Protein 4EH1 (pdb70)

Radius of gyration: 24.45 Å; Cα contacts (8 Å, |Δi|>4): 1110; chains: 2; bounding box: 84×57×43 Å

Foldseek 3Di:
DFAFKWAFQDWADFFDFKIKTKIFGPVFFFADADFLFWWKKWWDAFPVGDDIDIDTFGFQAAGDGGITMTMAGQAQVPHPCGDGPRVCCVPPRDHGRMTTMGHIDDDFHDDDDPFQEEEEEEQSQCRSVNRVLNVCLVVLPPRYEYEYEYADPRRRGCPPVVVVSCVVNVYYYAYEHAHDDDPRHHYHQDQPPPDDDPLPTYQYEYEEAPVSVVVVVVNSVVNPHDPVRYTYDHDYD/DLQKWFFQDWADFFDFKIKTKIFGDDPHWADADFQFWWKKWWDAFPPHPDIDIAIFGFQAARDTGITMGMAGFPQPPHPDTDGVSCCCVPPRDHGRIITMGHIDDDFHDDCPLWAEEEEEEQSQCRSVNHVLNHCLVVLDPRYEYEYEYQDPRRPGCPPVVVVSCVVSVHYYAYEHAHDDDPSHHYRQDADDPDDDPQPTYAYEYTYQPVSVVVVVVNSCVVPHPPVRYTYDYSPND

Secondary structure (DSSP, 8-state):
---EEEEEEEEEE-SSSEEEEEEEESS-S------TT-EEEEEE--SS-SS-EEEEEEB-S---SS-EEEEEE-TTTTSSS--HHHHHHHHH--TT-EEEEEEEE-S------SS-EEEEEEGGGHHHHHHHHHHHHHTT--SEEEEEEESSGGG-TTHHHHHHHHHHHT-EEEEEESS---TT-EESS---TTS---TTT-EEEEEE-HHHHHHHHHHHHHHT--GGGEEEEE---/-TTEEEEEEEEE-SSSEEEEEEEESSS-------TT-EEEEEE--SS-SS-EEEEEEB-S---SS-EEEEEE-TTTTSSS--HHHHHHHHH--TT-EEEEEEEE-S------SS-EEEEEEGGGHHHHHHHHHHHHHHT-SSEEEEEEESSGGG-TTHHHHHHHHHHHT-EEEEEESSS-BTTEEESS---SSS---TTT-EEEEES-HHHHHHHHHHHHHHT--GGGEEEE-SS--

Organism: Vibrio cholerae serotype O1 (strain ATCC 39315 / El Tor Inaba N16961) (NCBI:txid243277)

Solvent-accessible surface area: 21749 Å² total; per-residue (Å²): 216,48,29,68,41,2,41,2,115,41,4,44,17,23,3,6,56,6,5,0,2,9,3,38,11,60,114,39,45,77,9,112,107,11,76,10,0,26,60,0,8,2,16,11,59,12,126,57,80,110,162,128,46,91,85,125,32,9,0,0,68,8,28,82,24,157,50,5,18,2,4,0,75,39,72,26,78,85,60,139,123,58,22,105,2,9,34,49,4,14,55,27,5,20,45,25,42,61,5,74,6,42,55,24,46,18,146,13,64,12,57,84,94,160,78,51,1,0,0,0,0,13,30,21,0,0,2,0,0,0,0,0,0,23,16,0,12,125,103,121,27,90,46,2,21,3,3,0,15,9,41,9,35,54,32,22,3,4,23,60,46,4,42,87,16,23,88,125,49,67,14,127,62,44,7,5,12,127,80,55,78,43,146,138,26,77,108,23,98,2,109,1,86,118,42,176,24,35,31,134,94,0,2,0,1,0,0,0,41,90,49,28,3,83,73,0,31,132,35,0,88,95,64,45,4,77,166,71,29,22,36,131,27,63,64,26,126,73,46,88,19,2,36,2,108,46,4,38,16,23,4,22,62,7,6,0,1,7,2,31,37,60,79,78,19,65,17,95,119,20,99,8,0,26,70,0,7,1,18,11,74,5,117,80,37,122,153,154,36,69,87,105,35,8,0,0,66,6,26,54,42,157,44,1,20,2,5,1,62,47,97,22,54,92,55,141,125,69,18,85,2,9,34,51,4,10,34,24,5,18,40,26,42,66,8,61,9,75,58,23,47,21,132,9,66,13,58,81,95,134,123,38,2,0,0,1,0,11,27,28,1,0,3,0,0,0,0,0,0,19,15,0,12,130,111,116,27,92,42,6,25,3,2,0,12,10,49,13,35,53,28,21,3,4,24,60,46,4,43,108,19,15,83,133,38,55,11,133,58,46,8,1,12,121,80,64,84,41,125,142,28,80,107,22,96,5,105,7,95,174,50,172,15,24,49,128,49,0,6,1,1,1,0,10,71,45,53,25,5,108,102,1,34,151,42,2,90,83,96,56,3,83,156,78,47,19,37,126,20,58,95,28,113,155

CATH classification: 2.40.30.10 (+1 more: 3.40.50.80)

InterPro domains:
  IPR000971 Globin [PF00042] (27-127)
  IPR000971 Globin [PS01033] (1-138)
  IPR001433 Oxidoreductase FAD/NAD(P)-binding [PF00175] (270-368)
  IPR001709 Flavoprotein pyridine nucleotide cytochrome reductase [PR00371] (185-195)
  IPR001709 Flavoprotein pyridine nucleotide cytochrome reductase [PR00371] (206-213)
  IPR001709 Flavoprotein pyridine nucleotide cytochrome reductase [PR00371] (269-288)
  IPR001709 Flavoprotein pyridine nucleotide cytochrome reductase [PR00371] (354-362)
  IPR008333 Flavoprotein pyridine nucleotide cytochrome reductase-like, FAD-binding domain [PF00970] (158-261)
  IPR009050 Globin-like superfamily [SSF46458] (1-142)
  IPR012292 Globin/Protoglobin [G3DSA:1.10.490.10] (1-144)
  IPR017927 FAD-binding domain, ferredoxin reductase-type [PS51384] (152-262)
  IPR017938 Riboflavin synthase-like beta-barrel [SSF63380] (151-261)
  IPR023950 Flavohemoprotein [MF_01252] (1-392)
  IPR039261 Ferredoxin-NADP reductase (FNR), nucleotide-binding domain [G3DSA:3.40.50.80] (262-394)
  IPR039261 Ferredoxin-NADP reductase (FNR), nucleotide-binding domain [SSF52343] (250-384)

B-factor: mean 42.23, std 18.65, range [15.86, 126.27]

Sequence (474 aa):
RDGRTFVVREKQQVESAYVTSFVLVPADGGAVLDYQPGQYIGIEVTPEGSDYREIIRQYSLSHASNGREYRISVKRREGVGSDNPGLVSHYLHNNVKVGDSVKLYAPAGDFFYVERERPVVLISAGVGATTPMQAILHTLAKQNKSGVTYLYACNSAKEHTFAQETTAQLIAQQGWMQQVWYRDESADDVLQGEMQLAELILPIEDGDFYLCGPIGFMQYVVKQLLALGVDKARIHYEVFGPDGRTFVVVREKQQVESAYVTSFVLVPADGGAVLDYQPGQYIGIEVTPEGSDYREIRQYSLSHASNGREYRISVKREGVGSDNPGLVSHHYLHNNVKVGDSVKLYAPAGDDFFYVERERPVVLISAGVGATTPMQAILHTLAKQNKSGVTYLYACNSAKEHTFAQETAQLIAQQGWMQQVWYRDESADDVLQGEMQLAELILPIEDGDFYLLCGPIGFMMQQYYVVVVKKQQLLLLAALLGGVVDDKARIHYEVFGPH

Structure (mmCIF, N/CA/C/O backbone):
data_4EH1
#
_entry.id   4EH1
#
_cell.length_a   93.329
_cell.length_b   93.329
_cell.length_c   112.594
_cell.angle_alpha   90.00
_cell.angle_beta   90.00
_cell.angle_gamma   120.00
#
_symmetry.space_group_name_H-M   'P 31 2 1'
#
loop_
_entity.id
_entity.type
_entity.pdbx_description
1 polymer Flavohemoprotein
2 non-polymer 'FLAVIN-ADENINE DINUCLEOTIDE'
3 non-polymer 'CHLORIDE ION'
4 non-polymer 'SULFATE ION'
5 non-polymer GLYCEROL
6 water water
#
loop_
_atom_site.group_PDB
_atom_site.id
_atom_site.type_symbol
_atom_site.label_atom_id
_atom_site.label_alt_id
_atom_site.label_comp_id
_atom_site.label_asym_id
_atom_site.label_entity_id
_atom_site.label_seq_id
_atom_site.pdbx_PDB_ins_code
_atom_site.Cartn_x
_atom_site.Cartn_y
_atom_site.Cartn_z
_atom_site.occupancy
_atom_site.B_iso_or_equiv
_atom_site.auth_seq_id
_atom_site.auth_comp_id
_atom_site.auth_asym_id
_atom_site.auth_atom_id
_atom_site.pdbx_PDB_model_num
ATOM 1 N N . ARG A 1 1 ? 31.268 -5.343 29.298 1.00 57.75 2 ARG A N 1
ATOM 2 C CA . ARG A 1 1 ? 31.130 -4.501 30.492 1.00 70.31 2 ARG A CA 1
ATOM 3 C C . ARG A 1 1 ? 30.825 -3.033 30.179 1.00 71.86 2 ARG A C 1
ATOM 4 O O . ARG A 1 1 ? 31.191 -2.548 29.109 1.00 74.78 2 ARG A O 1
ATOM 12 N N . ASP A 1 2 ? 30.113 -2.361 31.095 1.00 76.64 3 ASP A N 1
ATOM 13 C CA . ASP A 1 2 ? 30.206 -0.901 31.291 1.00 75.21 3 ASP A CA 1
ATOM 14 C C . ASP A 1 2 ? 30.590 -0.548 32.740 1.00 81.56 3 ASP A C 1
ATOM 15 O O . ASP A 1 2 ? 30.263 -1.290 33.683 1.00 91.85 3 ASP A O 1
ATOM 20 N N . GLY A 1 3 ? 31.271 0.590 32.907 1.00 78.22 4 GLY A N 1
ATOM 21 C CA . GLY A 1 3 ? 31.682 1.111 34.206 1.00 69.79 4 GLY A CA 1
ATOM 22 C C . GLY A 1 3 ? 30.561 1.483 35.170 1.00 65.38 4 GLY A C 1
ATOM 23 O O . GLY A 1 3 ? 30.264 0.664 36.051 1.00 66.76 4 GLY A O 1
ATOM 24 N N . ARG A 1 4 ? 29.948 2.676 35.013 1.00 49.91 5 ARG A N 1
ATOM 25 C CA . ARG A 1 4 ? 28.958 3.198 35.990 1.00 45.41 5 ARG A CA 1
ATOM 26 C C . ARG A 1 4 ? 28.031 4.317 35.469 1.00 39.78 5 ARG A C 1
ATOM 27 O O . ARG A 1 4 ? 28.437 5.160 34.696 1.00 38.11 5 ARG A O 1
ATOM 35 N N . THR A 1 5 ? 26.780 4.330 35.907 1.00 43.85 6 THR A N 1
ATOM 36 C CA . THR A 1 5 ? 25.808 5.285 35.384 1.00 46.28 6 THR A CA 1
ATOM 37 C C . THR A 1 5 ? 25.891 6.660 36.061 1.00 45.00 6 THR A C 1
ATOM 38 O O . THR A 1 5 ? 25.842 6.750 37.265 1.00 39.24 6 THR A O 1
ATOM 42 N N . PHE A 1 6 ? 26.036 7.721 35.278 1.00 36.37 7 PHE A N 1
ATOM 43 C CA . PHE A 1 6 ? 26.035 9.069 35.830 1.00 41.62 7 PHE A CA 1
ATOM 44 C C . PHE A 1 6 ? 24.896 9.849 35.235 1.00 38.84 7 PHE A C 1
ATOM 45 O O . PHE A 1 6 ? 24.362 9.477 34.198 1.00 37.53 7 PHE A O 1
ATOM 53 N N . VAL A 1 7 ? 24.555 10.956 35.875 1.00 36.73 8 VAL A N 1
ATOM 54 C CA . VAL A 1 7 ? 23.492 11.832 35.416 1.00 34.11 8 VAL A CA 1
ATOM 55 C C . VAL A 1 7 ? 24.065 13.232 35.190 1.00 32.64 8 VAL A C 1
ATOM 56 O O . VAL A 1 7 ? 24.862 13.731 35.990 1.00 34.65 8 VAL A O 1
ATOM 60 N N . VAL A 1 8 ? 23.679 13.844 34.075 1.00 38.41 9 VAL A N 1
ATOM 61 C CA . VAL A 1 8 ? 24.061 15.207 33.769 1.00 30.20 9 VAL A CA 1
ATOM 62 C C . VAL A 1 8 ? 23.301 16.132 34.728 1.00 31.07 9 VAL A C 1
ATOM 63 O O . VAL A 1 8 ? 22.066 16.215 34.676 1.00 31.71 9 VAL A O 1
ATOM 67 N N . ARG A 1 9 ? 24.032 16.812 35.606 1.00 31.39 10 ARG A N 1
ATOM 68 C CA . ARG A 1 9 ? 23.426 17.829 36.481 1.00 34.35 10 ARG A CA 1
ATOM 69 C C . ARG A 1 9 ? 23.407 19.210 35.803 1.00 35.46 10 ARG A C 1
ATOM 70 O O . ARG A 1 9 ? 22.515 20.026 36.043 1.00 32.06 10 ARG A O 1
ATOM 78 N N . GLU A 1 10 ? 24.397 19.454 34.943 1.00 36.79 11 GLU A N 1
ATOM 79 C CA . GLU A 1 10 ? 24.601 20.774 34.338 1.00 38.62 11 GLU A CA 1
ATOM 80 C C . GLU A 1 10 ? 25.198 20.607 32.965 1.00 34.74 11 GLU A C 1
ATOM 81 O O . GLU A 1 10 ? 26.048 19.734 32.778 1.00 29.62 11 GLU A O 1
ATOM 87 N N . LYS A 1 11 ? 24.794 21.485 32.046 1.00 26.62 12 LYS A N 1
ATOM 88 C CA . LYS A 1 11 ? 25.268 21.515 30.669 1.00 28.66 12 LYS A CA 1
ATOM 89 C C . LYS A 1 11 ? 25.527 22.978 30.292 1.00 27.59 12 LYS A C 1
ATOM 90 O O . LYS A 1 11 ? 24.614 23.707 29.955 1.00 35.28 12 LYS A O 1
ATOM 96 N N A GLN A 1 12 ? 26.788 23.378 30.316 0.47 27.47 13 GLN A N 1
ATOM 97 N N B GLN A 1 12 ? 26.775 23.409 30.412 0.53 27.59 13 GLN A N 1
ATOM 98 C CA A GLN A 1 12 ? 27.140 24.784 30.214 0.47 29.94 13 GLN A CA 1
ATOM 99 C CA B GLN A 1 12 ? 27.118 24.805 30.193 0.53 29.97 13 GLN A CA 1
ATOM 100 C C A GLN A 1 12 ? 27.999 25.073 28.978 0.47 29.74 13 GLN A C 1
ATOM 101 C C B GLN A 1 12 ? 27.904 24.977 28.899 0.53 29.51 13 GLN A C 1
ATOM 102 O O A GLN A 1 12 ? 29.048 24.462 28.793 0.47 23.93 13 GLN A O 1
ATOM 103 O O B GLN A 1 12 ? 28.812 24.203 28.604 0.53 29.56 13 GLN A O 1
ATOM 114 N N . VAL A 1 13 ? 27.546 26.005 28.141 1.00 23.72 14 VAL A N 1
ATOM 115 C CA . VAL A 1 13 ? 28.288 26.351 26.946 1.00 25.47 14 VAL A CA 1
ATOM 116 C C . VAL A 1 13 ? 29.551 27.064 27.348 1.00 27.24 14 VAL A C 1
ATOM 117 O O . VAL A 1 13 ? 29.505 28.068 28.024 1.00 27.33 14 VAL A O 1
ATOM 121 N N . GLU A 1 14 ? 30.691 26.534 26.935 1.00 24.42 15 GLU A N 1
ATOM 122 C CA . GLU A 1 14 ? 31.952 27.187 27.232 1.00 25.42 15 GLU A CA 1
ATOM 123 C C . GLU A 1 14 ? 32.426 28.094 26.097 1.00 30.60 15 GLU A C 1
ATOM 124 O O . GLU A 1 14 ? 33.054 29.097 26.354 1.00 37.01 15 GLU A O 1
ATOM 130 N N . SER A 1 15 ? 32.172 27.711 24.850 1.00 26.74 16 SER A N 1
ATOM 131 C CA . SER A 1 15 ? 32.582 28.528 23.695 1.00 28.75 16 SER A CA 1
ATOM 132 C C . SER A 1 15 ? 31.804 27.995 22.517 1.00 26.05 16 SER A C 1
ATOM 133 O O . SER A 1 15 ? 30.957 27.132 22.724 1.00 25.08 16 SER A O 1
ATOM 136 N N . ALA A 1 16 ? 32.036 28.528 21.315 1.00 25.98 17 ALA A N 1
ATOM 137 C CA . ALA A 1 16 ? 31.247 28.142 20.131 1.00 25.05 17 ALA A CA 1
ATOM 138 C C . ALA A 1 16 ? 31.103 26.624 19.967 1.00 23.51 17 ALA A C 1
ATOM 139 O O . ALA A 1 16 ? 30.051 26.133 19.645 1.00 24.32 17 ALA A O 1
ATOM 141 N N . TYR A 1 17 ? 32.154 25.864 20.196 1.00 24.23 18 TYR A N 1
ATOM 142 C CA . TYR A 1 17 ? 32.041 24.433 19.920 1.00 27.29 18 TYR A CA 1
ATOM 143 C C . TYR A 1 17 ? 32.229 23.539 21.163 1.00 31.20 18 TYR A C 1
ATOM 144 O O . TYR A 1 17 ? 32.120 22.311 21.085 1.00 29.70 18 TYR A O 1
ATOM 153 N N . VAL A 1 18 ? 32.499 24.159 22.302 1.00 27.01 19 VAL A N 1
ATOM 154 C CA . VAL A 1 18 ? 32.775 23.398 23.506 1.00 23.24 19 VAL A CA 1
ATOM 155 C C . VAL A 1 18 ? 31.661 23.611 24.543 1.00 22.15 19 VAL A C 1
ATOM 156 O O . VAL A 1 18 ? 31.282 24.752 24.888 1.00 24.75 19 VAL A O 1
ATOM 160 N N . THR A 1 19 ? 31.154 22.497 25.027 1.00 23.23 20 THR A N 1
ATOM 161 C CA . THR A 1 19 ? 30.117 22.481 26.043 1.00 25.12 20 THR A CA 1
ATOM 162 C C . THR A 1 19 ? 30.552 21.595 27.216 1.00 27.42 20 THR A C 1
ATOM 163 O O . THR A 1 19 ? 31.075 20.496 27.004 1.00 22.64 20 THR A O 1
ATOM 167 N N . SER A 1 20 ? 30.383 22.088 28.448 1.00 22.27 21 SER A N 1
ATOM 168 C CA . SER A 1 20 ? 30.748 21.307 29.633 1.00 21.89 21 SER A CA 1
ATOM 169 C C . SER A 1 20 ? 29.556 20.475 30.140 1.00 28.33 21 SER A C 1
ATOM 170 O O . SER A 1 20 ? 28.404 20.877 29.992 1.00 31.90 21 SER A O 1
ATOM 173 N N . PHE A 1 21 ? 29.853 19.347 30.775 1.00 25.05 22 PHE A N 1
ATOM 174 C CA . PHE A 1 21 ? 28.838 18.532 31.436 1.00 26.39 22 PHE A CA 1
ATOM 175 C C . PHE A 1 21 ? 29.297 18.250 32.858 1.00 26.24 22 PHE A C 1
ATOM 176 O O . PHE A 1 21 ? 30.382 17.722 33.067 1.00 27.89 22 PHE A O 1
ATOM 184 N N . VAL A 1 22 ? 28.456 18.569 33.823 1.00 27.97 23 VAL A N 1
ATOM 185 C CA . VAL A 1 22 ? 28.714 18.195 35.193 1.00 24.34 23 VAL A CA 1
ATOM 186 C C . VAL A 1 22 ? 27.930 16.929 35.492 1.00 26.73 23 VAL A C 1
ATOM 187 O O . VAL A 1 22 ? 26.711 16.898 35.376 1.00 28.43 23 VAL A O 1
ATOM 191 N N . LEU A 1 23 ? 28.640 15.883 35.894 1.00 26.96 24 LEU A N 1
ATOM 192 C CA . LEU A 1 23 ? 28.049 14.575 36.028 1.00 28.49 24 LEU A CA 1
ATOM 193 C C . LEU A 1 23 ? 28.092 14.070 37.470 1.00 31.90 24 LEU A C 1
ATOM 194 O O . LEU A 1 23 ? 29.120 14.146 38.138 1.00 29.08 24 LEU A O 1
ATOM 199 N N . VAL A 1 24 ? 26.981 13.518 37.928 1.00 30.78 25 VAL A N 1
ATOM 200 C CA . VAL A 1 24 ? 26.925 12.926 39.257 1.00 34.85 25 VAL A CA 1
ATOM 201 C C . VAL A 1 24 ? 26.476 11.461 39.173 1.00 37.27 25 VAL A C 1
ATOM 202 O O . VAL A 1 24 ? 25.676 11.093 38.313 1.00 34.76 25 VAL A O 1
ATOM 206 N N . PRO A 1 25 ? 26.989 10.617 40.071 1.00 36.85 26 PRO A N 1
ATOM 207 C CA . PRO A 1 25 ? 26.644 9.198 39.945 1.00 38.09 26 PRO A CA 1
ATOM 208 C C . PRO A 1 25 ? 25.159 9.010 40.165 1.00 43.46 26 PRO A C 1
ATOM 209 O O . PRO A 1 25 ? 24.622 9.666 41.041 1.00 45.50 26 PRO A O 1
ATOM 213 N N . ALA A 1 26 ? 24.497 8.173 39.376 1.00 41.22 27 ALA A N 1
ATOM 214 C CA . ALA A 1 26 ? 23.100 7.864 39.660 1.00 46.81 27 ALA A CA 1
ATOM 215 C C . ALA A 1 26 ? 22.940 7.166 41.025 1.00 56.31 27 ALA A C 1
ATOM 216 O O . ALA A 1 26 ? 21.853 7.165 41.590 1.00 54.91 27 ALA A O 1
ATOM 218 N N . ASP A 1 27 ? 24.023 6.583 41.545 1.00 62.75 28 ASP A N 1
ATOM 219 C CA . ASP A 1 27 ? 24.014 5.961 42.875 1.00 72.12 28 ASP A CA 1
ATOM 220 C C . ASP A 1 27 ? 23.800 6.984 43.984 1.00 75.30 28 ASP A C 1
ATOM 221 O O . ASP A 1 27 ? 22.964 6.797 44.867 1.00 80.67 28 ASP A O 1
ATOM 226 N N . GLY A 1 28 ? 24.559 8.075 43.919 1.00 68.47 29 GLY A N 1
ATOM 227 C CA . GLY A 1 28 ? 24.786 8.920 45.072 1.00 66.81 29 GLY A CA 1
ATOM 228 C C . GLY A 1 28 ? 26.168 8.539 45.562 1.00 67.01 29 GLY A C 1
ATOM 229 O O . GLY A 1 28 ? 26.812 7.665 44.981 1.00 70.05 29 GLY A O 1
ATOM 230 N N . GLY A 1 29 ? 26.648 9.198 46.605 1.00 68.33 30 GLY A N 1
ATOM 231 C CA . GLY A 1 29 ? 27.914 8.814 47.209 1.00 68.86 30 GLY A CA 1
ATOM 232 C C . GLY A 1 29 ? 29.140 9.270 46.427 1.00 60.47 30 GLY A C 1
ATOM 233 O O . GLY A 1 29 ? 29.025 9.915 45.398 1.00 53.70 30 GLY A O 1
ATOM 234 N N . ALA A 1 30 ? 30.319 8.922 46.931 1.00 57.73 31 ALA A N 1
ATOM 235 C CA . ALA A 1 30 ? 31.562 9.431 46.391 1.00 54.87 31 ALA A CA 1
ATOM 236 C C . ALA A 1 30 ? 31.836 8.931 44.975 1.00 51.96 31 ALA A C 1
ATOM 237 O O . ALA A 1 30 ? 31.330 7.882 44.535 1.00 43.43 31 ALA A O 1
ATOM 239 N N . VAL A 1 31 ? 32.617 9.724 44.251 1.00 49.80 32 VAL A N 1
ATOM 240 C CA . VAL A 1 31 ? 33.158 9.288 42.986 1.00 39.87 32 VAL A CA 1
ATOM 241 C C . VAL A 1 31 ? 34.637 9.165 43.214 1.00 42.13 32 VAL A C 1
ATOM 242 O O . VAL A 1 31 ? 35.159 9.742 44.167 1.00 45.73 32 VAL A O 1
ATOM 246 N N . LEU A 1 32 ? 35.320 8.410 42.367 1.00 36.14 33 LEU A N 1
ATOM 247 C CA . LEU A 1 32 ? 36.745 8.192 42.566 1.00 39.99 33 LEU A CA 1
ATOM 248 C C . LEU A 1 32 ? 37.565 9.498 42.474 1.00 40.22 33 LEU A C 1
ATOM 249 O O . LEU A 1 32 ? 37.277 10.380 41.651 1.00 37.94 33 LEU A O 1
ATOM 254 N N . ASP A 1 33 ? 38.574 9.610 43.335 1.00 38.86 34 ASP A N 1
ATOM 255 C CA . ASP A 1 33 ? 39.558 10.693 43.287 1.00 42.23 34 ASP A CA 1
ATOM 256 C C . ASP A 1 33 ? 40.354 10.613 41.964 1.00 36.34 34 ASP A C 1
ATOM 257 O O . ASP A 1 33 ? 40.357 9.587 41.287 1.00 35.04 34 ASP A O 1
ATOM 262 N N . TYR A 1 34 ? 41.017 11.692 41.585 1.00 30.76 35 TYR A N 1
ATOM 263 C CA . TYR A 1 34 ? 41.911 11.641 40.444 1.00 31.27 35 TYR A CA 1
ATOM 264 C C . TYR A 1 34 ? 42.952 12.740 40.553 1.00 35.81 35 TYR A C 1
ATOM 265 O O . TYR A 1 34 ? 42.828 13.643 41.387 1.00 35.40 35 TYR A O 1
ATOM 274 N N . GLN A 1 35 ? 43.957 12.668 39.685 1.00 30.55 36 GLN A N 1
ATOM 275 C CA . GLN A 1 35 ? 44.952 13.719 39.544 1.00 37.70 36 GLN A CA 1
ATOM 276 C C . GLN A 1 35 ? 44.570 14.677 38.379 1.00 27.06 36 GLN A C 1
ATOM 277 O O . GLN A 1 35 ? 44.126 14.220 37.315 1.00 29.50 36 GLN A O 1
ATOM 283 N N . PRO A 1 36 ? 44.720 16.005 38.588 1.00 27.91 37 PRO A N 1
ATOM 284 C CA . PRO A 1 36 ? 44.307 16.981 37.563 1.00 25.12 37 PRO A CA 1
ATOM 285 C C . PRO A 1 36 ? 45.158 16.754 36.320 1.00 26.82 37 PRO A C 1
ATOM 286 O O . PRO A 1 36 ? 46.400 16.738 36.411 1.00 27.59 37 PRO A O 1
ATOM 290 N N . GLY A 1 37 ? 44.493 16.511 35.193 1.00 22.99 38 GLY A N 1
ATOM 291 C CA . GLY A 1 37 ? 45.166 16.097 33.977 1.00 27.17 38 GLY A CA 1
ATOM 292 C C . GLY A 1 37 ? 44.613 14.781 33.473 1.00 24.56 38 GLY A C 1
ATOM 293 O O . GLY A 1 37 ? 44.669 14.493 32.277 1.00 25.84 38 GLY A O 1
ATOM 294 N N . GLN A 1 38 ? 44.053 13.973 34.377 1.00 27.19 39 GLN A N 1
ATOM 295 C CA . GLN A 1 38 ? 43.521 12.658 33.985 1.00 24.03 39 GLN A CA 1
ATOM 296 C C . GLN A 1 38 ? 42.164 12.772 33.307 1.00 31.66 39 GLN A C 1
ATOM 297 O O . GLN A 1 38 ? 41.540 13.849 33.324 1.00 30.17 39 GLN A O 1
ATOM 303 N N . TYR A 1 39 ? 41.719 11.677 32.693 1.00 24.89 40 TYR A N 1
ATOM 304 C CA . TYR A 1 39 ? 40.454 11.687 31.926 1.00 24.68 40 TYR A CA 1
ATOM 305 C C . TYR A 1 39 ? 39.562 10.532 32.352 1.00 28.18 40 TYR A C 1
ATOM 306 O O . TYR A 1 39 ? 40.046 9.528 32.880 1.00 27.35 40 TYR A O 1
ATOM 315 N N . ILE A 1 40 ? 38.265 10.679 32.116 1.00 29.45 41 ILE A N 1
ATOM 316 C CA . ILE A 1 40 ? 37.354 9.568 32.279 1.00 30.27 41 ILE A CA 1
ATOM 317 C C . ILE A 1 40 ? 36.946 9.100 30.895 1.00 31.40 41 ILE A C 1
ATOM 318 O O . ILE A 1 40 ? 37.380 9.657 29.874 1.00 27.59 41 ILE A O 1
ATOM 323 N N . GLY A 1 41 ? 36.122 8.064 30.872 1.00 29.12 42 GLY A N 1
ATOM 324 C CA . GLY A 1 41 ? 35.569 7.540 29.643 1.00 23.22 42 GLY A CA 1
ATOM 325 C C . GLY A 1 41 ? 34.067 7.755 29.601 1.00 29.72 42 GLY A C 1
ATOM 326 O O . GLY A 1 41 ? 33.372 7.581 30.612 1.00 27.76 42 GLY A O 1
ATOM 327 N N . ILE A 1 42 ? 33.554 8.146 28.444 1.00 30.76 43 ILE A N 1
ATOM 328 C CA . ILE A 1 42 ? 32.116 8.257 28.266 1.00 32.73 43 ILE A CA 1
ATOM 329 C C . ILE A 1 42 ? 31.665 7.243 27.213 1.00 38.79 43 ILE A C 1
ATOM 330 O O . ILE A 1 42 ? 32.298 7.105 26.169 1.00 32.64 43 ILE A O 1
ATOM 335 N N . GLU A 1 43 ? 30.563 6.547 27.477 1.00 29.58 44 GLU A N 1
ATOM 336 C CA . GLU A 1 43 ? 30.042 5.581 26.526 1.00 31.58 44 GLU A CA 1
ATOM 337 C C . GLU A 1 43 ? 28.574 5.827 26.237 1.00 35.49 44 GLU A C 1
ATOM 338 O O . GLU A 1 43 ? 27.753 5.960 27.148 1.00 36.41 44 GLU A O 1
ATOM 344 N N . VAL A 1 44 ? 28.245 5.887 24.955 1.00 35.66 45 VAL A N 1
ATOM 345 C CA . VAL A 1 44 ? 26.867 6.113 24.553 1.00 39.23 45 VAL A CA 1
ATOM 346 C C . VAL A 1 44 ? 26.550 5.266 23.357 1.00 41.71 45 VAL A C 1
ATOM 347 O O . VAL A 1 44 ? 27.428 4.600 22.808 1.00 40.44 45 VAL A O 1
ATOM 351 N N . THR A 1 45 ? 25.285 5.316 22.957 1.00 45.81 46 THR A N 1
ATOM 352 C CA . THR A 1 45 ? 24.781 4.623 21.787 1.00 49.25 46 THR A CA 1
ATOM 353 C C . THR A 1 45 ? 24.084 5.668 20.942 1.00 57.92 46 THR A C 1
ATOM 354 O O . THR A 1 45 ? 22.968 6.089 21.252 1.00 61.40 46 THR A O 1
ATOM 358 N N . PRO A 1 46 ? 24.758 6.123 19.888 1.00 56.91 47 PRO A N 1
ATOM 359 C CA . PRO A 1 46 ? 24.221 7.213 19.063 1.00 61.45 47 PRO A CA 1
ATOM 360 C C . PRO A 1 46 ? 22.932 6.844 18.322 1.00 65.70 47 PRO A C 1
ATOM 361 O O . PRO A 1 46 ? 22.616 5.654 18.197 1.00 65.20 47 PRO A O 1
ATOM 365 N N . GLU A 1 47 ? 22.195 7.864 17.873 1.00 67.98 48 GLU A N 1
ATOM 366 C CA . GLU A 1 47 ? 20.913 7.692 17.181 1.00 79.60 48 GLU A CA 1
ATOM 367 C C . GLU A 1 47 ? 20.928 6.628 16.064 1.00 82.90 48 GLU A C 1
ATOM 368 O O . GLU A 1 47 ? 19.901 6.001 15.781 1.00 85.71 48 GLU A O 1
ATOM 374 N N . GLY A 1 48 ? 22.089 6.436 15.439 0.89 86.25 49 GLY A N 1
ATOM 375 C CA . GLY A 1 48 ? 22.347 5.254 14.622 0.89 95.62 49 GLY A CA 1
ATOM 376 C C . GLY A 1 48 ? 22.651 4.111 15.581 0.89 98.56 49 GLY A C 1
ATOM 377 O O . GLY A 1 48 ? 23.813 3.815 15.895 0.89 91.48 49 GLY A O 1
ATOM 378 N N . SER A 1 49 ? 21.583 3.461 16.036 1.00 105.91 50 SER A N 1
ATOM 379 C CA . SER A 1 49 ? 21.583 2.785 17.334 1.00 103.96 50 SER A CA 1
ATOM 380 C C . SER A 1 49 ? 22.135 1.366 17.404 1.00 101.09 50 SER A C 1
ATOM 381 O O . SER A 1 49 ? 21.768 0.616 18.308 1.00 104.59 50 SER A O 1
ATOM 384 N N . ASP A 1 50 ? 23.019 0.981 16.491 1.00 97.72 51 ASP A N 1
ATOM 385 C CA . ASP A 1 50 ? 23.533 -0.388 16.557 1.00 97.56 51 ASP A CA 1
ATOM 386 C C . ASP A 1 50 ? 24.487 -0.591 17.738 1.00 84.51 51 ASP A C 1
ATOM 387 O O . ASP A 1 50 ? 24.205 -1.382 18.643 1.00 83.71 51 ASP A O 1
ATOM 392 N N . TYR A 1 51 ? 25.598 0.140 17.738 1.00 70.88 52 TYR A N 1
ATOM 393 C CA . TYR A 1 51 ? 26.696 -0.169 18.642 1.00 63.51 52 TYR A CA 1
ATOM 394 C C . TYR A 1 51 ? 27.028 0.983 19.576 1.00 59.04 52 TYR A C 1
ATOM 395 O O . TYR A 1 51 ? 26.824 2.147 19.233 1.00 53.44 52 TYR A O 1
ATOM 404 N N . ARG A 1 52 ? 27.526 0.642 20.762 1.00 47.95 53 ARG A N 1
ATOM 405 C CA . ARG A 1 52 ? 28.027 1.629 21.700 1.00 50.44 53 ARG A CA 1
ATOM 406 C C . ARG A 1 52 ? 29.385 2.179 21.240 1.00 48.40 53 ARG A C 1
ATOM 407 O O . ARG A 1 52 ? 30.147 1.514 20.529 1.00 46.88 53 ARG A O 1
ATOM 415 N N . GLU A 1 53 ? 29.675 3.397 21.658 1.00 37.71 54 GLU A N 1
ATOM 416 C CA . GLU A 1 53 ? 30.936 4.037 21.349 1.00 34.84 54 GLU A CA 1
ATOM 417 C C . GLU A 1 53 ? 31.508 4.615 22.644 1.00 36.90 54 GLU A C 1
ATOM 418 O O . GLU A 1 53 ? 30.781 5.183 23.460 1.00 39.20 54 GLU A O 1
ATOM 424 N N A ILE A 1 54 ? 32.812 4.459 22.826 0.39 32.25 55 ILE A N 1
ATOM 425 N N B ILE A 1 54 ? 32.816 4.477 22.811 0.61 31.96 55 ILE A N 1
ATOM 426 C CA A ILE A 1 54 ? 33.480 4.987 23.999 0.39 29.88 55 ILE A CA 1
ATOM 427 C CA B ILE A 1 54 ? 33.506 4.944 23.998 0.61 30.27 55 ILE A CA 1
ATOM 428 C C A ILE A 1 54 ? 34.574 5.969 23.597 0.39 28.63 55 ILE A C 1
ATOM 429 C C B ILE A 1 54 ? 34.597 5.946 23.618 0.61 26.18 55 ILE A C 1
ATOM 430 O O A ILE A 1 54 ? 35.315 5.748 22.634 0.39 29.54 55 ILE A O 1
ATOM 431 O O B ILE A 1 54 ? 35.369 5.706 22.682 0.61 26.67 55 ILE A O 1
ATOM 440 N N . ARG A 1 55 ? 34.642 7.062 24.343 1.00 24.69 56 ARG A N 1
ATOM 441 C CA . ARG A 1 55 ? 35.622 8.119 24.148 1.00 28.25 56 ARG A CA 1
ATOM 442 C C . ARG A 1 55 ? 36.183 8.609 25.486 1.00 33.36 56 ARG A C 1
ATOM 443 O O . ARG A 1 55 ? 35.461 8.694 26.506 1.00 26.43 56 ARG A O 1
ATOM 451 N N . GLN A 1 56 ? 37.461 8.971 25.459 1.00 23.60 57 GLN A N 1
ATOM 452 C CA . GLN A 1 56 ? 38.106 9.646 26.576 1.00 21.21 57 GLN A CA 1
ATOM 453 C C . GLN A 1 56 ? 37.701 11.109 26.632 1.00 26.80 57 GLN A C 1
ATOM 454 O O . GLN A 1 56 ? 37.709 11.801 25.595 1.00 25.58 57 GLN A O 1
ATOM 460 N N . TYR A 1 57 ? 37.324 11.587 27.825 1.00 24.63 58 TYR A N 1
ATOM 461 C CA . TYR A 1 57 ? 37.172 13.037 28.045 1.00 22.68 58 TYR A CA 1
ATOM 462 C C . TYR A 1 57 ? 37.863 13.459 29.345 1.00 27.64 58 TYR A C 1
ATOM 463 O O . TYR A 1 57 ? 37.710 12.799 30.376 1.00 24.34 58 TYR A O 1
ATOM 472 N N . SER A 1 58 ? 38.616 14.550 29.267 1.00 23.76 59 SER A N 1
ATOM 473 C CA . SER A 1 58 ? 39.432 15.019 30.360 1.00 22.40 59 SER A CA 1
ATOM 474 C C . SER A 1 58 ? 38.568 15.657 31.423 1.00 25.01 59 SER A C 1
ATOM 475 O O . SER A 1 58 ? 37.623 16.368 31.114 1.00 25.13 59 SER A O 1
ATOM 478 N N . LEU A 1 59 ? 38.894 15.421 32.692 1.00 21.75 60 LEU A N 1
ATOM 479 C CA . LEU A 1 59 ? 38.246 16.177 33.762 1.00 20.46 60 LEU A CA 1
ATOM 480 C C . LEU A 1 59 ? 38.690 17.660 33.667 1.00 26.26 60 LEU A C 1
ATOM 481 O O . LEU A 1 59 ? 39.860 17.939 33.449 1.00 23.16 60 LEU A O 1
ATOM 486 N N . SER A 1 60 ? 37.757 18.606 33.775 1.00 20.88 61 SER A N 1
ATOM 487 C CA . SER A 1 60 ? 38.122 20.024 33.626 1.00 25.91 61 SER A CA 1
ATOM 488 C C . SER A 1 60 ? 37.858 20.853 34.875 1.00 31.81 61 SER A C 1
ATOM 489 O O . SER A 1 60 ? 37.812 22.097 34.802 1.00 29.45 61 SER A O 1
ATOM 492 N N . HIS A 1 61 ? 37.631 20.166 35.995 1.00 28.00 62 HIS A N 1
ATOM 493 C CA . HIS A 1 61 ? 37.636 20.824 37.301 1.00 31.60 62 HIS A CA 1
ATOM 494 C C . HIS A 1 61 ? 38.511 20.026 38.286 1.00 28.75 62 HIS A C 1
ATOM 495 O O . HIS A 1 61 ? 38.916 18.910 37.975 1.00 28.53 62 HIS A O 1
ATOM 502 N N . ALA A 1 62 ? 38.806 20.610 39.447 1.00 25.94 63 ALA A N 1
ATOM 503 C CA . ALA A 1 62 ? 39.512 19.930 40.543 1.00 31.30 63 ALA A CA 1
ATOM 504 C C . ALA A 1 62 ? 38.704 18.753 41.135 1.00 35.59 63 ALA A C 1
ATOM 505 O O . ALA A 1 62 ? 37.478 18.780 41.169 1.00 35.64 63 ALA A O 1
ATOM 507 N N . SER A 1 63 ? 39.395 17.730 41.617 1.00 32.60 64 SER A N 1
ATOM 508 C CA . SER A 1 63 ? 38.725 16.595 42.249 1.00 33.94 64 SER A CA 1
ATOM 509 C C . SER A 1 63 ? 38.086 17.017 43.591 1.00 40.22 64 SER A C 1
ATOM 510 O O . SER A 1 63 ? 38.689 17.752 44.376 1.00 34.25 64 SER A O 1
ATOM 513 N N . ASN A 1 64 ? 36.852 16.599 43.837 1.00 38.41 65 ASN A N 1
ATOM 514 C CA . ASN A 1 64 ? 36.193 16.940 45.104 1.00 40.62 65 ASN A CA 1
ATOM 515 C C . ASN A 1 64 ? 35.350 15.803 45.671 1.00 39.67 65 ASN A C 1
ATOM 516 O O . ASN A 1 64 ? 34.601 15.997 46.609 1.00 41.10 65 ASN A O 1
ATOM 521 N N . GLY A 1 65 ? 35.431 14.636 45.046 1.00 41.32 66 GLY A N 1
ATOM 522 C CA . GLY A 1 65 ? 34.760 13.458 45.564 1.00 43.33 66 GLY A CA 1
ATOM 523 C C . GLY A 1 65 ? 33.261 13.385 45.349 1.00 43.07 66 GLY A C 1
ATOM 524 O O . GLY A 1 65 ? 32.629 12.450 45.820 1.00 41.29 66 GLY A O 1
ATOM 525 N N . ARG A 1 66 ? 32.682 14.334 44.620 1.00 41.16 67 ARG A N 1
ATOM 526 C CA . ARG A 1 66 ? 31.224 14.388 44.529 1.00 41.01 67 ARG A CA 1
ATOM 527 C C . ARG A 1 66 ? 30.724 14.393 43.104 1.00 36.78 67 ARG A C 1
ATOM 528 O O . ARG A 1 66 ? 29.750 13.728 42.769 1.00 38.25 67 ARG A O 1
ATOM 536 N N . GLU A 1 67 ? 31.381 15.153 42.251 1.00 33.66 68 GLU A N 1
ATOM 537 C CA . GLU A 1 67 ? 30.940 15.214 40.863 1.00 35.34 68 GLU A CA 1
ATOM 538 C C . GLU A 1 67 ? 32.097 15.440 39.912 1.00 31.79 68 GLU A C 1
ATOM 539 O O . GLU A 1 67 ? 33.174 15.867 40.320 1.00 32.67 68 GLU A O 1
ATOM 545 N N . TYR A 1 68 ? 31.863 15.142 38.637 1.00 27.07 69 TYR A N 1
ATOM 546 C CA . TYR A 1 68 ? 32.865 15.342 37.613 1.00 29.25 69 TYR A CA 1
ATOM 547 C C . TYR A 1 68 ? 32.391 16.409 36.625 1.00 30.01 69 TYR A C 1
ATOM 548 O O . TYR A 1 68 ? 31.209 16.489 36.298 1.00 33.86 69 TYR A O 1
ATOM 557 N N . ARG A 1 69 ? 33.307 17.233 36.147 1.00 27.75 70 ARG A N 1
ATOM 558 C CA . ARG A 1 69 ? 33.014 18.050 34.978 1.00 24.68 70 ARG A CA 1
ATOM 559 C C . ARG A 1 69 ? 33.940 17.648 33.809 1.00 28.28 70 ARG A C 1
ATOM 560 O O . ARG A 1 69 ? 35.168 17.513 33.972 1.00 26.40 70 ARG A O 1
ATOM 568 N N . ILE A 1 70 ? 33.337 17.442 32.644 1.00 20.63 71 ILE A N 1
ATOM 569 C CA . ILE A 1 70 ? 34.109 17.290 31.409 1.00 24.29 71 ILE A CA 1
ATOM 570 C C . ILE A 1 70 ? 33.669 18.364 30.420 1.00 24.96 71 ILE A C 1
ATOM 571 O O . ILE A 1 70 ? 32.586 18.942 30.560 1.00 24.95 71 ILE A O 1
ATOM 576 N N . SER A 1 71 ? 34.497 18.612 29.412 1.00 25.06 72 SER A N 1
ATOM 577 C CA . SER A 1 71 ? 34.236 19.676 28.442 1.00 23.00 72 SER A CA 1
ATOM 578 C C . SER A 1 71 ? 34.544 19.152 27.047 1.00 32.47 72 SER A C 1
ATOM 579 O O . SER A 1 71 ? 35.690 18.778 26.734 1.00 22.02 72 SER A O 1
ATOM 582 N N . VAL A 1 72 ? 33.514 19.180 26.210 1.00 28.79 73 VAL A N 1
ATOM 583 C CA . VAL A 1 72 ? 33.459 18.377 25.017 1.00 26.45 73 VAL A CA 1
ATOM 584 C C . VAL A 1 72 ? 33.354 19.247 23.758 1.00 26.58 73 VAL A C 1
ATOM 585 O O . VAL A 1 72 ? 32.427 20.043 23.599 1.00 19.57 73 VAL A O 1
ATOM 589 N N . LYS A 1 73 ? 34.329 19.106 22.875 1.00 25.26 74 LYS A N 1
ATOM 590 C CA . LYS A 1 73 ? 34.289 19.846 21.627 1.00 24.02 74 LYS A CA 1
ATOM 591 C C . LYS A 1 73 ? 33.486 19.095 20.551 1.00 25.84 74 LYS A C 1
ATOM 592 O O . LYS A 1 73 ? 33.772 17.943 20.259 1.00 27.80 74 LYS A O 1
ATOM 598 N N A ARG A 1 74 ? 32.474 19.756 20.011 0.60 26.13 75 ARG A N 1
ATOM 599 N N B ARG A 1 74 ? 32.392 19.638 20.051 0.40 27.43 75 ARG A N 1
ATOM 600 C CA A ARG A 1 74 ? 31.750 19.307 18.821 0.60 33.63 75 ARG A CA 1
ATOM 601 C CA B ARG A 1 74 ? 31.773 19.282 18.772 0.40 33.13 75 ARG A CA 1
ATOM 602 C C A ARG A 1 74 ? 32.785 19.097 17.704 0.60 35.51 75 ARG A C 1
ATOM 603 C C B ARG A 1 74 ? 32.761 19.088 17.635 0.40 35.13 75 ARG A C 1
ATOM 604 O O A ARG A 1 74 ? 33.287 20.070 17.147 0.60 35.67 75 ARG A O 1
ATOM 605 O O B ARG A 1 74 ? 33.379 20.028 17.230 0.40 36.00 75 ARG A O 1
ATOM 620 N N . GLU A 1 75 ? 33.146 17.852 17.399 1.00 33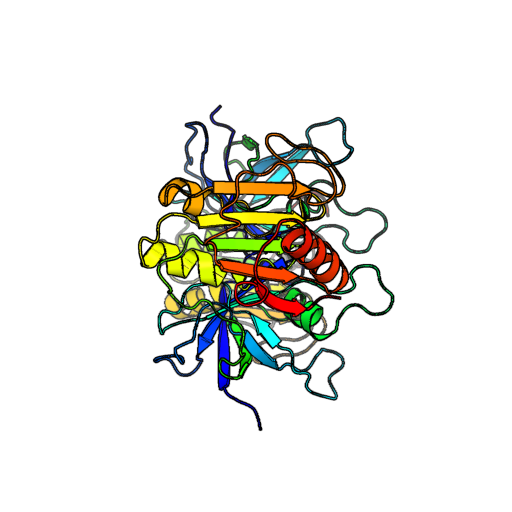.30 76 GLU A N 1
ATOM 621 C CA . GLU A 1 75 ? 34.211 17.639 16.405 1.00 36.49 76 GLU A CA 1
ATOM 622 C C . GLU A 1 75 ? 33.693 17.542 14.972 1.00 34.32 76 GLU A C 1
ATOM 623 O O . GLU A 1 75 ? 32.575 17.107 14.733 1.00 35.21 76 GLU A O 1
ATOM 629 N N . GLY A 1 76 ? 34.496 18.006 14.025 1.00 39.43 77 GLY A N 1
ATOM 630 C CA . GLY A 1 76 ? 34.184 17.846 12.611 1.00 35.04 77 GLY A CA 1
ATOM 631 C C . GLY A 1 76 ? 32.963 18.625 12.164 1.00 37.44 77 GLY A C 1
ATOM 632 O O . GLY A 1 76 ? 32.223 18.182 11.287 1.00 37.39 77 GLY A O 1
ATOM 633 N N . VAL A 1 77 ? 32.739 19.792 12.756 1.00 39.09 78 VAL A N 1
ATOM 634 C CA . VAL A 1 77 ? 31.625 20.621 12.309 1.00 38.35 78 VAL A CA 1
ATOM 635 C C . VAL A 1 77 ? 31.886 21.085 10.873 1.00 41.65 78 VAL A C 1
ATOM 636 O O . VAL A 1 77 ? 32.965 21.545 10.557 1.00 46.61 78 VAL A O 1
ATOM 640 N N . GLY A 1 78 ? 30.904 20.921 10.001 1.00 41.64 79 GLY A N 1
ATOM 641 C CA . GLY A 1 78 ? 31.028 21.382 8.633 1.00 47.29 79 GLY A CA 1
ATOM 642 C C . GLY A 1 78 ? 31.614 20.313 7.734 1.00 48.17 79 GLY A C 1
ATOM 643 O O . GLY A 1 78 ? 31.705 20.499 6.513 1.00 47.39 79 GLY A O 1
ATOM 644 N N . SER A 1 79 ? 31.994 19.187 8.332 1.00 44.17 80 SER A N 1
ATOM 645 C CA . SER A 1 79 ? 32.606 18.098 7.576 1.00 42.97 80 SER A CA 1
ATOM 646 C C . SER A 1 79 ? 31.579 17.073 7.110 1.00 43.82 80 SER A C 1
ATOM 647 O O . SER A 1 79 ? 30.422 17.115 7.515 1.00 46.16 80 SER A O 1
ATOM 650 N N . ASP A 1 80 ? 32.019 16.160 6.249 1.00 43.95 81 ASP A N 1
ATOM 651 C CA . ASP A 1 80 ? 31.238 14.991 5.874 1.00 47.28 81 ASP A CA 1
ATOM 652 C C . ASP A 1 80 ? 31.048 14.022 7.048 1.00 41.77 81 ASP A C 1
ATOM 653 O O . ASP A 1 80 ? 30.142 13.216 7.037 1.00 39.24 81 ASP A O 1
ATOM 658 N N . ASN A 1 81 ? 31.927 14.067 8.038 1.00 36.28 82 ASN A N 1
ATOM 659 C CA . ASN A 1 81 ? 31.816 13.106 9.136 1.00 38.14 82 ASN A CA 1
ATOM 660 C C . ASN A 1 81 ? 31.836 13.784 10.496 1.00 37.32 82 ASN A C 1
ATOM 661 O O . ASN A 1 81 ? 32.846 13.753 11.204 1.00 41.27 82 ASN A O 1
ATOM 666 N N . PRO A 1 82 ? 30.720 14.432 10.864 1.00 36.04 83 PRO A N 1
ATOM 667 C CA . PRO A 1 82 ? 30.707 15.071 12.189 1.00 28.97 83 PRO A CA 1
ATOM 668 C C . PRO A 1 82 ? 30.916 14.003 13.259 1.00 32.22 83 PRO A C 1
ATOM 669 O O . PRO A 1 82 ? 30.380 12.907 13.112 1.00 38.07 83 PRO A O 1
ATOM 673 N N . GLY A 1 83 ? 31.706 14.299 14.291 1.00 29.46 84 GLY A N 1
ATOM 674 C CA . GLY A 1 83 ? 32.145 13.263 15.219 1.00 25.06 84 GLY A CA 1
ATOM 675 C C . GLY A 1 83 ? 30.942 12.729 15.962 1.00 24.99 84 GLY A C 1
ATOM 676 O O . GLY A 1 83 ? 30.131 13.507 16.496 1.00 29.72 84 GLY A O 1
ATOM 677 N N . LEU A 1 84 ? 30.831 11.414 15.988 1.00 27.20 85 LEU A N 1
ATOM 678 C CA . LEU A 1 84 ? 29.642 10.717 16.469 1.00 32.68 85 LEU A CA 1
ATOM 679 C C . LEU A 1 84 ? 29.307 10.981 17.931 1.00 32.44 85 LEU A C 1
ATOM 680 O O . LEU A 1 84 ? 28.194 11.388 18.240 1.00 31.06 85 LEU A O 1
ATOM 685 N N . VAL A 1 85 ? 30.267 10.739 18.818 1.00 30.59 86 VAL A N 1
ATOM 686 C CA . VAL A 1 85 ? 30.015 10.863 20.246 1.00 29.14 86 VAL A CA 1
ATOM 687 C C . VAL A 1 85 ? 29.886 12.313 20.657 1.00 27.44 86 VAL A C 1
ATOM 688 O O . VAL A 1 85 ? 28.978 12.659 21.452 1.00 25.39 86 VAL A O 1
ATOM 692 N N . SER A 1 86 ? 30.771 13.164 20.121 1.00 25.28 87 SER A N 1
ATOM 693 C CA . SER A 1 86 ? 30.729 14.587 20.502 1.00 25.45 87 SER A CA 1
ATOM 694 C C . SER A 1 86 ? 29.391 15.218 20.085 1.00 29.63 87 SER A C 1
ATOM 695 O O . SER A 1 86 ? 28.800 15.986 20.844 1.00 30.29 87 SER A O 1
ATOM 698 N N . HIS A 1 87 ? 28.880 14.846 18.912 1.00 25.33 88 HIS A N 1
ATOM 699 C CA . HIS A 1 87 ? 27.623 15.440 18.465 1.00 27.80 88 HIS A CA 1
ATOM 700 C C . HIS A 1 87 ? 26.479 14.846 19.261 1.00 30.57 88 HIS A C 1
ATOM 701 O O . HIS A 1 87 ? 25.502 15.514 19.548 1.00 31.95 88 HIS A O 1
ATOM 708 N N . TYR A 1 88 ? 26.616 13.584 19.628 1.00 28.67 89 TYR A N 1
ATOM 709 C CA . TYR A 1 88 ? 25.557 12.953 20.369 1.00 31.78 89 TYR A CA 1
ATOM 710 C C . TYR A 1 88 ? 25.348 13.625 21.724 1.00 29.27 89 TYR A C 1
ATOM 711 O O . TYR A 1 88 ? 24.225 13.878 22.112 1.00 31.55 89 TYR A O 1
ATOM 720 N N . LEU A 1 89 ? 26.450 13.879 22.418 1.00 30.55 90 LEU A N 1
ATOM 721 C CA . LEU A 1 89 ? 26.466 14.553 23.706 1.00 27.53 90 LEU A CA 1
ATOM 722 C C . LEU A 1 89 ? 25.880 15.959 23.624 1.00 33.01 90 LEU A C 1
ATOM 723 O O . LEU A 1 89 ? 24.973 16.288 24.402 1.00 25.33 90 LEU A O 1
ATOM 728 N N . HIS A 1 90 ? 26.428 16.776 22.711 1.00 27.58 91 HIS A N 1
ATOM 729 C CA . HIS A 1 90 ? 25.920 18.121 22.448 1.00 31.58 91 HIS A CA 1
ATOM 730 C C . HIS A 1 90 ? 24.418 18.114 22.096 1.00 30.02 91 HIS A C 1
ATOM 731 O O . HIS A 1 90 ? 23.636 18.835 22.698 1.00 29.00 91 HIS A O 1
ATOM 738 N N . ASN A 1 91 ? 24.009 17.271 21.157 1.00 26.18 92 ASN A N 1
ATOM 739 C CA . ASN A 1 91 ? 22.644 17.354 20.637 1.00 29.04 92 ASN A CA 1
ATOM 740 C C . ASN A 1 91 ? 21.581 16.580 21.387 1.00 34.78 92 ASN A C 1
ATOM 741 O O . ASN A 1 91 ? 20.430 16.966 21.357 1.00 38.20 92 ASN A O 1
ATOM 746 N N . ASN A 1 92 ? 21.948 15.479 22.032 1.00 32.00 93 ASN A N 1
ATOM 747 C CA . ASN A 1 92 ? 20.943 14.546 22.527 1.00 28.97 93 ASN A CA 1
ATOM 748 C C . ASN A 1 92 ? 20.964 14.361 24.029 1.00 28.31 93 ASN A C 1
ATOM 749 O O . ASN A 1 92 ? 19.961 14.004 24.617 1.00 34.93 93 ASN A O 1
ATOM 754 N N . VAL A 1 93 ? 22.119 14.541 24.651 1.00 30.05 94 VAL A N 1
ATOM 755 C CA . VAL A 1 93 ? 22.212 14.257 26.067 1.00 32.19 94 VAL A CA 1
ATOM 756 C C . VAL A 1 93 ? 21.887 15.509 26.899 1.00 31.77 94 VAL A C 1
ATOM 757 O O . VAL A 1 93 ? 22.735 16.381 27.065 1.00 25.79 94 VAL A O 1
ATOM 761 N N . LYS A 1 94 ? 20.664 15.573 27.423 1.00 30.99 95 LYS A N 1
ATOM 762 C CA . LYS A 1 94 ? 20.196 16.735 28.184 1.00 29.70 95 LYS A CA 1
ATOM 763 C C . LYS A 1 94 ? 20.498 16.661 29.678 1.00 31.28 95 LYS A C 1
ATOM 764 O O . LYS A 1 94 ? 20.801 15.586 30.210 1.00 33.24 95 LYS A O 1
ATOM 770 N N . VAL A 1 95 ? 20.397 17.814 30.353 1.00 28.72 96 VAL A N 1
ATOM 771 C CA . VAL A 1 95 ? 20.317 17.835 31.805 1.00 28.14 96 VAL A CA 1
ATOM 772 C C . VAL A 1 95 ? 19.222 16.878 32.272 1.00 27.81 96 VAL A C 1
ATOM 773 O O . VAL A 1 95 ? 18.077 16.957 31.811 1.00 26.99 96 VAL A O 1
ATOM 777 N N . GLY A 1 96 ? 19.586 15.964 33.167 1.00 29.63 97 GLY A N 1
ATOM 778 C CA . GLY A 1 96 ? 18.649 14.955 33.655 1.00 28.04 97 GLY A CA 1
ATOM 779 C C . GLY A 1 96 ? 18.849 13.650 32.907 1.00 34.97 97 GLY A C 1
ATOM 780 O O . GLY A 1 96 ? 18.419 12.611 33.369 1.00 32.47 97 GLY A O 1
ATOM 781 N N . ASP A 1 97 ? 19.502 13.683 31.744 1.00 33.83 98 ASP A N 1
ATOM 782 C CA . ASP A 1 97 ? 19.701 12.436 31.001 1.00 36.60 98 ASP A CA 1
ATOM 783 C C . ASP A 1 97 ? 20.879 11.721 31.608 1.00 36.75 98 ASP A C 1
ATOM 784 O O . ASP A 1 97 ? 21.635 12.315 32.371 1.00 41.28 98 ASP A O 1
ATOM 789 N N . SER A 1 98 ? 21.048 10.449 31.286 1.00 37.93 99 SER A N 1
ATOM 790 C CA . SER A 1 98 ? 22.168 9.694 31.847 1.00 43.75 99 SER A CA 1
ATOM 791 C C . SER A 1 98 ? 23.136 9.104 30.809 1.00 46.11 99 SER A C 1
ATOM 792 O O . SER A 1 98 ? 22.788 8.929 29.634 1.00 45.35 99 SER A O 1
ATOM 795 N N . VAL A 1 99 ? 24.362 8.830 31.252 1.00 41.98 100 VAL A N 1
ATOM 796 C CA . VAL A 1 99 ? 25.385 8.249 30.397 1.00 38.32 100 VAL A CA 1
ATOM 797 C C . VAL A 1 99 ? 26.147 7.239 31.196 1.00 33.27 100 VAL A C 1
ATOM 798 O O . VAL A 1 99 ? 26.014 7.193 32.393 1.00 36.46 100 VAL A O 1
ATOM 802 N N . LYS A 1 100 ? 26.956 6.426 30.527 1.00 33.42 101 LYS A N 1
ATOM 803 C CA . LYS A 1 100 ? 27.779 5.460 31.225 1.00 36.29 101 LYS A CA 1
ATOM 804 C C . LYS A 1 100 ? 29.198 5.989 31.244 1.00 37.99 101 LYS A C 1
ATOM 805 O O . LYS A 1 100 ? 29.722 6.430 30.211 1.00 33.95 101 LYS A O 1
ATOM 811 N N . LEU A 1 101 ? 29.817 5.931 32.414 1.00 29.12 102 LEU A N 1
ATOM 812 C CA . LEU A 1 101 ? 31.080 6.605 32.661 1.00 38.54 102 LEU A CA 1
ATOM 813 C C . LEU A 1 101 ? 32.135 5.670 33.257 1.00 39.59 102 LEU A C 1
ATOM 814 O O . LEU A 1 101 ? 31.860 4.949 34.213 1.00 42.11 102 LEU A O 1
ATOM 819 N N . TYR A 1 102 ? 33.354 5.747 32.727 1.00 34.22 103 TYR A N 1
ATOM 820 C CA . TYR A 1 102 ? 34.445 4.899 33.178 1.00 36.46 103 TYR A CA 1
ATOM 821 C C . TYR A 1 102 ? 35.381 5.734 33.999 1.00 36.02 103 TYR A C 1
ATOM 822 O O . TYR A 1 102 ? 35.510 6.914 33.759 1.00 36.73 103 TYR A O 1
ATOM 831 N N . ALA A 1 103 ? 36.042 5.080 34.942 1.00 34.74 104 ALA A N 1
ATOM 832 C CA . ALA A 1 103 ? 36.788 5.700 36.028 1.00 33.71 104 ALA A CA 1
ATOM 833 C C . ALA A 1 103 ? 38.007 6.432 35.531 1.00 33.98 104 ALA A C 1
ATOM 834 O O . ALA A 1 103 ? 38.535 6.104 34.487 1.00 35.52 104 ALA A O 1
ATOM 836 N N . PRO A 1 104 ? 38.499 7.401 36.306 1.00 37.66 105 PRO A N 1
ATOM 837 C CA . PRO A 1 104 ? 39.652 8.191 35.865 1.00 34.49 105 PRO A CA 1
ATOM 838 C C . PRO A 1 104 ? 40.917 7.380 35.594 1.00 37.66 105 PRO A C 1
ATOM 839 O O . PRO A 1 104 ? 41.214 6.438 36.312 1.00 36.14 105 PRO A O 1
ATOM 843 N N . ALA A 1 105 ? 41.663 7.782 34.566 1.00 44.31 106 ALA A N 1
ATOM 844 C CA . ALA A 1 105 ? 42.908 7.121 34.166 1.00 39.84 106 ALA A CA 1
ATOM 845 C C . ALA A 1 105 ? 43.815 8.137 33.466 1.00 34.77 106 ALA A C 1
ATOM 846 O O . ALA A 1 105 ? 43.428 9.293 33.256 1.00 29.84 106 ALA A O 1
ATOM 848 N N . GLY A 1 106 ? 45.016 7.707 33.103 1.00 30.42 107 GLY A N 1
ATOM 849 C CA . GLY A 1 106 ? 45.908 8.538 32.318 1.00 35.50 107 GLY A CA 1
ATOM 850 C C . GLY A 1 106 ? 47.189 8.859 33.059 1.00 38.41 107 GLY A C 1
ATOM 851 O O . GLY A 1 106 ? 47.193 9.005 34.273 1.00 33.28 107 GLY A O 1
ATOM 852 N N . ASP A 1 107 ? 48.268 8.992 32.299 1.00 43.39 108 ASP A N 1
ATOM 853 C CA . ASP A 1 107 ? 49.600 9.179 32.841 1.00 45.35 108 ASP A CA 1
ATOM 854 C C . ASP A 1 107 ? 50.000 10.628 32.811 1.00 39.72 108 ASP A C 1
ATOM 855 O O . ASP A 1 107 ? 51.087 10.979 33.233 1.00 37.37 108 ASP A O 1
ATOM 860 N N . PHE A 1 108 ? 49.126 11.475 32.282 1.00 36.22 109 PHE A N 1
ATOM 861 C CA . PHE A 1 108 ? 49.424 12.890 32.249 1.00 32.37 109 PHE A CA 1
ATOM 862 C C . PHE A 1 108 ? 48.680 13.594 33.384 1.00 31.98 109 PHE A C 1
ATOM 863 O O . PHE A 1 108 ? 47.450 13.602 33.424 1.00 32.60 109 PHE A O 1
ATOM 871 N N . PHE A 1 109 ? 49.432 14.162 34.319 1.00 30.40 110 PHE A N 1
ATOM 872 C CA . PHE A 1 109 ? 48.828 14.922 35.417 1.00 32.41 110 PHE A CA 1
ATOM 873 C C . PHE A 1 109 ? 49.837 15.755 36.163 1.00 29.76 110 PHE A C 1
ATOM 874 O O . PHE A 1 109 ? 51.024 15.479 36.153 1.00 30.00 110 PHE A O 1
ATOM 882 N N . TYR A 1 110 ? 49.342 16.792 36.816 1.00 27.64 111 TYR A N 1
ATOM 883 C CA . TYR A 1 110 ? 50.217 17.689 37.517 1.00 24.79 111 TYR A CA 1
ATOM 884 C C . TYR A 1 110 ? 50.824 16.992 38.746 1.00 29.92 111 TYR A C 1
ATOM 885 O O . TYR A 1 110 ? 50.126 16.333 39.521 1.00 31.84 111 TYR A O 1
ATOM 894 N N . VAL A 1 111 ? 52.124 17.158 38.935 1.00 28.61 112 VAL A N 1
ATOM 895 C CA . VAL A 1 111 ? 52.761 16.663 40.161 1.00 29.27 112 VAL A CA 1
ATOM 896 C C . VAL A 1 111 ? 53.484 17.834 40.822 1.00 34.03 112 VAL A C 1
ATOM 897 O O . VAL A 1 111 ? 54.255 18.547 40.162 1.00 34.48 112 VAL A O 1
ATOM 901 N N . GLU A 1 112 ? 53.191 18.067 42.099 1.00 34.06 113 GLU A N 1
ATOM 902 C CA . GLU A 1 112 ? 53.798 19.184 42.829 1.00 30.72 113 GLU A CA 1
ATOM 903 C C . GLU A 1 112 ? 55.293 18.950 43.016 1.00 31.20 113 GLU A C 1
ATOM 904 O O . GLU A 1 112 ? 55.727 17.977 43.648 1.00 35.36 113 GLU A O 1
ATOM 910 N N . ARG A 1 113 ? 56.088 19.852 42.462 1.00 33.68 114 ARG A N 1
ATOM 911 C CA . ARG A 1 113 ? 57.533 19.726 42.604 1.00 39.65 114 ARG A CA 1
ATOM 912 C C . ARG A 1 113 ? 58.173 21.028 43.076 1.00 39.25 114 ARG A C 1
ATOM 913 O O . ARG A 1 113 ? 59.406 21.173 43.037 1.00 33.74 114 ARG A O 1
ATOM 921 N N . GLU A 1 114 ? 57.335 21.969 43.517 1.00 30.18 115 GLU A N 1
ATOM 922 C CA . GLU A 1 114 ? 57.811 23.257 44.019 1.00 30.70 115 GLU A CA 1
ATOM 923 C C . GLU A 1 114 ? 58.624 23.985 42.976 1.00 33.25 115 GLU A C 1
ATOM 924 O O . GLU A 1 114 ? 59.607 24.634 43.294 1.00 36.33 115 GLU A O 1
ATOM 930 N N . ARG A 1 115 ? 58.223 23.839 41.722 1.00 33.91 116 ARG A N 1
ATOM 931 C CA . ARG A 1 115 ? 58.830 24.597 40.636 1.00 35.53 116 ARG A CA 1
ATOM 932 C C . ARG A 1 115 ? 57.795 25.576 40.126 1.00 32.56 116 ARG A C 1
ATOM 933 O O . ARG A 1 115 ? 56.608 25.372 40.318 1.00 31.99 116 ARG A O 1
ATOM 941 N N . PRO A 1 116 ? 58.246 26.637 39.459 1.00 27.45 117 PRO A N 1
ATOM 942 C CA . PRO A 1 116 ? 57.292 27.467 38.721 1.00 29.86 117 PRO A CA 1
ATOM 943 C C . PRO A 1 116 ? 56.634 26.609 37.638 1.00 32.96 117 PRO A C 1
ATOM 944 O O . PRO A 1 116 ? 57.229 25.651 37.138 1.00 31.84 117 PRO A O 1
ATOM 948 N N . VAL A 1 117 ? 55.404 26.956 37.293 1.00 29.09 118 VAL A N 1
ATOM 949 C CA . VAL A 1 117 ? 54.590 26.096 36.452 1.00 28.31 118 VAL A CA 1
ATOM 950 C C . VAL A 1 117 ? 54.110 26.844 35.213 1.00 32.10 118 VAL A C 1
ATOM 951 O O . VAL A 1 117 ? 53.515 27.930 35.334 1.00 28.59 118 VAL A O 1
ATOM 955 N N . VAL A 1 118 ? 54.380 26.276 34.029 1.00 26.98 119 VAL A N 1
ATOM 956 C CA . VAL A 1 118 ? 53.825 26.835 32.795 1.00 24.66 119 VAL A CA 1
ATOM 957 C C . VAL A 1 118 ? 52.790 25.883 32.174 1.00 26.61 119 VAL A C 1
ATOM 958 O O . VAL A 1 118 ? 53.068 24.705 31.939 1.00 26.99 119 VAL A O 1
ATOM 962 N N . LEU A 1 119 ? 51.581 26.385 31.953 1.00 22.91 120 LEU A N 1
ATOM 963 C CA . LEU A 1 119 ? 50.542 25.592 31.300 1.00 23.29 120 LEU A CA 1
ATOM 964 C C . LEU A 1 119 ? 50.358 26.171 29.890 1.00 31.61 120 LEU A C 1
ATOM 965 O O . LEU A 1 119 ? 50.155 27.377 29.729 1.00 23.95 120 LEU A O 1
ATOM 970 N N . ILE A 1 120 ? 50.412 25.298 28.889 1.00 26.55 121 ILE A N 1
ATOM 971 C CA . ILE A 1 120 ? 50.325 25.686 27.494 1.00 28.47 121 ILE A CA 1
ATOM 972 C C . ILE A 1 120 ? 49.344 24.775 26.787 1.00 26.04 121 ILE A C 1
ATOM 973 O O . ILE A 1 120 ? 49.494 23.552 26.787 1.00 26.17 121 ILE A O 1
ATOM 978 N N . SER A 1 121 ? 48.349 25.368 26.156 1.00 20.44 122 SER A N 1
ATOM 979 C CA . SER A 1 121 ? 47.395 24.566 25.405 1.00 23.71 122 SER A CA 1
ATOM 980 C C . SER A 1 121 ? 46.754 25.358 24.280 1.00 26.37 122 SER A C 1
ATOM 981 O O . SER A 1 121 ? 46.862 26.588 24.244 1.00 28.27 122 SER A O 1
ATOM 984 N N . ALA A 1 122 ? 46.062 24.629 23.399 1.00 20.91 123 ALA A N 1
ATOM 985 C CA . ALA A 1 122 ? 45.327 25.190 22.273 1.00 23.04 123 ALA A CA 1
ATOM 986 C C . ALA A 1 122 ? 43.979 24.520 22.110 1.00 28.02 123 ALA A C 1
ATOM 987 O O . ALA A 1 122 ? 43.860 23.295 22.220 1.00 30.02 123 ALA A O 1
ATOM 989 N N . GLY A 1 123 ? 42.972 25.316 21.799 1.00 27.74 124 GLY A N 1
ATOM 990 C CA . GLY A 1 123 ? 41.662 24.761 21.528 1.00 32.94 124 GLY A CA 1
ATOM 991 C C . GLY A 1 123 ? 41.155 23.990 22.740 1.00 28.98 124 GLY A C 1
ATOM 992 O O . GLY A 1 123 ? 41.116 24.513 23.844 1.00 27.42 124 GLY A O 1
ATOM 993 N N . VAL A 1 124 ? 40.798 22.736 22.525 1.00 32.66 125 VAL A N 1
ATOM 994 C CA . VAL A 1 124 ? 40.149 21.950 23.557 1.00 38.56 125 VAL A CA 1
ATOM 995 C C . VAL A 1 124 ? 41.199 21.315 24.484 1.00 32.09 125 VAL A C 1
ATOM 996 O O . VAL A 1 124 ? 40.868 20.739 25.534 1.00 31.86 125 VAL A O 1
ATOM 1000 N N . GLY A 1 125 ? 42.463 21.476 24.099 1.00 31.88 126 GLY A N 1
ATOM 1001 C CA . GLY A 1 125 ? 43.595 21.157 24.950 1.00 29.68 126 GLY A CA 1
ATOM 1002 C C . GLY A 1 125 ? 43.501 21.856 26.308 1.00 27.91 126 GLY A C 1
ATOM 1003 O O . GLY A 1 125 ? 44.117 21.432 27.295 1.00 29.10 126 GLY A O 1
ATOM 1004 N N . ALA A 1 126 ? 42.726 22.928 26.358 1.00 22.23 127 ALA A N 1
ATOM 1005 C CA . ALA A 1 126 ? 42.537 23.671 27.596 1.00 26.99 127 ALA A CA 1
ATOM 1006 C C . ALA A 1 126 ? 41.808 22.867 28.700 1.00 25.93 127 ALA A C 1
ATOM 1007 O O . ALA A 1 126 ? 41.938 23.189 29.857 1.00 23.65 127 ALA A O 1
ATOM 1009 N N A THR A 1 127 ? 41.053 21.837 28.325 0.60 22.65 128 THR A N 1
ATOM 1010 N N B THR A 1 127 ? 41.075 21.821 28.318 0.40 22.65 128 THR A N 1
ATOM 1011 C CA A THR A 1 127 ? 40.224 21.110 29.290 0.60 20.67 128 THR A CA 1
ATOM 1012 C CA B THR A 1 127 ? 40.230 21.099 29.276 0.40 21.48 128 THR A CA 1
ATOM 1013 C C A THR A 1 127 ? 41.032 20.541 30.489 0.60 27.58 128 THR A C 1
ATOM 1014 C C B THR A 1 127 ? 40.988 20.485 30.480 0.40 25.63 128 THR A C 1
ATOM 1015 O O A THR A 1 127 ? 40.751 20.891 31.639 0.60 28.79 128 THR A O 1
ATOM 1016 O O B THR A 1 127 ? 40.630 20.752 31.628 0.40 28.92 128 THR A O 1
ATOM 1023 N N . PRO A 1 128 ? 42.055 19.701 30.237 1.00 24.48 129 PRO A N 1
ATOM 1024 C CA . PRO A 1 128 ? 42.796 19.236 31.426 1.00 23.68 129 PRO A CA 1
ATOM 1025 C C . PRO A 1 128 ? 43.546 20.359 32.152 1.00 28.22 129 PRO A C 1
ATOM 1026 O O . PRO A 1 128 ? 43.713 20.270 33.373 1.00 27.76 129 PRO A O 1
ATOM 1030 N N . MET A 1 129 ? 43.968 21.394 31.417 1.00 23.49 130 MET A N 1
ATOM 1031 C CA . MET A 1 129 ? 44.643 22.515 32.011 1.00 27.30 130 MET A CA 1
ATOM 1032 C C . MET A 1 129 ? 43.724 23.223 32.972 1.00 32.27 130 MET A C 1
ATOM 1033 O O . MET A 1 129 ? 44.187 23.777 33.964 1.00 28.50 130 MET A O 1
ATOM 1038 N N . GLN A 1 130 ? 42.428 23.203 32.685 1.00 29.35 131 GLN A N 1
ATOM 1039 C CA . GLN A 1 130 ? 41.460 23.781 33.607 1.00 32.17 131 GLN A CA 1
ATOM 1040 C C . GLN A 1 130 ? 41.376 23.044 34.969 1.00 22.22 131 GLN A C 1
ATOM 1041 O O . GLN A 1 130 ? 41.207 23.682 36.016 1.00 22.45 131 GLN A O 1
ATOM 1047 N N . ALA A 1 131 ? 41.467 21.714 34.946 1.00 22.41 132 ALA A N 1
ATOM 1048 C CA . ALA A 1 131 ? 41.493 20.924 36.181 1.00 26.07 132 ALA A CA 1
ATOM 1049 C C . ALA A 1 131 ? 42.726 21.318 36.963 1.00 26.78 132 ALA A C 1
ATOM 1050 O O . ALA A 1 131 ? 42.675 21.474 38.169 1.00 28.39 132 ALA A O 1
ATOM 1052 N N . ILE A 1 132 ? 43.834 21.515 36.258 1.00 30.19 133 ILE A N 1
ATOM 1053 C CA . ILE A 1 132 ? 45.084 21.874 36.910 1.00 24.24 133 ILE A CA 1
ATOM 1054 C C . ILE A 1 132 ? 45.017 23.279 37.516 1.00 31.62 133 ILE A C 1
ATOM 1055 O O . ILE A 1 132 ? 45.361 23.451 38.678 1.00 28.26 133 ILE A O 1
ATOM 1060 N N . LEU A 1 133 ? 44.553 24.268 36.747 1.00 28.93 134 LEU A N 1
ATOM 1061 C CA . LEU A 1 133 ? 44.329 25.587 37.315 1.00 26.62 134 LEU A CA 1
ATOM 1062 C C . LEU A 1 133 ? 43.504 25.543 38.588 1.00 26.41 134 LEU A C 1
ATOM 1063 O O . LEU A 1 133 ? 43.865 26.162 39.580 1.00 26.86 134 LEU A O 1
ATOM 1068 N N . HIS A 1 134 ? 42.365 24.863 38.545 1.00 25.44 135 HIS A N 1
ATOM 1069 C CA . HIS A 1 134 ? 41.512 24.831 39.731 1.00 27.71 135 HIS A CA 1
ATOM 1070 C C . HIS A 1 134 ? 42.190 24.187 40.939 1.00 31.20 135 HIS A C 1
ATOM 1071 O O . HIS A 1 134 ? 42.012 24.650 42.082 1.00 29.92 135 HIS A O 1
ATOM 1078 N N . THR A 1 135 ? 42.982 23.144 40.686 1.00 29.47 136 THR A N 1
ATOM 1079 C CA . THR A 1 135 ? 43.712 22.450 41.762 1.00 23.50 136 THR A CA 1
ATOM 1080 C C . THR A 1 135 ? 44.777 23.367 42.364 1.00 28.69 136 THR A C 1
ATOM 1081 O O . THR A 1 135 ? 44.920 23.441 43.575 1.00 26.72 136 THR A O 1
ATOM 1085 N N . LEU A 1 136 ? 45.516 24.071 41.508 1.00 33.35 137 LEU A N 1
ATOM 1086 C CA . LEU A 1 136 ? 46.576 24.953 41.982 1.00 31.30 137 LEU A CA 1
ATOM 1087 C C . LEU A 1 136 ? 45.985 26.140 42.725 1.00 28.70 137 LEU A C 1
ATOM 1088 O O . LEU A 1 136 ? 46.617 26.663 43.619 1.00 27.99 137 LEU A O 1
ATOM 1093 N N . ALA A 1 137 ? 44.773 26.562 42.348 1.00 27.16 138 ALA A N 1
ATOM 1094 C CA . ALA A 1 137 ? 44.109 27.671 43.040 1.00 29.22 138 ALA A CA 1
ATOM 1095 C C . ALA A 1 137 ? 43.784 27.251 44.474 1.00 33.98 138 ALA A C 1
ATOM 1096 O O . ALA A 1 137 ? 44.100 27.953 45.441 1.00 36.85 138 ALA A O 1
ATOM 1098 N N . LYS A 1 138 ? 43.159 26.088 44.578 1.00 28.49 139 LYS A N 1
ATOM 1099 C CA . LYS A 1 138 ? 42.832 25.456 45.840 1.00 32.37 139 LYS A CA 1
ATOM 1100 C C . LYS A 1 138 ? 44.063 25.343 46.756 1.00 33.54 139 LYS A C 1
ATOM 1101 O O . LYS A 1 138 ? 43.970 25.566 47.959 1.00 33.61 139 LYS A O 1
ATOM 1107 N N . GLN A 1 139 ? 45.213 25.021 46.169 1.00 34.79 140 GLN A N 1
ATOM 1108 C CA . GLN A 1 139 ? 46.458 24.823 46.908 1.00 34.75 140 GLN A CA 1
ATOM 1109 C C . GLN A 1 139 ? 47.277 26.088 47.086 1.00 31.47 140 GLN A C 1
ATOM 1110 O O . GLN A 1 139 ? 48.397 26.040 47.599 1.00 32.32 140 GLN A O 1
ATOM 1116 N N . ASN A 1 140 ? 46.719 27.214 46.668 1.00 26.17 141 ASN A N 1
ATOM 1117 C CA . ASN A 1 140 ? 47.425 28.492 46.755 1.00 34.78 141 ASN A CA 1
ATOM 1118 C C . ASN A 1 140 ? 48.809 28.516 46.148 1.00 30.45 141 ASN A C 1
ATOM 1119 O O . ASN A 1 140 ? 49.721 29.133 46.686 1.00 30.93 141 ASN A O 1
ATOM 1124 N N . LYS A 1 141 ? 48.962 27.843 45.015 1.00 30.48 142 LYS A N 1
ATOM 1125 C CA . LYS A 1 141 ? 50.247 27.747 44.367 1.00 32.25 142 LYS A CA 1
ATOM 1126 C C . LYS A 1 141 ? 50.598 29.107 43.796 1.00 35.25 142 LYS A C 1
ATOM 1127 O O . LYS A 1 141 ? 49.758 29.772 43.210 1.00 32.57 142 LYS A O 1
ATOM 1133 N N . SER A 1 142 ? 51.832 29.542 43.970 1.00 30.60 143 SER A N 1
ATOM 1134 C CA . SER A 1 142 ? 52.252 30.763 43.306 1.00 29.10 143 SER A CA 1
ATOM 1135 C C . SER A 1 142 ? 53.182 30.430 42.104 1.00 31.78 143 SER A C 1
ATOM 1136 O O . SER A 1 142 ? 53.627 29.291 41.939 1.00 33.27 143 SER A O 1
ATOM 1139 N N . GLY A 1 143 ? 53.455 31.410 41.256 1.00 32.39 144 GLY A N 1
ATOM 1140 C CA . GLY A 1 143 ? 54.333 31.204 40.111 1.00 32.67 144 GLY A CA 1
ATOM 1141 C C . GLY A 1 143 ? 53.711 30.369 38.988 1.00 30.90 144 GLY A C 1
ATOM 1142 O O . GLY A 1 143 ? 54.335 29.440 38.465 1.00 34.07 144 GLY A O 1
ATOM 1143 N N . VAL A 1 144 ? 52.481 30.698 38.621 1.00 22.67 145 VAL A N 1
ATOM 1144 C CA . VAL A 1 144 ? 51.793 29.997 37.530 1.00 24.41 145 VAL A CA 1
ATOM 1145 C C . VAL A 1 144 ? 51.608 30.909 36.296 1.00 29.26 145 VAL A C 1
ATOM 1146 O O . VAL A 1 144 ? 51.151 32.048 36.421 1.00 29.84 145 VAL A O 1
ATOM 1150 N N . THR A 1 145 ? 52.003 30.403 35.126 1.00 28.51 146 THR A N 1
ATOM 1151 C CA . THR A 1 145 ? 51.777 31.078 33.850 1.00 28.46 146 THR A CA 1
ATOM 1152 C C . THR A 1 145 ? 50.866 30.220 32.947 1.00 28.27 146 THR A C 1
ATOM 1153 O O . THR A 1 145 ? 51.105 29.025 32.730 1.00 30.81 146 THR A O 1
ATOM 1157 N N . TYR A 1 146 ? 49.819 30.829 32.419 1.00 23.74 147 TYR A N 1
ATOM 1158 C CA . TYR A 1 146 ? 48.900 30.126 31.549 1.00 19.99 147 TYR A CA 1
ATOM 1159 C C . TYR A 1 146 ? 49.000 30.676 30.110 1.00 20.65 147 TYR A C 1
ATOM 1160 O O . TYR A 1 146 ? 48.754 31.859 29.864 1.00 21.68 147 TYR A O 1
ATOM 1169 N N . LEU A 1 147 ? 49.373 29.830 29.162 1.00 21.85 148 LEU A N 1
ATOM 1170 C CA . LEU A 1 147 ? 49.509 30.274 27.767 1.00 21.54 148 LEU A CA 1
ATOM 1171 C C . LEU A 1 147 ? 48.499 29.504 26.922 1.00 27.31 148 LEU A C 1
ATOM 1172 O O . LEU A 1 147 ? 48.486 28.268 26.936 1.00 26.03 148 LEU A O 1
ATOM 1177 N N . TYR A 1 148 ? 47.654 30.236 26.198 1.00 21.77 149 TYR A N 1
ATOM 1178 C CA . TYR A 1 148 ? 46.509 29.644 25.508 1.00 23.61 149 TYR A CA 1
ATOM 1179 C C . TYR A 1 148 ? 46.380 30.180 24.066 1.00 23.96 149 TYR A C 1
ATOM 1180 O O . TYR A 1 148 ? 46.493 31.395 23.828 1.00 23.38 149 TYR A O 1
ATOM 1189 N N . ALA A 1 149 ? 46.161 29.273 23.116 1.00 22.21 150 ALA A N 1
ATOM 1190 C CA . ALA A 1 149 ? 45.925 29.654 21.720 1.00 23.62 150 ALA A CA 1
ATOM 1191 C C . ALA A 1 149 ? 44.577 29.115 21.248 1.00 23.71 150 ALA A C 1
ATOM 1192 O O . ALA A 1 149 ? 44.253 27.955 21.451 1.00 25.24 150 ALA A O 1
ATOM 1194 N N . CYS A 1 150 ? 43.773 29.962 20.629 1.00 20.56 151 CYS A N 1
ATOM 1195 C CA . CYS A 1 150 ? 42.574 29.464 20.017 1.00 18.60 151 CYS A CA 1
ATOM 1196 C C . CYS A 1 150 ? 42.372 30.268 18.740 1.00 22.83 151 CYS A C 1
ATOM 1197 O O . CYS A 1 150 ? 43.186 31.125 18.412 1.00 27.18 151 CYS A O 1
ATOM 1200 N N . ASN A 1 151 ? 41.314 29.973 17.992 1.00 26.70 152 ASN A N 1
ATOM 1201 C CA . ASN A 1 151 ? 41.170 30.603 16.695 1.00 29.23 152 ASN A CA 1
ATOM 1202 C C . ASN A 1 151 ? 40.661 32.044 16.774 1.00 30.71 152 ASN A C 1
ATOM 1203 O O . ASN A 1 151 ? 41.013 32.870 15.939 1.00 33.78 152 ASN A O 1
ATOM 1208 N N . SER A 1 152 ? 39.802 32.320 17.756 1.00 23.21 153 SER A N 1
ATOM 1209 C CA . SER A 1 152 ? 39.116 33.602 17.859 1.00 21.08 153 SER A CA 1
ATOM 1210 C C . SER A 1 152 ? 38.391 33.752 19.195 1.00 29.93 153 SER A C 1
ATOM 1211 O O . SER A 1 152 ? 38.322 32.799 19.994 1.00 29.24 153 SER A O 1
ATOM 1214 N N . ALA A 1 153 ? 37.809 34.934 19.397 1.00 23.60 154 ALA A N 1
ATOM 1215 C CA . ALA A 1 153 ? 37.081 35.231 20.618 1.00 27.71 154 ALA A CA 1
ATOM 1216 C C . ALA A 1 153 ? 35.978 34.205 20.842 1.00 22.62 154 ALA A C 1
ATOM 1217 O O . ALA A 1 153 ? 35.821 33.694 21.954 1.00 21.82 154 ALA A O 1
ATOM 1219 N N . LYS A 1 154 ? 35.222 33.881 19.797 1.00 24.27 155 LYS A N 1
ATOM 1220 C CA . LYS A 1 154 ? 34.128 32.920 20.000 1.00 29.57 155 LYS A CA 1
ATOM 1221 C C . LYS A 1 154 ? 34.592 31.505 20.359 1.00 21.45 155 LYS A C 1
ATOM 1222 O O . LYS A 1 154 ? 33.817 30.699 20.868 1.00 21.62 155 LYS A O 1
ATOM 1228 N N . GLU A 1 155 ? 35.846 31.188 20.089 1.00 23.39 156 GLU A N 1
ATOM 1229 C CA . GLU A 1 155 ? 36.324 29.858 20.453 1.00 29.13 156 GLU A CA 1
ATOM 1230 C C . GLU A 1 155 ? 37.195 29.908 21.727 1.00 26.49 156 GLU A C 1
ATOM 1231 O O . GLU A 1 155 ? 37.935 28.978 22.024 1.00 28.55 156 GLU A O 1
ATOM 1237 N N . HIS A 1 156 ? 37.134 31.008 22.460 1.00 23.07 157 HIS A N 1
ATOM 1238 C CA . HIS A 1 156 ? 38.052 31.190 23.575 1.00 20.94 157 HIS A CA 1
ATOM 1239 C C . HIS A 1 156 ? 37.499 30.450 24.820 1.00 28.77 157 HIS A C 1
ATOM 1240 O O . HIS A 1 156 ? 36.835 31.046 25.666 1.00 27.39 157 HIS A O 1
ATOM 1247 N N . THR A 1 157 ? 37.781 29.158 24.924 1.00 21.85 158 THR A N 1
ATOM 1248 C CA . THR A 1 157 ? 37.189 28.319 25.958 1.00 19.43 158 THR A CA 1
ATOM 1249 C C . THR A 1 157 ? 37.583 28.708 27.383 1.00 22.79 158 THR A C 1
ATOM 1250 O O . THR A 1 157 ? 38.750 28.928 27.654 1.00 21.78 158 THR A O 1
ATOM 1254 N N . PHE A 1 158 ? 36.604 28.789 28.286 1.00 21.77 159 PHE A N 1
ATOM 1255 C CA . PHE A 1 158 ? 36.830 29.158 29.679 1.00 21.98 159 PHE A CA 1
ATOM 1256 C C . PHE A 1 158 ? 37.305 30.586 29.876 1.00 26.29 159 PHE A C 1
ATOM 1257 O O . PHE A 1 158 ? 37.931 30.864 30.906 1.00 29.44 159 PHE A O 1
ATOM 1265 N N . ALA A 1 159 ? 37.035 31.483 28.917 1.00 22.49 160 ALA A N 1
ATOM 1266 C CA . ALA A 1 159 ? 37.635 32.821 28.970 1.00 25.55 160 ALA A CA 1
ATOM 1267 C C . ALA A 1 159 ? 37.388 33.458 30.348 1.00 27.75 160 ALA A C 1
ATOM 1268 O O . ALA A 1 159 ? 38.315 33.916 31.006 1.00 22.81 160 ALA A O 1
ATOM 1270 N N . GLN A 1 160 ? 36.133 33.453 30.779 1.00 24.41 161 GLN A N 1
ATOM 1271 C CA . GLN A 1 160 ? 35.742 34.152 32.002 1.00 27.95 161 GLN A CA 1
ATOM 1272 C C . GLN A 1 160 ? 36.246 33.444 33.264 1.00 29.15 161 GLN A C 1
ATOM 1273 O O . GLN A 1 160 ? 36.760 34.068 34.183 1.00 25.69 161 GLN A O 1
ATOM 1279 N N . GLU A 1 161 ? 36.110 32.130 33.281 1.00 26.27 162 GLU A N 1
ATOM 1280 C CA . GLU A 1 161 ? 36.450 31.369 34.455 1.00 26.25 162 GLU A CA 1
ATOM 1281 C C . GLU A 1 161 ? 37.952 31.475 34.701 1.00 23.60 162 GLU A C 1
ATOM 1282 O O . GLU A 1 161 ? 38.384 31.662 35.829 1.00 25.47 162 GLU A O 1
ATOM 1288 N N A THR A 1 162 ? 38.732 31.398 33.632 0.83 24.11 163 THR A N 1
ATOM 1289 N N B THR A 1 162 ? 38.754 31.384 33.641 0.17 23.91 163 THR A N 1
ATOM 1290 C CA A THR A 1 162 ? 40.176 31.496 33.738 0.83 23.59 163 THR A CA 1
ATOM 1291 C CA B THR A 1 162 ? 40.201 31.518 33.806 0.17 24.02 163 THR A CA 1
ATOM 1292 C C A THR A 1 162 ? 40.612 32.901 34.176 0.83 25.95 163 THR A C 1
ATOM 1293 C C B THR A 1 162 ? 40.609 32.920 34.220 0.17 25.76 163 THR A C 1
ATOM 1294 O O A THR A 1 162 ? 41.492 33.043 35.018 0.83 27.38 163 THR A O 1
ATOM 1295 O O B THR A 1 162 ? 41.496 33.083 35.057 0.17 26.77 163 THR A O 1
ATOM 1302 N N . ALA A 1 163 ? 39.979 33.927 33.621 1.00 24.08 164 ALA A N 1
ATOM 1303 C CA . ALA A 1 163 ? 40.305 35.306 33.960 1.00 29.18 164 ALA A CA 1
ATOM 1304 C C . ALA A 1 163 ? 40.102 35.502 35.458 1.00 28.36 164 ALA A C 1
ATOM 1305 O O . ALA A 1 163 ? 40.926 36.114 36.130 1.00 27.74 164 ALA A O 1
ATOM 1307 N N . GLN A 1 164 ? 39.008 34.958 35.976 1.00 30.38 165 GLN A N 1
ATOM 1308 C CA . GLN A 1 164 ? 38.717 35.105 37.396 1.00 29.53 165 GLN A CA 1
ATOM 1309 C C . GLN A 1 164 ? 39.781 34.440 38.259 1.00 24.76 165 GLN A C 1
ATOM 1310 O O . GLN A 1 164 ? 40.262 35.056 39.205 1.00 27.49 165 GLN A O 1
ATOM 1316 N N . LEU A 1 165 ? 40.152 33.203 37.923 1.00 22.29 166 LEU A N 1
ATOM 1317 C CA . LEU A 1 165 ? 41.187 32.487 38.673 1.00 27.87 166 LEU A CA 1
ATOM 1318 C C . LEU A 1 165 ? 42.446 33.281 38.679 1.00 27.12 166 LEU A C 1
ATOM 1319 O O . LEU A 1 165 ? 43.045 33.505 39.719 1.00 29.48 166 LEU A O 1
ATOM 1324 N N . ILE A 1 166 ? 42.841 33.719 37.494 1.00 26.08 167 ILE A N 1
ATOM 1325 C CA . ILE A 1 166 ? 44.059 34.491 37.365 1.00 28.02 167 ILE A CA 1
ATOM 1326 C C . ILE A 1 166 ? 44.003 35.741 38.195 1.00 30.15 167 ILE A C 1
ATOM 1327 O O . ILE A 1 166 ? 44.948 36.041 38.909 1.00 30.79 167 ILE A O 1
ATOM 1332 N N . ALA A 1 167 ? 42.879 36.453 38.121 1.00 27.41 168 ALA A N 1
ATOM 1333 C CA . ALA A 1 167 ? 42.693 37.666 38.891 1.00 32.15 168 ALA A CA 1
ATOM 1334 C C . ALA A 1 167 ? 42.659 37.375 40.383 1.00 32.71 168 ALA A C 1
ATOM 1335 O O . ALA A 1 167 ? 42.981 38.236 41.168 1.00 31.59 168 ALA A O 1
ATOM 1337 N N . GLN A 1 168 ? 42.268 36.167 40.766 1.00 35.31 169 GLN A N 1
ATOM 1338 C CA . GLN A 1 168 ? 42.204 35.806 42.176 1.00 34.59 169 GLN A CA 1
ATOM 1339 C C . GLN A 1 168 ? 43.530 35.333 42.744 1.00 35.77 169 GLN A C 1
ATOM 1340 O O . GLN A 1 168 ? 43.817 35.628 43.900 1.00 36.08 169 GLN A O 1
ATOM 1346 N N . GLN A 1 169 ? 44.331 34.632 41.933 1.00 29.47 170 GLN A N 1
ATOM 1347 C CA . GLN A 1 169 ? 45.558 33.955 42.407 1.00 29.88 170 GLN A CA 1
ATOM 1348 C C . GLN A 1 169 ? 46.856 34.729 42.168 1.00 31.93 170 GLN A C 1
ATOM 1349 O O . GLN A 1 169 ? 47.927 34.259 42.552 1.00 30.71 170 GLN A O 1
ATOM 1355 N N . GLY A 1 170 ? 46.783 35.875 41.490 1.00 35.95 171 GLY A N 1
ATOM 1356 C CA . GLY A 1 170 ? 47.990 36.604 41.129 1.00 34.54 171 GLY A CA 1
ATOM 1357 C C . GLY A 1 170 ? 48.900 35.881 40.130 1.00 33.60 171 GLY A C 1
ATOM 1358 O O . GLY A 1 170 ? 50.127 35.950 40.210 1.00 38.56 171 GLY A O 1
ATOM 1359 N N . TRP A 1 171 ? 48.286 35.201 39.177 1.00 27.64 172 TRP A N 1
ATOM 1360 C CA . TRP A 1 171 ? 49.011 34.478 38.138 1.00 26.94 172 TRP A CA 1
ATOM 1361 C C . TRP A 1 171 ? 49.148 35.284 36.843 1.00 34.52 172 TRP A C 1
ATOM 1362 O O . TRP A 1 171 ? 48.686 36.424 36.775 1.00 27.40 172 TRP A O 1
ATOM 1373 N N . MET A 1 172 ? 49.797 34.693 35.832 1.00 24.16 173 MET A N 1
ATOM 1374 C CA . MET A 1 172 ? 50.027 35.397 34.582 1.00 32.83 173 MET A CA 1
ATOM 1375 C C . MET A 1 172 ? 49.370 34.613 33.459 1.00 30.31 173 MET A C 1
ATOM 1376 O O . MET A 1 172 ? 49.355 33.381 33.476 1.00 23.60 173 MET A O 1
ATOM 1381 N N . GLN A 1 173 ? 48.807 35.320 32.489 1.00 27.89 174 GLN A N 1
ATOM 1382 C CA . GLN A 1 173 ? 48.323 34.640 31.304 1.00 30.77 174 GLN A CA 1
ATOM 1383 C C . GLN A 1 173 ? 48.599 35.455 30.039 1.00 30.33 174 GLN A C 1
ATOM 1384 O O . GLN A 1 173 ? 48.674 36.697 30.080 1.00 26.59 174 GLN A O 1
ATOM 1390 N N . GLN A 1 174 ? 48.802 34.741 28.937 1.00 23.25 175 GLN A N 1
ATOM 1391 C CA . GLN A 1 174 ? 48.832 35.359 27.611 1.00 27.36 175 GLN A CA 1
ATOM 1392 C C . GLN A 1 174 ? 47.945 34.510 26.704 1.00 29.19 175 GLN A C 1
ATOM 1393 O O . GLN A 1 174 ? 48.052 33.283 26.699 1.00 26.22 175 GLN A O 1
ATOM 1399 N N . VAL A 1 175 ? 47.075 35.173 25.950 1.00 22.71 176 VAL A N 1
ATOM 1400 C CA . VAL A 1 175 ? 46.238 34.500 24.977 1.00 21.36 176 VAL A CA 1
ATOM 1401 C C . VAL A 1 175 ? 46.578 34.894 23.506 1.00 28.19 176 VAL A C 1
ATOM 1402 O O . VAL A 1 175 ? 46.892 36.039 23.234 1.00 26.19 176 VAL A O 1
ATOM 1406 N N . TRP A 1 176 ? 46.543 33.926 22.584 1.00 21.77 177 TRP A N 1
ATOM 1407 C CA . TRP A 1 176 ? 46.720 34.173 21.147 1.00 22.45 177 TRP A CA 1
ATOM 1408 C C . TRP A 1 176 ? 45.435 33.779 20.376 1.00 28.81 177 TRP A C 1
ATOM 1409 O O . TRP A 1 176 ? 44.832 32.725 20.649 1.00 26.28 177 TRP A O 1
ATOM 1420 N N . TYR A 1 177 ? 45.012 34.620 19.428 1.00 26.04 178 TYR A N 1
ATOM 1421 C CA . TYR A 1 177 ? 43.891 34.288 18.543 1.00 24.54 178 TYR A CA 1
ATOM 1422 C C . TYR A 1 177 ? 44.511 34.129 17.174 1.00 32.43 178 TYR A C 1
ATOM 1423 O O . TYR A 1 177 ? 45.213 35.032 16.681 1.00 27.52 178 TYR A O 1
ATOM 1432 N N . ARG A 1 178 ? 44.291 32.974 16.564 1.00 29.69 179 ARG A N 1
ATOM 1433 C CA . ARG A 1 178 ? 44.881 32.712 15.249 1.00 31.23 179 ARG A CA 1
ATOM 1434 C C . ARG A 1 178 ? 44.287 33.612 14.163 1.00 34.70 179 ARG A C 1
ATOM 1435 O O . ARG A 1 178 ? 44.992 34.034 13.261 1.00 31.06 179 ARG A O 1
ATOM 1443 N N . ASP A 1 179 ? 42.997 33.914 14.255 1.00 30.97 180 ASP A N 1
ATOM 1444 C CA . ASP A 1 179 ? 42.309 34.523 13.109 1.00 35.09 180 ASP A CA 1
ATOM 1445 C C . ASP A 1 179 ? 41.839 35.967 13.268 1.00 37.91 180 ASP A C 1
ATOM 1446 O O . ASP A 1 179 ? 41.247 36.512 12.355 1.00 35.92 180 ASP A O 1
ATOM 1451 N N . GLU A 1 180 ? 42.051 36.583 14.420 1.00 35.56 181 GLU A N 1
ATOM 1452 C CA . GLU A 1 180 ? 41.639 37.978 14.562 1.00 39.87 181 GLU A CA 1
ATOM 1453 C C . GLU A 1 180 ? 42.440 38.626 15.692 1.00 41.93 181 GLU A C 1
ATOM 1454 O O . GLU A 1 180 ? 43.160 37.951 16.424 1.00 32.33 181 GLU A O 1
ATOM 1460 N N . SER A 1 181 ? 42.344 39.939 15.807 1.00 42.34 182 SER A N 1
ATOM 1461 C CA . SER A 1 181 ? 43.001 40.644 16.893 1.00 46.51 182 SER A CA 1
ATOM 1462 C C . SER A 1 181 ? 41.949 40.963 17.933 1.00 44.51 182 SER A C 1
ATOM 1463 O O . SER A 1 181 ? 40.764 40.939 17.639 1.00 41.56 182 SER A O 1
ATOM 1466 N N . ALA A 1 182 ? 42.394 41.277 19.145 1.00 46.42 183 ALA A N 1
ATOM 1467 C CA . ALA A 1 182 ? 41.507 41.744 20.190 1.00 46.27 183 ALA A CA 1
ATOM 1468 C C . ALA A 1 182 ? 42.335 42.422 21.267 1.00 49.25 183 ALA A C 1
ATOM 1469 O O . ALA A 1 182 ? 43.547 42.204 21.362 1.00 42.29 183 ALA A O 1
ATOM 1471 N N . ASP A 1 183 ? 41.669 43.226 22.085 1.00 57.76 184 ASP A N 1
ATOM 1472 C CA . ASP A 1 183 ? 42.321 43.935 23.161 1.00 58.63 184 ASP A CA 1
ATOM 1473 C C . ASP A 1 183 ? 43.016 42.931 24.073 1.00 57.87 184 ASP A C 1
ATOM 1474 O O . ASP A 1 183 ? 42.405 41.948 24.528 1.00 60.84 184 ASP A O 1
ATOM 1479 N N . ASP A 1 184 ? 44.309 43.159 24.294 1.00 54.22 185 ASP A N 1
ATOM 1480 C CA . ASP A 1 184 ? 45.127 42.301 25.149 1.00 54.99 185 ASP A CA 1
ATOM 1481 C C . ASP A 1 184 ? 45.184 40.826 24.721 1.00 46.06 185 ASP A C 1
ATOM 1482 O O . ASP A 1 184 ? 45.222 39.935 25.562 1.00 48.48 185 ASP A O 1
ATOM 1487 N N . VAL A 1 185 ? 45.159 40.561 23.421 1.00 39.00 186 VAL A N 1
ATOM 1488 C CA . VAL A 1 185 ? 45.551 39.240 22.938 1.00 37.41 186 VAL A CA 1
ATOM 1489 C C . VAL A 1 185 ? 46.532 39.422 21.804 1.00 36.49 186 VAL A C 1
ATOM 1490 O O . VAL A 1 185 ? 46.546 40.454 21.130 1.00 39.24 186 VAL A O 1
ATOM 1494 N N . LEU A 1 186 ? 47.357 38.419 21.571 1.00 31.69 187 LEU A N 1
ATOM 1495 C CA . LEU A 1 186 ? 48.271 38.524 20.452 1.00 31.70 187 LEU A CA 1
ATOM 1496 C C . LEU A 1 186 ? 47.636 37.791 19.276 1.00 34.31 187 LEU A C 1
ATOM 1497 O O . LEU A 1 186 ? 47.020 36.745 19.443 1.00 33.95 187 LEU A O 1
ATOM 1502 N N . GLN A 1 187 ? 47.767 38.358 18.097 1.00 39.40 188 GLN A N 1
ATOM 1503 C CA . GLN A 1 187 ? 47.225 37.743 16.899 1.00 41.50 188 GLN A CA 1
ATOM 1504 C C . GLN A 1 187 ? 48.267 36.834 16.261 1.00 39.81 188 GLN A C 1
ATOM 1505 O O . GLN A 1 187 ? 49.388 37.249 15.992 1.00 49.19 188 GLN A O 1
ATOM 1511 N N . GLY A 1 188 ? 47.908 35.598 15.993 1.00 41.67 189 GLY A N 1
ATOM 1512 C CA . GLY A 1 188 ? 48.826 34.730 15.284 1.00 38.49 189 GLY A CA 1
ATOM 1513 C C . GLY A 1 188 ? 49.177 33.459 16.022 1.00 35.20 189 GLY A C 1
ATOM 1514 O O . GLY A 1 188 ? 48.460 33.044 16.930 1.00 35.82 189 GLY A O 1
ATOM 1515 N N . GLU A 1 189 ? 50.278 32.833 15.628 1.00 34.58 190 GLU A N 1
ATOM 1516 C CA . GLU A 1 189 ? 50.732 31.637 16.319 1.00 38.66 190 GLU A CA 1
ATOM 1517 C C . GLU A 1 189 ? 51.441 32.011 17.620 1.00 35.01 190 GLU A C 1
ATOM 1518 O O . GLU A 1 189 ? 52.019 33.104 17.771 1.00 31.91 190 GLU A O 1
ATOM 1524 N N . MET A 1 190 ? 51.382 31.081 18.557 1.00 38.94 191 MET A N 1
ATOM 1525 C CA . MET A 1 190 ? 52.008 31.241 19.846 1.00 35.24 191 MET A CA 1
ATOM 1526 C C . MET A 1 190 ? 53.524 31.249 19.649 1.00 39.49 191 MET A C 1
ATOM 1527 O O . MET A 1 190 ? 54.108 30.255 19.277 1.00 44.75 191 MET A O 1
ATOM 1532 N N . GLN A 1 191 ? 54.166 32.371 19.892 1.00 43.13 192 GLN A N 1
ATOM 1533 C CA . GLN A 1 191 ? 55.615 32.409 19.789 1.00 42.40 192 GLN A CA 1
ATOM 1534 C C . GLN A 1 191 ? 56.223 32.708 21.144 1.00 40.32 192 GLN A C 1
ATOM 1535 O O . GLN A 1 191 ? 55.859 33.697 21.782 1.00 40.86 192 GLN A O 1
ATOM 1541 N N . LEU A 1 192 ? 57.145 31.848 21.581 1.00 33.90 193 LEU A N 1
ATOM 1542 C CA . LEU A 1 192 ? 57.603 31.853 22.972 1.00 37.76 193 LEU A CA 1
ATOM 1543 C C . LEU A 1 192 ? 58.894 32.639 23.250 1.00 43.14 193 LEU A C 1
ATOM 1544 O O . LEU A 1 192 ? 59.214 32.910 24.405 1.00 44.14 193 LEU A O 1
ATOM 1549 N N . ALA A 1 193 ? 59.611 33.016 22.197 1.00 43.56 194 ALA A N 1
ATOM 1550 C CA . ALA A 1 193 ? 60.991 33.504 22.300 1.00 44.91 194 ALA A CA 1
ATOM 1551 C C . ALA A 1 193 ? 61.136 34.774 23.104 1.00 43.99 194 ALA A C 1
ATOM 1552 O O . ALA A 1 193 ? 62.198 35.052 23.644 1.00 47.62 194 ALA A O 1
ATOM 1554 N N . GLU A 1 194 ? 60.066 35.552 23.152 1.00 40.02 195 GLU A N 1
ATOM 1555 C CA . GLU A 1 194 ? 60.124 36.892 23.687 1.00 50.78 195 GLU A CA 1
ATOM 1556 C C . GLU A 1 194 ? 59.319 36.964 24.986 1.00 44.08 195 GLU A C 1
ATOM 1557 O O . GLU A 1 194 ? 59.115 38.040 25.552 1.00 43.37 195 GLU A O 1
ATOM 1563 N N . LEU A 1 195 ? 58.869 35.812 25.467 1.00 31.14 196 LEU A N 1
ATOM 1564 C CA . LEU A 1 195 ? 58.106 35.793 26.703 1.00 38.02 196 LEU A CA 1
ATOM 1565 C C . LEU A 1 195 ? 59.008 35.676 27.937 1.00 40.50 196 LEU A C 1
ATOM 1566 O O . LEU A 1 195 ? 60.047 35.026 27.883 1.00 38.06 196 LEU A O 1
ATOM 1571 N N . ILE A 1 196 ? 58.601 36.278 29.049 1.00 35.37 197 ILE A N 1
ATOM 1572 C CA . ILE A 1 196 ? 59.279 36.015 30.305 1.00 35.25 197 ILE A CA 1
ATOM 1573 C C . ILE A 1 196 ? 58.812 34.668 30.857 1.00 39.77 197 ILE A C 1
ATOM 1574 O O . ILE A 1 196 ? 57.654 34.530 31.238 1.00 47.59 197 ILE A O 1
ATOM 1579 N N . LEU A 1 197 ? 59.713 33.694 30.926 1.00 28.06 198 LEU A N 1
ATOM 1580 C CA . LEU A 1 197 ? 59.361 32.314 31.259 1.00 26.80 198 LEU A CA 1
ATOM 1581 C C . LEU A 1 197 ? 60.441 31.636 32.110 1.00 30.53 198 LEU A C 1
ATOM 1582 O O . LEU A 1 197 ? 61.635 31.893 31.938 1.00 29.88 198 LEU A O 1
ATOM 1587 N N . PRO A 1 198 ? 60.033 30.702 32.981 1.00 30.35 199 PRO A N 1
ATOM 1588 C CA . PRO A 1 198 ? 61.016 30.033 33.846 1.00 29.34 199 PRO A CA 1
ATOM 1589 C C . PRO A 1 198 ? 61.646 28.867 33.111 1.00 32.94 199 PRO A C 1
ATOM 1590 O O . PRO A 1 198 ? 61.423 27.707 33.445 1.00 28.66 199 PRO A O 1
ATOM 1594 N N . ILE A 1 199 ? 62.433 29.202 32.100 1.00 36.25 200 ILE A N 1
ATOM 1595 C CA . ILE A 1 199 ? 63.075 28.230 31.233 1.00 35.87 200 ILE A CA 1
ATOM 1596 C C . ILE A 1 199 ? 63.941 27.244 32.041 1.00 40.23 200 ILE A C 1
ATOM 1597 O O . ILE A 1 199 ? 63.873 26.028 31.847 1.00 35.88 200 ILE A O 1
ATOM 1602 N N . GLU A 1 200 ? 64.752 27.766 32.954 1.00 45.14 201 GLU A N 1
ATOM 1603 C CA . GLU A 1 200 ? 65.720 26.916 33.661 1.00 49.95 201 GLU A CA 1
ATOM 1604 C C . GLU A 1 200 ? 65.074 26.023 34.723 1.00 47.02 201 GLU A C 1
ATOM 1605 O O . GLU A 1 200 ? 65.466 24.878 34.887 1.00 45.06 201 GLU A O 1
ATOM 1611 N N . ASP A 1 201 ? 64.072 26.536 35.433 1.00 39.56 202 ASP A N 1
ATOM 1612 C CA . ASP A 1 201 ? 63.538 25.800 36.562 1.00 40.25 202 ASP A CA 1
ATOM 1613 C C . ASP A 1 201 ? 62.111 25.308 36.389 1.00 38.75 202 ASP A C 1
ATOM 1614 O O . ASP A 1 201 ? 61.668 24.450 37.138 1.00 42.74 202 ASP A O 1
ATOM 1619 N N . GLY A 1 202 ? 61.373 25.869 35.439 1.00 35.54 203 GLY A N 1
ATOM 1620 C CA . GLY A 1 202 ? 59.953 25.573 35.354 1.00 27.66 203 GLY A CA 1
ATOM 1621 C C . GLY A 1 202 ? 59.554 24.169 34.925 1.00 29.26 203 GLY A C 1
ATOM 1622 O O . GLY A 1 202 ? 60.301 23.476 34.235 1.00 29.19 203 GLY A O 1
ATOM 1623 N N . ASP A 1 203 ? 58.366 23.744 35.355 1.00 27.84 204 ASP A N 1
ATOM 1624 C CA . ASP A 1 203 ? 57.693 22.595 34.754 1.00 29.48 204 ASP A CA 1
ATOM 1625 C C . ASP A 1 203 ? 56.733 23.096 33.669 1.00 27.81 204 ASP A C 1
ATOM 1626 O O . ASP A 1 203 ? 55.880 23.940 33.940 1.00 27.70 204 ASP A O 1
ATOM 1631 N N . PHE A 1 204 ? 56.847 22.539 32.468 1.00 27.75 205 PHE A N 1
ATOM 1632 C CA . PHE A 1 204 ? 56.014 22.934 31.333 1.00 29.17 205 PHE A CA 1
ATOM 1633 C C . PHE A 1 204 ? 55.023 21.824 31.016 1.00 32.53 205 PHE A C 1
ATOM 1634 O O . PHE A 1 204 ? 55.421 20.723 30.637 1.00 29.82 205 PHE A O 1
ATOM 1642 N N . TYR A 1 205 ? 53.736 22.115 31.189 1.00 25.45 206 TYR A N 1
ATOM 1643 C CA . TYR A 1 205 ? 52.689 21.161 30.860 1.00 31.34 206 TYR A CA 1
ATOM 1644 C C . TYR A 1 205 ? 51.989 21.631 29.594 1.00 32.16 206 TYR A C 1
ATOM 1645 O O . TYR A 1 205 ? 51.594 22.800 29.493 1.00 29.34 206 TYR A O 1
ATOM 1654 N N . LEU A 1 206 ? 51.826 20.719 28.643 1.00 29.79 207 LEU A N 1
ATOM 1655 C CA . LEU A 1 206 ? 51.338 21.035 27.300 1.00 27.81 207 LEU A CA 1
ATOM 1656 C C . LEU A 1 206 ? 50.166 20.138 26.902 1.00 30.79 207 LEU A C 1
ATOM 1657 O O . LEU A 1 206 ? 50.232 18.923 27.078 1.00 34.28 207 LEU A O 1
ATOM 1662 N N . CYS A 1 207 ? 49.113 20.707 26.321 1.00 26.78 208 CYS A N 1
ATOM 1663 C CA . CYS A 1 207 ? 48.031 19.872 25.811 1.00 26.06 208 CYS A CA 1
ATOM 1664 C C . CYS A 1 207 ? 47.373 20.447 24.575 1.00 31.05 208 CYS A C 1
ATOM 1665 O O . CYS A 1 207 ? 46.983 21.619 24.559 1.00 29.33 208 CYS A O 1
ATOM 1668 N N . GLY A 1 208 ? 47.206 19.611 23.553 1.00 28.61 209 GLY A N 1
ATOM 1669 C CA . GLY A 1 208 ? 46.557 20.054 22.325 1.00 27.30 209 GLY A CA 1
ATOM 1670 C C . GLY A 1 208 ? 46.837 19.075 21.203 1.00 30.58 209 GLY A C 1
ATOM 1671 O O . GLY A 1 208 ? 47.413 18.012 21.441 1.00 29.02 209 GLY A O 1
ATOM 1672 N N . PRO A 1 209 ? 46.441 19.435 19.978 1.00 28.39 210 PRO A N 1
ATOM 1673 C CA . PRO A 1 209 ? 46.641 18.584 18.790 1.00 36.01 210 PRO A CA 1
ATOM 1674 C C . PRO A 1 209 ? 48.135 18.408 18.540 1.00 36.42 210 PRO A C 1
ATOM 1675 O O . PRO A 1 209 ? 48.924 19.270 18.955 1.00 28.15 210 PRO A O 1
ATOM 1679 N N . ILE A 1 210 ? 48.503 17.323 17.869 1.00 38.38 211 ILE A N 1
ATOM 1680 C CA . ILE A 1 210 ? 49.900 17.006 17.602 1.00 34.59 211 ILE A CA 1
ATOM 1681 C C . ILE A 1 210 ? 50.680 18.131 16.890 1.00 34.03 211 ILE A C 1
ATOM 1682 O O . ILE A 1 210 ? 51.829 18.412 17.245 1.00 33.74 211 ILE A O 1
ATOM 1687 N N . GLY A 1 211 ? 50.078 18.763 15.882 1.00 34.58 212 GLY A N 1
ATOM 1688 C CA . GLY A 1 211 ? 50.778 19.817 15.150 1.00 34.25 212 GLY A CA 1
ATOM 1689 C C . GLY A 1 211 ? 51.192 20.978 16.043 1.00 34.13 212 GLY A C 1
ATOM 1690 O O . GLY A 1 211 ? 52.343 21.411 16.047 1.00 34.09 212 GLY A O 1
ATOM 1691 N N . PHE A 1 212 ? 50.247 21.476 16.823 1.00 35.16 213 PHE A N 1
ATOM 1692 C CA . PHE A 1 212 ? 50.553 22.473 17.849 1.00 30.59 213 PHE A CA 1
ATOM 1693 C C . PHE A 1 212 ? 51.574 21.942 18.876 1.00 31.43 213 PHE A C 1
ATOM 1694 O O . PHE A 1 212 ? 52.526 22.644 19.277 1.00 31.35 213 PHE A O 1
ATOM 1702 N N . MET A 1 213 ? 51.393 20.708 19.320 1.00 29.62 214 MET A N 1
ATOM 1703 C CA . MET A 1 213 ? 52.338 20.158 20.299 1.00 27.35 214 MET A CA 1
ATOM 1704 C C . MET A 1 213 ? 53.789 20.170 19.742 1.00 31.68 214 MET A C 1
ATOM 1705 O O . MET A 1 213 ? 54.715 20.648 20.390 1.00 30.91 214 MET A O 1
ATOM 1710 N N . GLN A 1 214 ? 53.968 19.668 18.521 1.00 32.25 215 GLN A N 1
ATOM 1711 C CA . GLN A 1 214 ? 55.290 19.628 17.902 1.00 34.86 215 GLN A CA 1
ATOM 1712 C C . GLN A 1 214 ? 55.882 21.035 17.793 1.00 33.90 215 GLN A C 1
ATOM 1713 O O . GLN A 1 214 ? 57.040 21.276 18.136 1.00 34.22 215 GLN A O 1
ATOM 1719 N N . TYR A 1 215 ? 55.059 21.966 17.331 1.00 30.20 216 TYR A N 1
ATOM 1720 C CA . TYR A 1 215 ? 55.452 23.361 17.243 1.00 30.48 216 TYR A CA 1
ATOM 1721 C C . TYR A 1 215 ? 55.934 23.938 18.599 1.00 33.34 216 TYR A C 1
ATOM 1722 O O . TYR A 1 215 ? 56.988 24.584 18.678 1.00 28.14 216 TYR A O 1
ATOM 1731 N N . VAL A 1 216 ? 55.191 23.676 19.673 1.00 27.53 217 VAL A N 1
ATOM 1732 C CA . VAL A 1 216 ? 55.572 24.236 20.980 1.00 27.93 217 VAL A CA 1
ATOM 1733 C C . VAL A 1 216 ? 56.789 23.527 21.603 1.00 32.06 217 VAL A C 1
ATOM 1734 O O . VAL A 1 216 ? 57.712 24.175 22.120 1.00 31.39 217 VAL A O 1
ATOM 1738 N N . VAL A 1 217 ? 56.793 22.197 21.548 1.00 30.67 218 VAL A N 1
ATOM 1739 C CA . VAL A 1 217 ? 57.898 21.436 22.105 1.00 29.82 218 VAL A CA 1
ATOM 1740 C C . VAL A 1 217 ? 59.217 21.825 21.436 1.00 36.07 218 VAL A C 1
ATOM 1741 O O . VAL A 1 217 ? 60.199 22.015 22.128 1.00 40.31 218 VAL A O 1
ATOM 1745 N N . LYS A 1 218 ? 59.236 21.959 20.103 1.00 32.40 219 LYS A N 1
ATOM 1746 C CA . LYS A 1 218 ? 60.445 22.446 19.417 1.00 34.34 219 LYS A CA 1
ATOM 1747 C C . LYS A 1 218 ? 60.914 23.822 19.899 1.00 38.01 219 LYS A C 1
ATOM 1748 O O . LYS A 1 218 ? 62.104 24.040 20.118 1.00 39.37 219 LYS A O 1
ATOM 1754 N N . GLN A 1 219 ? 59.986 24.749 20.067 1.00 34.88 220 GLN A N 1
ATOM 1755 C CA . GLN A 1 219 ? 60.343 26.026 20.671 1.00 37.31 220 GLN A CA 1
ATOM 1756 C C . GLN A 1 219 ? 60.922 25.866 22.087 1.00 38.90 220 GLN A C 1
ATOM 1757 O O . GLN A 1 219 ? 61.934 26.502 22.434 1.00 36.64 220 GLN A O 1
ATOM 1763 N N . LEU A 1 220 ? 60.285 25.031 22.906 1.00 35.78 221 LEU A N 1
ATOM 1764 C CA . LEU A 1 220 ? 60.770 24.835 24.278 1.00 37.77 221 LEU A CA 1
ATOM 1765 C C . LEU A 1 220 ? 62.193 24.281 24.304 1.00 35.74 221 LEU A C 1
ATOM 1766 O O . LEU A 1 220 ? 63.050 24.782 25.027 1.00 35.39 221 LEU A O 1
ATOM 1771 N N . LEU A 1 221 ? 62.448 23.260 23.502 1.00 36.04 222 LEU A N 1
ATOM 1772 C CA . LEU A 1 221 ? 63.789 22.691 23.442 1.00 39.24 222 LEU A CA 1
ATOM 1773 C C . LEU A 1 221 ? 64.831 23.689 22.928 1.00 42.56 222 LEU A C 1
ATOM 1774 O O . LEU A 1 221 ? 65.925 23.785 23.477 1.00 46.03 222 LEU A O 1
ATOM 1779 N N . ALA A 1 222 ? 64.498 24.426 21.873 1.00 38.96 223 ALA A N 1
ATOM 1780 C CA . ALA A 1 222 ? 65.421 25.429 21.344 1.00 39.00 223 ALA A CA 1
ATOM 1781 C C . ALA A 1 222 ? 65.745 26.530 22.375 1.00 40.41 223 ALA A C 1
ATOM 1782 O O . ALA A 1 222 ? 66.817 27.143 22.308 1.00 38.32 223 ALA A O 1
ATOM 1784 N N . LEU A 1 223 ? 64.814 26.790 23.301 1.00 32.99 224 LEU A N 1
ATOM 1785 C CA . LEU A 1 223 ? 65.002 27.806 24.343 1.00 38.93 224 LEU A CA 1
ATOM 1786 C C . LEU A 1 223 ? 65.848 27.269 25.504 1.00 43.45 224 LEU A C 1
ATOM 1787 O O . LEU A 1 223 ? 66.390 28.036 26.308 1.00 40.62 224 LEU A O 1
ATOM 1792 N N . GLY A 1 224 ? 65.960 25.949 25.586 1.00 40.99 225 GLY A N 1
ATOM 1793 C CA . GLY A 1 224 ? 66.826 25.342 26.566 1.00 40.39 225 GLY A CA 1
ATOM 1794 C C . GLY A 1 224 ? 66.110 24.581 27.676 1.00 42.33 225 GLY A C 1
ATOM 1795 O O . GLY A 1 224 ? 66.745 24.183 28.646 1.00 42.20 225 GLY A O 1
ATOM 1796 N N . VAL A 1 225 ? 64.808 24.346 27.525 1.00 34.20 226 VAL A N 1
ATOM 1797 C CA . VAL A 1 225 ? 64.080 23.571 28.509 1.00 37.06 226 VAL A CA 1
ATOM 1798 C C . VAL A 1 225 ? 64.461 22.101 28.445 1.00 40.16 226 VAL A C 1
ATOM 1799 O O . VAL A 1 225 ? 64.408 21.491 27.382 1.00 37.21 226 VAL A O 1
ATOM 1803 N N . ASP A 1 226 ? 64.843 21.529 29.586 1.00 38.44 227 ASP A N 1
ATOM 1804 C CA . ASP A 1 226 ? 65.184 20.110 29.625 1.00 40.68 227 ASP A CA 1
ATOM 1805 C C . ASP A 1 226 ? 63.956 19.260 29.372 1.00 39.54 227 ASP A C 1
ATOM 1806 O O . ASP A 1 226 ? 62.863 19.567 29.841 1.00 35.38 227 ASP A O 1
ATOM 1811 N N . LYS A 1 227 ? 64.151 18.180 28.630 1.00 37.88 228 LYS A N 1
ATOM 1812 C CA . LYS A 1 227 ? 63.048 17.356 28.201 1.00 39.45 228 LYS A CA 1
ATOM 1813 C C . LYS A 1 227 ? 62.323 16.788 29.405 1.00 38.60 228 LYS A C 1
ATOM 1814 O O . LYS A 1 227 ? 61.112 16.595 29.354 1.00 34.00 228 LYS A O 1
ATOM 1820 N N . ALA A 1 228 ? 63.064 16.524 30.485 1.00 33.79 229 ALA A N 1
ATOM 1821 C CA . ALA A 1 228 ? 62.467 15.985 31.708 1.00 40.02 229 ALA A CA 1
ATOM 1822 C C . ALA A 1 228 ? 61.460 16.941 32.369 1.00 38.42 229 ALA A C 1
ATOM 1823 O O . ALA A 1 228 ? 60.715 16.526 33.245 1.00 41.26 229 ALA A O 1
ATOM 1825 N N . ARG A 1 229 ? 61.436 18.207 31.942 1.00 30.69 230 ARG A N 1
ATOM 1826 C CA . ARG A 1 229 ? 60.513 19.192 32.502 1.00 30.54 230 ARG A CA 1
ATOM 1827 C C . ARG A 1 229 ? 59.392 19.548 31.523 1.00 32.40 230 ARG A C 1
ATOM 1828 O O . ARG A 1 229 ? 58.657 20.523 31.715 1.00 26.44 230 ARG A O 1
ATOM 1836 N N . ILE A 1 230 ? 59.247 18.733 30.481 1.00 32.48 231 ILE A N 1
ATOM 1837 C CA . ILE A 1 230 ? 58.139 18.899 29.550 1.00 30.26 231 ILE A CA 1
ATOM 1838 C C . ILE A 1 230 ? 57.186 17.749 29.719 1.00 35.22 231 ILE A C 1
ATOM 1839 O O . ILE A 1 230 ? 57.555 16.585 29.552 1.00 35.03 231 ILE A O 1
ATOM 1844 N N . HIS A 1 231 ? 55.954 18.063 30.072 1.00 32.91 232 HIS A N 1
ATOM 1845 C CA . HIS A 1 231 ? 54.972 17.017 30.301 1.00 29.81 232 HIS A CA 1
ATOM 1846 C C . HIS A 1 231 ? 53.810 17.302 29.354 1.00 36.43 232 HIS A C 1
ATOM 1847 O O . HIS A 1 231 ? 53.410 18.457 29.182 1.00 34.06 232 HIS A O 1
ATOM 1854 N N . TYR A 1 232 ? 53.258 16.274 28.723 1.00 29.05 233 TYR A N 1
ATOM 1855 C CA . TYR A 1 232 ? 52.345 16.569 27.639 1.00 29.91 233 TYR A CA 1
ATOM 1856 C C . TYR A 1 232 ? 51.319 15.492 27.460 1.00 33.04 233 TYR A C 1
ATOM 1857 O O . TYR A 1 232 ? 51.533 14.346 27.842 1.00 34.43 233 TYR A O 1
ATOM 1866 N N . GLU A 1 233 ? 50.197 15.879 26.867 1.00 31.74 234 GLU A N 1
ATOM 1867 C CA . GLU A 1 233 ? 49.183 14.943 26.440 1.00 31.65 234 GLU A CA 1
ATOM 1868 C C . GLU A 1 233 ? 48.621 15.389 25.083 1.00 33.91 234 GLU A C 1
ATOM 1869 O O . GLU A 1 233 ? 48.259 16.546 24.906 1.00 32.01 234 GLU A O 1
ATOM 1875 N N . VAL A 1 234 ? 48.549 14.470 24.131 1.00 33.03 235 VAL A N 1
ATOM 1876 C CA . VAL A 1 234 ? 48.016 14.791 22.805 1.00 33.67 235 VAL A CA 1
ATOM 1877 C C . VAL A 1 234 ? 46.598 14.309 22.603 1.00 37.02 235 VAL A C 1
ATOM 1878 O O . VAL A 1 234 ? 46.275 13.146 22.877 1.00 39.75 235 VAL A O 1
ATOM 1882 N N . PHE A 1 235 ? 45.735 15.225 22.175 1.00 37.33 236 PHE A N 1
ATOM 1883 C CA . PHE A 1 235 ? 44.465 14.862 21.530 1.00 43.50 236 PHE A CA 1
ATOM 1884 C C . PHE A 1 235 ? 44.016 15.999 20.620 1.00 52.76 236 PHE A C 1
ATOM 1885 O O . PHE A 1 235 ? 44.259 17.167 20.925 1.00 54.32 236 PHE A O 1
ATOM 1893 N N . GLY A 1 236 ? 43.397 15.661 19.495 1.00 63.14 237 GLY A N 1
ATOM 1894 C CA . GLY A 1 236 ? 43.371 16.582 18.373 1.00 72.04 237 GLY A CA 1
ATOM 1895 C C . GLY A 1 236 ? 42.048 17.004 17.770 1.00 82.30 237 GLY A C 1
ATOM 1896 O O . GLY A 1 236 ? 41.192 17.550 18.464 1.00 87.30 237 GLY A O 1
ATOM 1897 N N . PRO A 1 237 ? 41.886 16.782 16.454 1.00 87.63 238 PRO A N 1
ATOM 1898 C CA . PRO A 1 237 ? 42.882 16.132 15.599 1.00 85.96 238 PRO A CA 1
ATOM 1899 C C . PRO A 1 237 ? 43.805 17.144 14.933 1.00 77.90 238 PRO A C 1
ATOM 1900 O O . PRO A 1 237 ? 44.910 16.754 14.556 1.00 73.88 238 PRO A O 1
ATOM 1904 N N . ASP B 1 2 ? 26.074 52.936 32.761 1.00 57.60 3 ASP B N 1
ATOM 1905 C CA . ASP B 1 2 ? 25.080 52.438 31.813 1.00 52.14 3 ASP B CA 1
ATOM 1906 C C . ASP B 1 2 ? 24.285 51.272 32.383 1.00 45.70 3 ASP B C 1
ATOM 1907 O O . ASP B 1 2 ? 24.720 50.110 32.304 1.00 47.18 3 ASP B O 1
ATOM 1912 N N . GLY B 1 3 ? 23.108 51.600 32.918 1.00 40.14 4 GLY B N 1
ATOM 1913 C CA . GLY B 1 3 ? 22.145 50.637 33.427 1.00 43.13 4 GLY B CA 1
ATOM 1914 C C . GLY B 1 3 ? 21.689 49.553 32.459 1.00 43.15 4 GLY B C 1
ATOM 1915 O O . GLY B 1 3 ? 21.054 48.586 32.852 1.00 45.41 4 GLY B O 1
ATOM 1916 N N . ARG B 1 4 ? 22.014 49.698 31.186 1.00 41.75 5 ARG B N 1
ATOM 1917 C CA . ARG B 1 4 ? 21.567 48.712 30.227 1.00 35.17 5 ARG B CA 1
ATOM 1918 C C . ARG B 1 4 ? 22.579 47.573 30.121 1.00 31.77 5 ARG B C 1
ATOM 1919 O O . ARG B 1 4 ? 22.255 46.517 29.588 1.00 30.31 5 ARG B O 1
ATOM 1927 N N . THR B 1 5 ? 23.802 47.780 30.607 1.00 25.55 6 THR B N 1
ATOM 1928 C CA . THR B 1 5 ? 24.853 46.792 30.362 1.00 29.18 6 THR B CA 1
ATOM 1929 C C . THR B 1 5 ? 24.698 45.608 31.316 1.00 29.67 6 THR B C 1
ATOM 1930 O O . THR B 1 5 ? 24.688 45.764 32.515 1.00 28.98 6 THR B O 1
ATOM 1934 N N . PHE B 1 6 ? 24.505 44.421 30.766 1.00 25.83 7 PHE B N 1
ATOM 1935 C CA . PHE B 1 6 ? 24.375 43.232 31.585 1.00 23.73 7 PHE B CA 1
ATOM 1936 C C . PHE B 1 6 ? 25.442 42.242 31.120 1.00 30.72 7 PHE B C 1
ATOM 1937 O O . PHE B 1 6 ? 25.795 42.219 29.934 1.00 28.77 7 PHE B O 1
ATOM 1945 N N A VAL B 1 7 ? 25.962 41.443 32.044 0.69 25.25 8 VAL B N 1
ATOM 1946 N N B VAL B 1 7 ? 25.968 41.441 32.043 0.31 25.80 8 VAL B N 1
ATOM 1947 C CA A VAL B 1 7 ? 26.928 40.427 31.665 0.69 24.96 8 VAL B CA 1
ATOM 1948 C CA B VAL B 1 7 ? 26.955 40.421 31.692 0.31 25.14 8 VAL B CA 1
ATOM 1949 C C A VAL B 1 7 ? 26.328 39.033 31.804 0.69 23.88 8 VAL B C 1
ATOM 1950 C C B VAL B 1 7 ? 26.347 39.026 31.819 0.31 23.37 8 VAL B C 1
ATOM 1951 O O A VAL B 1 7 ? 25.452 38.810 32.644 0.69 19.76 8 VAL B O 1
ATOM 1952 O O B VAL B 1 7 ? 25.489 38.795 32.671 0.31 21.09 8 VAL B O 1
ATOM 1959 N N . VAL B 1 8 ? 26.780 38.104 30.961 1.00 22.34 9 VAL B N 1
ATOM 1960 C CA . VAL B 1 8 ? 26.242 36.750 30.971 1.00 22.71 9 VAL B CA 1
ATOM 1961 C C . VAL B 1 8 ? 26.937 35.991 32.092 1.00 23.07 9 VAL B C 1
ATOM 1962 O O . VAL B 1 8 ? 28.144 35.837 32.063 1.00 21.16 9 VAL B O 1
ATOM 1966 N N . ARG B 1 9 ? 26.193 35.535 33.093 1.00 20.87 10 ARG B N 1
ATOM 1967 C CA . ARG B 1 9 ? 26.849 34.841 34.202 1.00 20.78 10 ARG B CA 1
ATOM 1968 C C . ARG B 1 9 ? 26.811 33.330 33.938 1.00 23.90 10 ARG B C 1
ATOM 1969 O O . ARG B 1 9 ? 27.663 32.590 34.414 1.00 26.90 10 ARG B O 1
ATOM 1977 N N . GLU B 1 10 ? 25.792 32.861 33.210 1.00 21.74 11 GLU B N 1
ATOM 1978 C CA . GLU B 1 10 ? 25.692 31.410 32.956 1.00 24.60 11 GLU B CA 1
ATOM 1979 C C . GLU B 1 10 ? 25.109 31.219 31.577 1.00 22.25 11 GLU B C 1
ATOM 1980 O O . GLU B 1 10 ? 24.340 32.052 31.122 1.00 20.52 11 GLU B O 1
ATOM 1986 N N . LYS B 1 11 ? 25.457 30.125 30.916 1.00 23.87 12 LYS B N 1
ATOM 1987 C CA . LYS B 1 11 ? 24.895 29.844 29.620 1.00 26.43 12 LYS B CA 1
ATOM 1988 C C . LYS B 1 11 ? 24.670 28.328 29.600 1.00 30.06 12 LYS B C 1
ATOM 1989 O O . LYS B 1 11 ? 25.606 27.526 29.464 1.00 29.90 12 LYS B O 1
ATOM 1995 N N A GLN B 1 12 ? 23.404 27.948 29.699 0.47 27.92 13 GLN B N 1
ATOM 1996 N N B GLN B 1 12 ? 23.409 27.962 29.813 0.53 28.34 13 GLN B N 1
ATOM 1997 C CA A GLN B 1 12 ? 23.017 26.587 30.023 0.47 28.94 13 GLN B CA 1
ATOM 1998 C CA B GLN B 1 12 ? 22.970 26.586 29.995 0.53 28.82 13 GLN B CA 1
ATOM 1999 C C A GLN B 1 12 ? 22.145 25.985 28.914 0.47 28.16 13 GLN B C 1
ATOM 2000 C C B GLN B 1 12 ? 22.275 26.118 28.729 0.53 27.05 13 GLN B C 1
ATOM 2001 O O A GLN B 1 12 ? 21.046 26.468 28.668 0.47 24.87 13 GLN B O 1
ATOM 2002 O O B GLN B 1 12 ? 21.414 26.814 28.202 0.53 23.69 13 GLN B O 1
ATOM 2013 N N . VAL B 1 13 ? 22.630 24.929 28.259 1.00 26.06 14 VAL B N 1
ATOM 2014 C CA . VAL B 1 13 ? 21.881 24.280 27.188 1.00 30.40 14 VAL B CA 1
ATOM 2015 C C . VAL B 1 13 ? 20.613 23.644 27.763 1.00 30.97 14 VAL B C 1
ATOM 2016 O O . VAL B 1 13 ? 20.680 22.823 28.682 1.00 29.96 14 VAL B O 1
ATOM 2020 N N . GLU B 1 14 ? 19.460 24.012 27.218 1.00 25.45 15 GLU B N 1
ATOM 2021 C CA . GLU B 1 14 ? 18.205 23.442 27.692 1.00 29.05 15 GLU B CA 1
ATOM 2022 C C . GLU B 1 14 ? 17.783 22.310 26.796 1.00 33.62 15 GLU B C 1
ATOM 2023 O O . GLU B 1 14 ? 17.283 21.305 27.262 1.00 38.23 15 GLU B O 1
ATOM 2029 N N . SER B 1 15 ? 17.987 22.461 25.496 1.00 28.92 16 SER B N 1
ATOM 2030 C CA . SER B 1 15 ? 17.714 21.335 24.613 1.00 29.43 16 SER B CA 1
ATOM 2031 C C . SER B 1 15 ? 18.538 21.495 23.355 1.00 29.57 16 SER B C 1
ATOM 2032 O O . SER B 1 15 ? 19.428 22.362 23.311 1.00 29.27 16 SER B O 1
ATOM 2035 N N . ALA B 1 16 ? 18.229 20.699 22.327 1.00 30.71 17 ALA B N 1
ATOM 2036 C CA . ALA B 1 16 ? 19.028 20.686 21.088 1.00 27.42 17 ALA B CA 1
ATOM 2037 C C . ALA B 1 16 ? 19.229 22.077 20.461 1.00 27.99 17 ALA B C 1
ATOM 2038 O O . ALA B 1 16 ? 20.313 22.410 19.948 1.00 28.01 17 ALA B O 1
ATOM 2040 N N . TYR B 1 17 ? 18.181 22.885 20.492 1.00 28.54 18 TYR B N 1
ATOM 2041 C CA . TYR B 1 17 ? 18.204 24.190 19.830 1.00 25.62 18 TYR B CA 1
ATOM 2042 C C . TYR B 1 17 ? 18.029 25.358 20.790 1.00 28.65 18 TYR B C 1
ATOM 2043 O O . TYR B 1 17 ? 18.122 26.518 20.379 1.00 25.91 18 TYR B O 1
ATOM 2052 N N . VAL B 1 18 ? 17.752 25.054 22.058 1.00 22.94 19 VAL B N 1
ATOM 2053 C CA . VAL B 1 18 ? 17.470 26.120 23.034 1.00 25.70 19 VAL B CA 1
ATOM 2054 C C . VAL B 1 18 ? 18.582 26.268 24.092 1.00 27.40 19 VAL B C 1
ATOM 2055 O O . VAL B 1 18 ? 18.973 25.302 24.745 1.00 29.24 19 VAL B O 1
ATOM 2059 N N . THR B 1 19 ? 19.085 27.475 24.264 1.00 23.01 20 THR B N 1
ATOM 2060 C CA . THR B 1 19 ? 20.109 27.701 25.271 1.00 22.23 20 THR B CA 1
ATOM 2061 C C . THR B 1 19 ? 19.702 28.870 26.157 1.00 26.30 20 THR B C 1
ATOM 2062 O O . THR B 1 19 ? 19.177 29.845 25.655 1.00 24.37 20 THR B O 1
ATOM 2066 N N . SER B 1 20 ? 19.906 28.747 27.469 1.00 21.93 21 SER B N 1
ATOM 2067 C CA . SER B 1 20 ? 19.574 29.822 28.400 1.00 26.92 21 SER B CA 1
ATOM 2068 C C . SER B 1 20 ? 20.744 30.749 28.778 1.00 29.15 21 SER B C 1
AT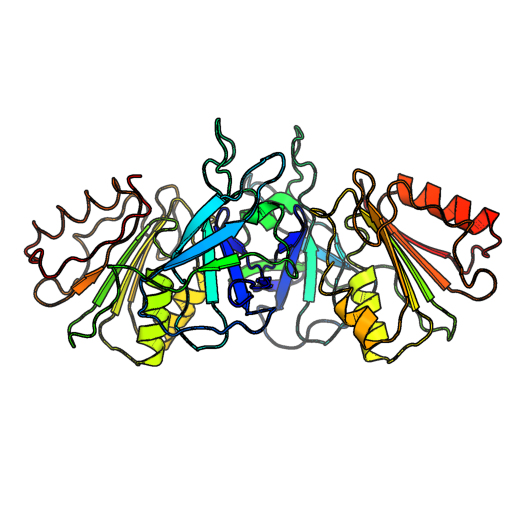OM 2069 O O . SER B 1 20 ? 21.890 30.342 28.813 1.00 28.47 21 SER B O 1
ATOM 2072 N N . PHE B 1 21 ? 20.423 31.991 29.102 1.00 24.85 22 PHE B N 1
ATOM 2073 C CA . PHE B 1 21 ? 21.414 32.979 29.455 1.00 21.36 22 PHE B CA 1
ATOM 2074 C C . PHE B 1 21 ? 20.960 33.605 30.766 1.00 27.32 22 PHE B C 1
ATOM 2075 O O . PHE B 1 21 ? 19.862 34.154 30.845 1.00 23.14 22 PHE B O 1
ATOM 2083 N N . VAL B 1 22 ? 21.803 33.510 31.788 1.00 28.52 23 VAL B N 1
ATOM 2084 C CA . VAL B 1 22 ? 21.557 34.191 33.055 1.00 27.63 23 VAL B CA 1
ATOM 2085 C C . VAL B 1 22 ? 22.340 35.492 33.011 1.00 26.02 23 VAL B C 1
ATOM 2086 O O . VAL B 1 22 ? 23.541 35.484 32.768 1.00 25.24 23 VAL B O 1
ATOM 2090 N N . LEU B 1 23 ? 21.658 36.602 33.248 1.00 25.65 24 LEU B N 1
ATOM 2091 C CA . LEU B 1 23 ? 22.221 37.924 32.990 1.00 22.71 24 LEU B CA 1
ATOM 2092 C C . LEU B 1 23 ? 22.154 38.751 34.248 1.00 20.55 24 LEU B C 1
ATOM 2093 O O . LEU B 1 23 ? 21.127 38.728 34.955 1.00 21.16 24 LEU B O 1
ATOM 2098 N N . VAL B 1 24 ? 23.245 39.459 34.543 1.00 18.03 25 VAL B N 1
ATOM 2099 C CA . VAL B 1 24 ? 23.314 40.328 35.710 1.00 31.11 25 VAL B CA 1
ATOM 2100 C C . VAL B 1 24 ? 23.858 41.688 35.275 1.00 28.86 25 VAL B C 1
ATOM 2101 O O . VAL B 1 24 ? 24.562 41.763 34.282 1.00 23.81 25 VAL B O 1
ATOM 2105 N N . PRO B 1 25 ? 23.521 42.758 36.015 1.00 30.66 26 PRO B N 1
ATOM 2106 C CA . PRO B 1 25 ? 24.021 44.105 35.696 1.00 28.47 26 PRO B CA 1
ATOM 2107 C C . PRO B 1 25 ? 25.521 44.124 35.823 1.00 31.97 26 PRO B C 1
ATOM 2108 O O . PRO B 1 25 ? 26.013 43.548 36.780 1.00 35.68 26 PRO B O 1
ATOM 2112 N N . ALA B 1 26 ? 26.232 44.755 34.890 1.00 40.34 27 ALA B N 1
ATOM 2113 C CA . ALA B 1 26 ? 27.667 44.908 35.019 1.00 48.98 27 ALA B CA 1
ATOM 2114 C C . ALA B 1 26 ? 27.945 46.267 35.597 1.00 65.67 27 ALA B C 1
ATOM 2115 O O . ALA B 1 26 ? 28.617 46.396 36.622 1.00 70.36 27 ALA B O 1
ATOM 2117 N N . ASP B 1 27 ? 27.374 47.265 34.922 1.00 72.93 28 ASP B N 1
ATOM 2118 C CA . ASP B 1 27 ? 27.715 48.681 35.056 1.00 74.89 28 ASP B CA 1
ATOM 2119 C C . ASP B 1 27 ? 26.715 49.467 35.919 1.00 70.69 28 ASP B C 1
ATOM 2120 O O . ASP B 1 27 ? 26.254 50.537 35.510 1.00 70.34 28 ASP B O 1
ATOM 2125 N N . GLY B 1 28 ? 26.370 48.937 37.094 1.00 62.99 29 GLY B N 1
ATOM 2126 C CA . GLY B 1 28 ? 25.538 49.665 38.036 1.00 62.20 29 GLY B CA 1
ATOM 2127 C C . GLY B 1 28 ? 24.043 49.696 37.741 1.00 59.94 29 GLY B C 1
ATOM 2128 O O . GLY B 1 28 ? 23.288 50.420 38.406 1.00 62.67 29 GLY B O 1
ATOM 2129 N N . GLY B 1 29 ? 23.606 48.922 36.749 1.00 49.05 30 GLY B N 1
ATOM 2130 C CA . GLY B 1 29 ? 22.181 48.752 36.485 1.00 48.79 30 GLY B CA 1
ATOM 2131 C C . GLY B 1 29 ? 21.543 47.932 37.604 1.00 47.24 30 GLY B C 1
ATOM 2132 O O . GLY B 1 29 ? 22.152 47.715 38.657 1.00 43.15 30 GLY B O 1
ATOM 2133 N N . ALA B 1 30 ? 20.319 47.464 37.403 1.00 50.05 31 ALA B N 1
ATOM 2134 C CA . ALA B 1 30 ? 19.646 46.727 38.476 1.00 51.63 31 ALA B CA 1
ATOM 2135 C C . ALA B 1 30 ? 18.593 45.853 37.880 1.00 59.39 31 ALA B C 1
ATOM 2136 O O . ALA B 1 30 ? 18.151 46.078 36.740 1.00 62.96 31 ALA B O 1
ATOM 2138 N N . VAL B 1 31 ? 18.192 44.842 38.640 1.00 55.04 32 VAL B N 1
ATOM 2139 C CA . VAL B 1 31 ? 17.260 43.874 38.109 1.00 45.20 32 VAL B CA 1
ATOM 2140 C C . VAL B 1 31 ? 15.879 44.302 38.588 1.00 40.87 32 VAL B C 1
ATOM 2141 O O . VAL B 1 31 ? 15.572 44.240 39.781 1.00 36.47 32 VAL B O 1
ATOM 2145 N N . LEU B 1 32 ? 15.068 44.788 37.653 1.00 36.20 33 LEU B N 1
ATOM 2146 C CA . LEU B 1 32 ? 13.741 45.293 37.970 1.00 35.53 33 LEU B CA 1
ATOM 2147 C C . LEU B 1 32 ? 12.740 44.154 38.094 1.00 30.91 33 LEU B C 1
ATOM 2148 O O . LEU B 1 32 ? 12.912 43.078 37.501 1.00 25.51 33 LEU B O 1
ATOM 2153 N N . ASP B 1 33 ? 11.691 44.398 38.869 1.00 27.18 34 ASP B N 1
ATOM 2154 C CA . ASP B 1 33 ? 10.644 43.416 39.101 1.00 27.35 34 ASP B CA 1
ATOM 2155 C C . ASP B 1 33 ? 9.819 43.269 37.821 1.00 26.29 34 ASP B C 1
ATOM 2156 O O . ASP B 1 33 ? 9.845 44.167 36.975 1.00 25.78 34 ASP B O 1
ATOM 2161 N N . TYR B 1 34 ? 9.081 42.165 37.684 1.00 23.80 35 TYR B N 1
ATOM 2162 C CA . TYR B 1 34 ? 8.197 41.970 36.524 1.00 22.77 35 TYR B CA 1
ATOM 2163 C C . TYR B 1 34 ? 7.142 40.913 36.837 1.00 27.40 35 TYR B C 1
ATOM 2164 O O . TYR B 1 34 ? 7.276 40.169 37.813 1.00 23.48 35 TYR B O 1
ATOM 2173 N N . GLN B 1 35 ? 6.112 40.820 36.000 1.00 24.92 36 GLN B N 1
ATOM 2174 C CA . GLN B 1 35 ? 5.171 39.698 36.097 1.00 27.30 36 GLN B CA 1
ATOM 2175 C C . GLN B 1 35 ? 5.541 38.540 35.140 1.00 25.31 36 GLN B C 1
ATOM 2176 O O . GLN B 1 35 ? 5.889 38.763 33.982 1.00 27.77 36 GLN B O 1
ATOM 2182 N N . PRO B 1 36 ? 5.479 37.292 35.624 1.00 30.47 37 PRO B N 1
ATOM 2183 C CA . PRO B 1 36 ? 5.861 36.164 34.751 1.00 27.03 37 PRO B CA 1
ATOM 2184 C C . PRO B 1 36 ? 5.012 36.098 33.457 1.00 23.66 37 PRO B C 1
ATOM 2185 O O . PRO B 1 36 ? 3.786 36.193 33.526 1.00 24.81 37 PRO B O 1
ATOM 2189 N N . GLY B 1 37 ? 5.664 35.942 32.310 1.00 26.35 38 GLY B N 1
ATOM 2190 C CA . GLY B 1 37 ? 5.020 36.082 31.008 1.00 20.86 38 GLY B CA 1
ATOM 2191 C C . GLY B 1 37 ? 5.631 37.247 30.240 1.00 26.81 38 GLY B C 1
ATOM 2192 O O . GLY B 1 37 ? 5.671 37.262 29.014 1.00 30.12 38 GLY B O 1
ATOM 2193 N N . GLN B 1 38 ? 6.127 38.233 30.965 1.00 27.73 39 GLN B N 1
ATOM 2194 C CA . GLN B 1 38 ? 6.738 39.398 30.341 1.00 27.80 39 GLN B CA 1
ATOM 2195 C C . GLN B 1 38 ? 8.117 39.143 29.761 1.00 28.29 39 GLN B C 1
ATOM 2196 O O . GLN B 1 38 ? 8.763 38.120 30.052 1.00 24.86 39 GLN B O 1
ATOM 2202 N N . TYR B 1 39 ? 8.566 40.115 28.967 1.00 20.93 40 TYR B N 1
ATOM 2203 C CA . TYR B 1 39 ? 9.824 39.999 28.239 1.00 24.17 40 TYR B CA 1
ATOM 2204 C C . TYR B 1 39 ? 10.786 41.189 28.444 1.00 24.59 40 TYR B C 1
ATOM 2205 O O . TYR B 1 39 ? 10.374 42.281 28.817 1.00 27.11 40 TYR B O 1
ATOM 2214 N N . ILE B 1 40 ? 12.063 40.972 28.155 1.00 25.12 41 ILE B N 1
ATOM 2215 C CA . ILE B 1 40 ? 13.012 42.064 28.059 1.00 25.91 41 ILE B CA 1
ATOM 2216 C C . ILE B 1 40 ? 13.513 42.214 26.624 1.00 27.80 41 ILE B C 1
ATOM 2217 O O . ILE B 1 40 ? 13.366 41.317 25.813 1.00 29.33 41 ILE B O 1
ATOM 2222 N N . GLY B 1 41 ? 14.115 43.350 26.304 1.00 25.63 42 GLY B N 1
ATOM 2223 C CA . GLY B 1 41 ? 14.719 43.493 24.993 1.00 24.58 42 GLY B CA 1
ATOM 2224 C C . GLY B 1 41 ? 16.216 43.269 25.149 1.00 25.89 42 GLY B C 1
ATOM 2225 O O . GLY B 1 41 ? 16.804 43.758 26.101 1.00 26.34 42 GLY B O 1
ATOM 2226 N N . ILE B 1 42 ? 16.821 42.527 24.230 1.00 23.34 43 ILE B N 1
ATOM 2227 C CA . ILE B 1 42 ? 18.273 42.316 24.222 1.00 24.27 43 ILE B CA 1
ATOM 2228 C C . ILE B 1 42 ? 18.890 42.926 22.977 1.00 29.27 43 ILE B C 1
ATOM 2229 O O . ILE B 1 42 ? 18.469 42.639 21.844 1.00 25.48 43 ILE B O 1
ATOM 2234 N N . GLU B 1 43 ? 19.916 43.734 23.181 1.00 23.40 44 GLU B N 1
ATOM 2235 C CA . GLU B 1 43 ? 20.589 44.382 22.076 1.00 23.19 44 GLU B CA 1
ATOM 2236 C C . GLU B 1 43 ? 22.024 43.911 21.950 1.00 29.87 44 GLU B C 1
ATOM 2237 O O . GLU B 1 43 ? 22.779 43.913 22.933 1.00 30.68 44 GLU B O 1
ATOM 2243 N N . VAL B 1 44 ? 22.390 43.457 20.749 1.00 25.02 45 VAL B N 1
ATOM 2244 C CA . VAL B 1 44 ? 23.755 43.079 20.452 1.00 24.01 45 VAL B CA 1
ATOM 2245 C C . VAL B 1 44 ? 24.080 43.623 19.057 1.00 29.92 45 VAL B C 1
ATOM 2246 O O . VAL B 1 44 ? 23.195 44.109 18.338 1.00 25.30 45 VAL B O 1
ATOM 2250 N N . THR B 1 45 ? 25.347 43.522 18.681 1.00 27.39 46 THR B N 1
ATOM 2251 C CA . THR B 1 45 ? 25.825 43.965 17.376 1.00 29.25 46 THR B CA 1
ATOM 2252 C C . THR B 1 45 ? 26.481 42.757 16.720 1.00 31.28 46 THR B C 1
ATOM 2253 O O . THR B 1 45 ? 27.630 42.438 17.001 1.00 31.61 46 THR B O 1
ATOM 2257 N N . PRO B 1 46 ? 25.732 42.077 15.848 1.00 30.79 47 PRO B N 1
ATOM 2258 C CA . PRO B 1 46 ? 26.166 40.794 15.277 1.00 38.13 47 PRO B CA 1
ATOM 2259 C C . PRO B 1 46 ? 27.423 40.922 14.425 1.00 40.79 47 PRO B C 1
ATOM 2260 O O . PRO B 1 46 ? 27.771 42.010 14.001 1.00 38.82 47 PRO B O 1
ATOM 2264 N N . GLU B 1 47 ? 28.082 39.797 14.162 1.00 52.14 48 GLU B N 1
ATOM 2265 C CA . GLU B 1 47 ? 29.326 39.781 13.404 1.00 54.81 48 GLU B CA 1
ATOM 2266 C C . GLU B 1 47 ? 29.082 40.196 11.958 1.00 59.97 48 GLU B C 1
ATOM 2267 O O . GLU B 1 47 ? 28.053 39.847 11.354 1.00 58.00 48 GLU B O 1
ATOM 2273 N N . GLY B 1 48 ? 30.028 40.965 11.423 1.00 61.14 49 GLY B N 1
ATOM 2274 C CA . GLY B 1 48 ? 29.925 41.501 10.083 1.00 68.28 49 GLY B CA 1
ATOM 2275 C C . GLY B 1 48 ? 29.018 42.712 9.988 1.00 73.44 49 GLY B C 1
ATOM 2276 O O . GLY B 1 48 ? 29.289 43.637 9.211 1.00 74.05 49 GLY B O 1
ATOM 2277 N N . SER B 1 49 ? 27.952 42.705 10.792 1.00 73.24 50 SER B N 1
ATOM 2278 C CA . SER B 1 49 ? 26.893 43.712 10.720 1.00 70.30 50 SER B CA 1
ATOM 2279 C C . SER B 1 49 ? 27.342 45.089 11.169 1.00 63.74 50 SER B C 1
ATOM 2280 O O . SER B 1 49 ? 28.191 45.232 12.063 1.00 57.14 50 SER B O 1
ATOM 2283 N N . ASP B 1 50 ? 26.773 46.101 10.521 1.00 61.28 51 ASP B N 1
ATOM 2284 C CA . ASP B 1 50 ? 27.069 47.480 10.860 1.00 58.62 51 ASP B CA 1
ATOM 2285 C C . ASP B 1 50 ? 26.257 47.885 12.086 1.00 52.52 51 ASP B C 1
ATOM 2286 O O . ASP B 1 50 ? 26.643 48.748 12.860 1.00 51.19 51 ASP B O 1
ATOM 2291 N N . TYR B 1 51 ? 25.123 47.237 12.268 1.00 36.55 52 TYR B N 1
ATOM 2292 C CA . TYR B 1 51 ? 24.096 47.813 13.105 1.00 36.25 52 TYR B CA 1
ATOM 2293 C C . TYR B 1 51 ? 23.857 47.046 14.379 1.00 33.45 52 TYR B C 1
ATOM 2294 O O . TYR B 1 51 ? 24.026 45.829 14.423 1.00 32.39 52 TYR B O 1
ATOM 2303 N N . ARG B 1 52 ? 23.425 47.760 15.403 1.00 31.68 53 ARG B N 1
ATOM 2304 C CA . ARG B 1 52 ? 22.900 47.103 16.584 1.00 29.23 53 ARG B CA 1
ATOM 2305 C C . ARG B 1 52 ? 21.521 46.499 16.215 1.00 30.05 53 ARG B C 1
ATOM 2306 O O . ARG B 1 52 ? 20.807 47.000 15.337 1.00 29.67 53 ARG B O 1
ATOM 2314 N N . GLU B 1 53 ? 21.184 45.402 16.869 1.00 29.12 54 GLU B N 1
ATOM 2315 C CA . GLU B 1 53 ? 19.952 44.663 16.617 1.00 29.02 54 GLU B CA 1
ATOM 2316 C C . GLU B 1 53 ? 19.333 44.341 17.942 1.00 30.37 54 GLU B C 1
ATOM 2317 O O . GLU B 1 53 ? 20.015 43.966 18.884 1.00 30.93 54 GLU B O 1
ATOM 2323 N N . ILE B 1 54 ? 18.032 44.429 17.995 1.00 22.50 55 ILE B N 1
ATOM 2324 C CA . ILE B 1 54 ? 17.311 44.283 19.239 1.00 31.09 55 ILE B CA 1
ATOM 2325 C C . ILE B 1 54 ? 16.241 43.230 19.006 1.00 29.13 55 ILE B C 1
ATOM 2326 O O . ILE B 1 54 ? 15.528 43.282 17.992 1.00 29.00 55 ILE B O 1
ATOM 2331 N N . ARG B 1 55 ? 16.174 42.265 19.913 1.00 25.44 56 ARG B N 1
ATOM 2332 C CA . ARG B 1 55 ? 15.132 41.248 19.951 1.00 24.10 56 ARG B CA 1
ATOM 2333 C C . ARG B 1 55 ? 14.579 41.098 21.371 1.00 26.75 56 ARG B C 1
ATOM 2334 O O . ARG B 1 55 ? 15.280 41.301 22.362 1.00 25.33 56 ARG B O 1
ATOM 2342 N N . GLN B 1 56 ? 13.321 40.701 21.445 1.00 20.24 57 GLN B N 1
ATOM 2343 C CA . GLN B 1 56 ? 12.650 40.486 22.699 1.00 20.34 57 GLN B CA 1
ATOM 2344 C C . GLN B 1 56 ? 12.801 39.006 23.125 1.00 23.04 57 GLN B C 1
ATOM 2345 O O . GLN B 1 56 ? 12.753 38.093 22.309 1.00 27.88 57 GLN B O 1
ATOM 2351 N N . TYR B 1 57 ? 12.966 38.768 24.413 1.00 23.17 58 TYR B N 1
ATOM 2352 C CA . TYR B 1 57 ? 13.021 37.386 24.911 1.00 23.40 58 TYR B CA 1
ATOM 2353 C C . TYR B 1 57 ? 12.253 37.310 26.237 1.00 28.26 58 TYR B C 1
ATOM 2354 O O . TYR B 1 57 ? 12.466 38.142 27.112 1.00 23.05 58 TYR B O 1
ATOM 2363 N N . SER B 1 58 ? 11.339 36.348 26.355 1.00 21.59 59 SER B N 1
ATOM 2364 C CA . SER B 1 58 ? 10.560 36.188 27.572 1.00 22.22 59 SER B CA 1
ATOM 2365 C C . SER B 1 58 ? 11.512 35.844 28.736 1.00 24.46 59 SER B C 1
ATOM 2366 O O . SER B 1 58 ? 12.472 35.089 28.560 1.00 25.20 59 SER B O 1
ATOM 2369 N N . LEU B 1 59 ? 11.270 36.407 29.910 1.00 20.44 60 LEU B N 1
ATOM 2370 C CA . LEU B 1 59 ? 11.953 35.905 31.109 1.00 23.08 60 LEU B CA 1
ATOM 2371 C C . LEU B 1 59 ? 11.523 34.449 31.307 1.00 22.46 60 LEU B C 1
ATOM 2372 O O . LEU B 1 59 ? 10.358 34.108 31.108 1.00 26.05 60 LEU B O 1
ATOM 2377 N N . SER B 1 60 ? 12.456 33.574 31.648 1.00 21.53 61 SER B N 1
ATOM 2378 C CA . SER B 1 60 ? 12.113 32.157 31.743 1.00 21.10 61 SER B CA 1
ATOM 2379 C C . SER B 1 60 ? 12.222 31.618 33.193 1.00 24.64 61 SER B C 1
ATOM 2380 O O . SER B 1 60 ? 12.217 30.409 33.437 1.00 28.69 61 SER B O 1
ATOM 2383 N N . HIS B 1 61 ? 12.355 32.526 34.150 1.00 26.13 62 HIS B N 1
ATOM 2384 C CA . HIS B 1 61 ? 12.368 32.140 35.543 1.00 22.86 62 HIS B CA 1
ATOM 2385 C C . HIS B 1 61 ? 11.617 33.226 36.300 1.00 26.61 62 HIS B C 1
ATOM 2386 O O . HIS B 1 61 ? 11.216 34.239 35.697 1.00 27.61 62 HIS B O 1
ATOM 2393 N N . ALA B 1 62 ? 11.429 33.014 37.604 1.00 27.47 63 ALA B N 1
ATOM 2394 C CA . ALA B 1 62 ? 10.685 33.929 38.470 1.00 30.44 63 ALA B CA 1
ATOM 2395 C C . ALA B 1 62 ? 11.527 35.134 38.845 1.00 26.37 63 ALA B C 1
ATOM 2396 O O . ALA B 1 62 ? 12.750 35.061 38.943 1.00 27.16 63 ALA B O 1
ATOM 2398 N N . SER B 1 63 ? 10.849 36.249 39.020 1.00 30.30 64 SER B N 1
ATOM 2399 C CA . SER B 1 63 ? 11.493 37.485 39.364 1.00 26.98 64 SER B CA 1
ATOM 2400 C C . SER B 1 63 ? 12.110 37.406 40.764 1.00 29.49 64 SER B C 1
ATOM 2401 O O . SER B 1 63 ? 11.427 37.043 41.740 1.00 34.23 64 SER B O 1
ATOM 2404 N N . ASN B 1 64 ? 13.397 37.725 40.885 1.00 29.70 65 ASN B N 1
ATOM 2405 C CA . ASN B 1 64 ? 14.036 37.719 42.207 1.00 32.44 65 ASN B CA 1
ATOM 2406 C C .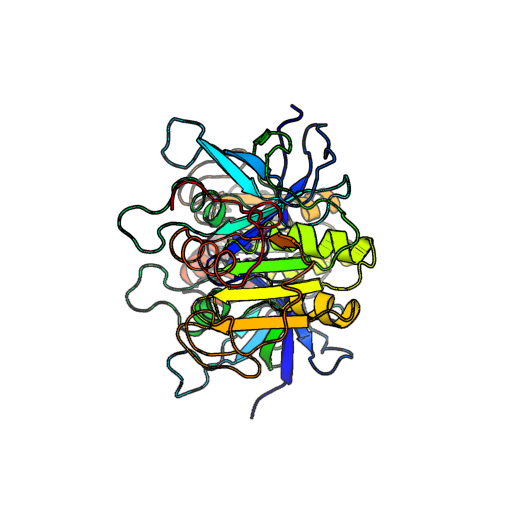 ASN B 1 64 ? 14.892 38.928 42.515 1.00 27.23 65 ASN B C 1
ATOM 2407 O O . ASN B 1 64 ? 15.507 39.004 43.586 1.00 31.01 65 ASN B O 1
ATOM 2412 N N . GLY B 1 65 ? 14.976 39.846 41.569 1.00 26.03 66 GLY B N 1
ATOM 2413 C CA . GLY B 1 65 ? 15.724 41.071 41.790 1.00 27.78 66 GLY B CA 1
ATOM 2414 C C . GLY B 1 65 ? 17.229 40.948 41.694 1.00 34.48 66 GLY B C 1
ATOM 2415 O O . GLY B 1 65 ? 17.937 41.890 42.008 1.00 37.63 66 GLY B O 1
ATOM 2416 N N . ARG B 1 66 ? 17.731 39.799 41.261 1.00 30.44 67 ARG B N 1
ATOM 2417 C CA . ARG B 1 66 ? 19.170 39.549 41.305 1.00 34.96 67 ARG B CA 1
ATOM 2418 C C . ARG B 1 66 ? 19.683 39.258 39.908 1.00 36.66 67 ARG B C 1
ATOM 2419 O O . ARG B 1 66 ? 20.753 39.717 39.526 1.00 38.75 67 ARG B O 1
ATOM 2427 N N . GLU B 1 67 ? 18.911 38.481 39.155 1.00 29.22 68 GLU B N 1
ATOM 2428 C CA . GLU B 1 67 ? 19.317 38.074 37.832 1.00 28.78 68 GLU B CA 1
ATOM 2429 C C . GLU B 1 67 ? 18.115 37.766 36.944 1.00 30.82 68 GLU B C 1
ATOM 2430 O O . GLU B 1 67 ? 17.008 37.487 37.438 1.00 29.14 68 GLU B O 1
ATOM 2436 N N . TYR B 1 68 ? 18.335 37.847 35.632 1.00 25.47 69 TYR B N 1
ATOM 2437 C CA . TYR B 1 68 ? 17.313 37.512 34.652 1.00 23.23 69 TYR B CA 1
ATOM 2438 C C . TYR B 1 68 ? 17.734 36.234 33.957 1.00 28.72 69 TYR B C 1
ATOM 2439 O O . TYR B 1 68 ? 18.927 35.992 33.797 1.00 28.15 69 TYR B O 1
ATOM 2448 N N . ARG B 1 69 ? 16.767 35.414 33.559 1.00 25.32 70 ARG B N 1
ATOM 2449 C CA . ARG B 1 69 ? 17.079 34.288 32.686 1.00 21.59 70 ARG B CA 1
ATOM 2450 C C . ARG B 1 69 ? 16.203 34.366 31.478 1.00 21.73 70 ARG B C 1
ATOM 2451 O O . ARG B 1 69 ? 15.019 34.627 31.590 1.00 19.70 70 ARG B O 1
ATOM 2459 N N . ILE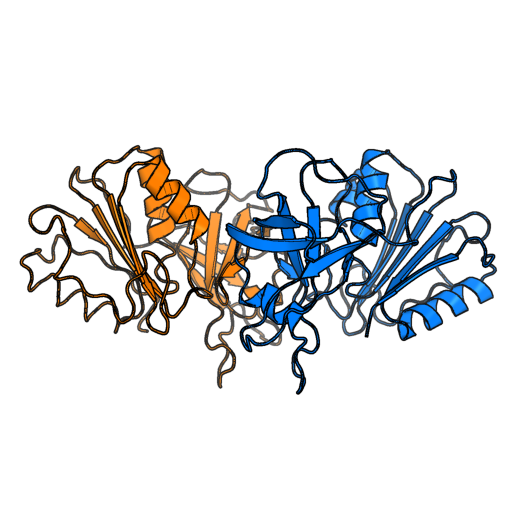 B 1 70 ? 16.805 34.189 30.316 1.00 22.85 71 ILE B N 1
ATOM 2460 C CA . ILE B 1 70 ? 16.044 34.083 29.070 1.00 25.07 71 ILE B CA 1
ATOM 2461 C C . ILE B 1 70 ? 16.513 32.811 28.390 1.00 25.54 71 ILE B C 1
ATOM 2462 O O . ILE B 1 70 ? 17.588 32.291 28.697 1.00 24.36 71 ILE B O 1
ATOM 2467 N N . SER B 1 71 ? 15.703 32.295 27.484 1.00 22.14 72 SER B N 1
ATOM 2468 C CA . SER B 1 71 ? 16.052 31.038 26.840 1.00 26.58 72 SER B CA 1
ATOM 2469 C C . SER B 1 71 ? 15.779 31.175 25.330 1.00 24.19 72 SER B C 1
ATOM 2470 O O . SER B 1 71 ? 14.643 31.397 24.910 1.00 24.78 72 SER B O 1
ATOM 2473 N N . VAL B 1 72 ? 16.842 31.036 24.549 1.00 22.52 73 VAL B N 1
ATOM 2474 C CA . VAL B 1 72 ? 16.883 31.428 23.138 1.00 23.52 73 VAL B CA 1
ATOM 2475 C C . VAL B 1 72 ? 17.003 30.212 22.239 1.00 25.83 73 VAL B C 1
ATOM 2476 O O . VAL B 1 72 ? 17.950 29.419 22.372 1.00 28.48 73 VAL B O 1
ATOM 2480 N N . LYS B 1 73 ? 16.018 30.045 21.371 1.00 26.85 74 LYS B N 1
ATOM 2481 C CA . LYS B 1 73 ? 16.067 29.063 20.282 1.00 29.99 74 LYS B CA 1
ATOM 2482 C C . LYS B 1 73 ? 16.970 29.548 19.140 1.00 31.17 74 LYS B C 1
ATOM 2483 O O . LYS B 1 73 ? 16.848 30.685 18.704 1.00 31.96 74 LYS B O 1
ATOM 2489 N N . ARG B 1 74 ? 17.853 28.677 18.676 1.00 33.22 75 ARG B N 1
ATOM 2490 C CA . ARG B 1 74 ? 18.642 28.912 17.466 1.00 35.53 75 ARG B CA 1
ATOM 2491 C C . ARG B 1 74 ? 17.665 28.903 16.285 1.00 43.96 75 ARG B C 1
ATOM 2492 O O . ARG B 1 74 ? 17.177 27.847 15.919 1.00 41.18 75 ARG B O 1
ATOM 2500 N N . GLU B 1 75 ? 17.349 30.070 15.729 1.00 42.89 76 GLU B N 1
ATOM 2501 C CA . GLU B 1 75 ? 16.317 30.164 14.694 1.00 51.40 76 GLU B CA 1
ATOM 2502 C C . GLU B 1 75 ? 16.836 29.893 13.275 1.00 52.02 76 GLU B C 1
ATOM 2503 O O . GLU B 1 75 ? 17.903 30.325 12.917 1.00 46.19 76 GLU B O 1
ATOM 2509 N N . GLY B 1 76 ? 16.057 29.174 12.480 1.00 53.18 77 GLY B N 1
ATOM 2510 C CA . GLY B 1 76 ? 16.415 28.916 11.101 1.00 58.32 77 GLY B CA 1
ATOM 2511 C C . GLY B 1 76 ? 17.677 28.094 10.974 1.00 59.33 77 GLY B C 1
ATOM 2512 O O . GLY B 1 76 ? 18.464 28.301 10.066 1.00 62.20 77 GLY B O 1
ATOM 2513 N N . VAL B 1 77 ? 17.863 27.172 11.908 1.00 62.83 78 VAL B N 1
ATOM 2514 C CA . VAL B 1 77 ? 19.006 26.275 11.932 1.00 71.34 78 VAL B CA 1
ATOM 2515 C C . VAL B 1 77 ? 19.147 25.475 10.646 1.00 82.87 78 VAL B C 1
ATOM 2516 O O . VAL B 1 77 ? 18.155 25.009 10.087 1.00 88.67 78 VAL B O 1
ATOM 2520 N N . GLY B 1 78 ? 20.387 25.341 10.177 0.85 88.85 79 GLY B N 1
ATOM 2521 C CA . GLY B 1 78 ? 20.696 24.617 8.954 0.85 97.58 79 GLY B CA 1
ATOM 2522 C C . GLY B 1 78 ? 19.828 25.007 7.773 0.85 107.72 79 GLY B C 1
ATOM 2523 O O . GLY B 1 78 ? 19.464 24.159 6.952 0.85 114.42 79 GLY B O 1
ATOM 2524 N N . SER B 1 79 ? 19.493 26.291 7.678 1.00 108.76 80 SER B N 1
ATOM 2525 C CA . SER B 1 79 ? 18.577 26.748 6.638 1.00 114.59 80 SER B CA 1
ATOM 2526 C C . SER B 1 79 ? 19.165 27.816 5.724 1.00 114.42 80 SER B C 1
ATOM 2527 O O . SER B 1 79 ? 20.352 28.149 5.791 1.00 112.59 80 SER B O 1
ATOM 2530 N N . ASP B 1 80 ? 18.296 28.346 4.871 0.92 116.93 81 ASP B N 1
ATOM 2531 C CA . ASP B 1 80 ? 18.624 29.436 3.962 0.92 117.43 81 ASP B CA 1
ATOM 2532 C C . ASP B 1 80 ? 19.008 30.714 4.720 0.92 107.83 81 ASP B C 1
ATOM 2533 O O . ASP B 1 80 ? 19.984 31.387 4.367 0.92 108.35 81 ASP B O 1
ATOM 2538 N N . ASN B 1 81 ? 18.240 31.039 5.759 0.93 93.73 82 ASN B N 1
ATOM 2539 C CA . ASN B 1 81 ? 18.478 32.249 6.540 0.93 87.40 82 ASN B CA 1
ATOM 2540 C C . ASN B 1 81 ? 18.495 32.029 8.057 0.93 77.67 82 ASN B C 1
ATOM 2541 O O . ASN B 1 81 ? 17.459 32.151 8.733 0.93 78.13 82 ASN B O 1
ATOM 2546 N N . PRO B 1 82 ? 19.684 31.712 8.593 1.00 65.56 83 PRO B N 1
ATOM 2547 C CA . PRO B 1 82 ? 19.906 31.518 10.029 1.00 59.61 83 PRO B CA 1
ATOM 2548 C C . PRO B 1 82 ? 19.668 32.828 10.774 1.00 51.29 83 PRO B C 1
ATOM 2549 O O . PRO B 1 82 ? 20.254 33.857 10.423 1.00 57.98 83 PRO B O 1
ATOM 2553 N N . GLY B 1 83 ? 18.798 32.787 11.769 1.00 47.70 84 GLY B N 1
ATOM 2554 C CA . GLY B 1 83 ? 18.454 33.968 12.523 1.00 44.56 84 GLY B CA 1
ATOM 2555 C C . GLY B 1 83 ? 19.649 34.744 13.030 1.00 48.21 84 GLY B C 1
ATOM 2556 O O . GLY B 1 83 ? 20.599 34.195 13.561 1.00 45.74 84 GLY B O 1
ATOM 2557 N N . LEU B 1 84 ? 19.568 36.050 12.906 1.00 31.15 85 LEU B N 1
ATOM 2558 C CA . LEU B 1 84 ? 20.730 36.901 13.074 1.00 30.86 85 LEU B CA 1
ATOM 2559 C C . LEU B 1 84 ? 21.145 37.033 14.541 1.00 28.52 85 LEU B C 1
ATOM 2560 O O . LEU B 1 84 ? 22.293 36.784 14.898 1.00 26.54 85 LEU B O 1
ATOM 2565 N N . VAL B 1 85 ? 20.210 37.422 15.394 1.00 27.41 86 VAL B N 1
ATOM 2566 C CA . VAL B 1 85 ? 20.542 37.579 16.798 1.00 26.79 86 VAL B CA 1
ATOM 2567 C C . VAL B 1 85 ? 20.659 36.248 17.555 1.00 24.53 86 VAL B C 1
ATOM 2568 O O . VAL B 1 85 ? 21.588 36.083 18.338 1.00 22.12 86 VAL B O 1
ATOM 2572 N N . SER B 1 86 ? 19.752 35.295 17.300 1.00 21.89 87 SER B N 1
ATOM 2573 C CA . SER B 1 86 ? 19.803 34.017 18.021 1.00 24.78 87 SER B CA 1
ATOM 2574 C C . SER B 1 86 ? 21.140 33.282 17.762 1.00 24.24 87 SER B C 1
ATOM 2575 O O . SER B 1 86 ? 21.749 32.771 18.680 1.00 29.11 87 SER B O 1
ATOM 2578 N N A HIS B 1 87 ? 21.593 33.255 16.513 0.55 27.24 88 HIS B N 1
ATOM 2579 N N B HIS B 1 87 ? 21.570 33.262 16.501 0.45 27.08 88 HIS B N 1
ATOM 2580 C CA A HIS B 1 87 ? 22.866 32.602 16.208 0.55 27.06 88 HIS B CA 1
ATOM 2581 C CA B HIS B 1 87 ? 22.847 32.659 16.104 0.45 26.17 88 HIS B CA 1
ATOM 2582 C C A HIS B 1 87 ? 24.049 33.321 16.870 0.55 28.54 88 HIS B C 1
ATOM 2583 C C B HIS B 1 87 ? 24.015 33.320 16.846 0.45 28.02 88 HIS B C 1
ATOM 2584 O O A HIS B 1 87 ? 24.924 32.676 17.454 0.55 26.25 88 HIS B O 1
ATOM 2585 O O B HIS B 1 87 ? 24.843 32.638 17.459 0.45 26.40 88 HIS B O 1
ATOM 2598 N N . TYR B 1 88 ? 24.055 34.648 16.800 1.00 25.62 89 TYR B N 1
ATOM 2599 C CA . TYR B 1 88 ? 25.122 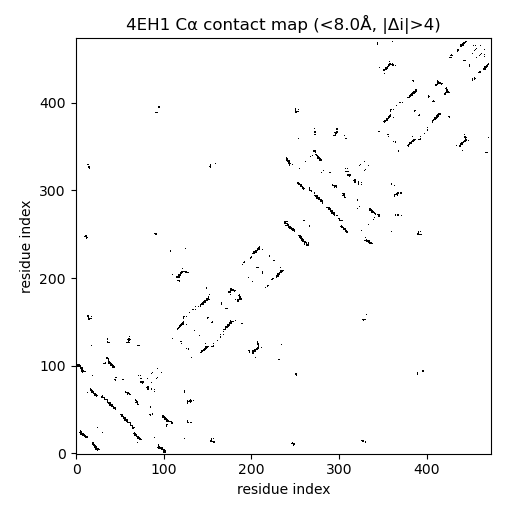35.416 17.432 1.00 25.19 89 TYR B CA 1
ATOM 2600 C C . TYR B 1 88 ? 25.145 35.134 18.930 1.00 19.99 89 TYR B C 1
ATOM 2601 O O . TYR B 1 88 ? 26.185 34.878 19.497 1.00 27.88 89 TYR B O 1
ATOM 2610 N N . LEU B 1 89 ? 23.980 35.146 19.563 1.00 23.35 90 LEU B N 1
ATOM 2611 C CA . LEU B 1 89 ? 23.911 34.801 20.981 1.00 22.44 90 LEU B CA 1
ATOM 2612 C C . LEU B 1 89 ? 24.454 33.390 21.222 1.00 25.02 90 LEU B C 1
ATOM 2613 O O . LEU B 1 89 ? 25.272 33.177 22.113 1.00 24.26 90 LEU B O 1
ATOM 2618 N N . HIS B 1 90 ? 23.994 32.424 20.430 1.00 21.08 91 HIS B N 1
ATOM 2619 C CA . HIS B 1 90 ? 24.444 31.058 20.609 1.00 23.27 91 HIS B CA 1
ATOM 2620 C C . HIS B 1 90 ? 25.936 30.893 20.368 1.00 25.37 91 HIS B C 1
ATOM 2621 O O . HIS B 1 90 ? 26.633 30.304 21.186 1.00 27.05 91 HIS B O 1
ATOM 2628 N N . ASN B 1 91 ? 26.413 31.421 19.249 1.00 23.90 92 ASN B N 1
ATOM 2629 C CA . ASN B 1 91 ? 27.783 31.194 18.816 1.00 28.87 92 ASN B CA 1
ATOM 2630 C C . ASN B 1 91 ? 28.828 32.119 19.405 1.00 29.87 92 ASN B C 1
ATOM 2631 O O . ASN B 1 91 ? 29.973 31.713 19.531 1.00 28.23 92 ASN B O 1
ATOM 2636 N N . ASN B 1 92 ? 28.450 33.348 19.759 1.00 21.76 93 ASN B N 1
ATOM 2637 C CA . ASN B 1 92 ? 29.464 34.371 20.054 1.00 26.78 93 ASN B CA 1
ATOM 2638 C C . ASN B 1 92 ? 29.405 34.982 21.432 1.00 24.10 93 ASN B C 1
ATOM 2639 O O . ASN B 1 92 ? 30.393 35.518 21.880 1.00 26.60 93 ASN B O 1
ATOM 2644 N N . VAL B 1 93 ? 28.232 34.964 22.057 1.00 23.91 94 VAL B N 1
ATOM 2645 C CA . VAL B 1 93 ? 28.073 35.611 23.349 1.00 23.76 94 VAL B CA 1
ATOM 2646 C C . VAL B 1 93 ? 28.368 34.599 24.458 1.00 27.76 94 VAL B C 1
ATOM 2647 O O . VAL B 1 93 ? 27.540 33.743 24.804 1.00 23.83 94 VAL B O 1
ATOM 2651 N N . LYS B 1 94 ? 29.566 34.708 25.004 1.00 23.25 95 LYS B N 1
ATOM 2652 C CA . LYS B 1 94 ? 30.064 33.744 25.971 1.00 25.90 95 LYS B CA 1
ATOM 2653 C C . LYS B 1 94 ? 29.703 34.203 27.401 1.00 32.47 95 LYS B C 1
ATOM 2654 O O . LYS B 1 94 ? 29.382 35.378 27.612 1.00 24.01 95 LYS B O 1
ATOM 2660 N N . VAL B 1 95 ? 29.750 33.280 28.364 1.00 23.40 96 VAL B N 1
ATOM 2661 C CA . VAL B 1 95 ? 29.833 33.667 29.768 1.00 24.20 96 VAL B CA 1
ATOM 2662 C C . VAL B 1 95 ? 30.942 34.721 29.893 1.00 25.28 96 VAL B C 1
ATOM 2663 O O . VAL B 1 95 ? 32.026 34.561 29.320 1.00 25.70 96 VAL B O 1
ATOM 2667 N N . GLY B 1 96 ? 30.648 35.806 30.612 1.00 25.58 97 GLY B N 1
ATOM 2668 C CA . GLY B 1 96 ? 31.593 36.893 30.758 1.00 26.77 97 GLY B CA 1
ATOM 2669 C C . GLY B 1 96 ? 31.406 37.985 29.710 1.00 28.45 97 GLY B C 1
ATOM 2670 O O . GLY B 1 96 ? 31.983 39.047 29.836 1.00 28.44 97 GLY B O 1
ATOM 2671 N N . ASP B 1 97 ? 30.617 37.749 28.664 1.00 25.97 98 ASP B N 1
ATOM 2672 C CA . ASP B 1 97 ? 30.460 38.797 27.654 1.00 26.35 98 ASP B CA 1
ATOM 2673 C C . ASP B 1 97 ? 29.242 39.653 28.023 1.00 31.63 98 ASP B C 1
ATOM 2674 O O . ASP B 1 97 ? 28.348 39.211 28.744 1.00 32.88 98 ASP B O 1
ATOM 2679 N N . SER B 1 98 ? 29.185 40.876 27.519 1.00 28.28 99 SER B N 1
ATOM 2680 C CA . SER B 1 98 ? 28.052 41.726 27.852 1.00 31.17 99 SER B CA 1
ATOM 2681 C C . SER B 1 98 ? 27.143 42.014 26.675 1.00 30.08 99 SER B C 1
ATOM 2682 O O . SER B 1 98 ? 27.522 41.800 25.527 1.00 33.78 99 SER B O 1
ATOM 2685 N N . VAL B 1 99 ? 25.923 42.433 26.997 1.00 25.99 100 VAL B N 1
ATOM 2686 C CA . VAL B 1 99 ? 24.887 42.787 26.050 1.00 26.89 100 VAL B CA 1
ATOM 2687 C C . VAL B 1 99 ? 24.240 44.042 26.638 1.00 27.62 100 VAL B C 1
ATOM 2688 O O . VAL B 1 99 ? 24.554 44.418 27.742 1.00 27.80 100 VAL B O 1
ATOM 2692 N N . LYS B 1 100 ? 23.373 44.716 25.906 1.00 23.07 101 LYS B N 1
ATOM 2693 C CA . LYS B 1 100 ? 22.582 45.796 26.505 1.00 26.65 101 LYS B CA 1
ATOM 2694 C C . LYS B 1 100 ? 21.183 45.269 26.655 1.00 30.55 101 LYS B C 1
ATOM 2695 O O . LYS B 1 100 ? 20.711 44.529 25.787 1.00 25.38 101 LYS B O 1
ATOM 2701 N N . LEU B 1 101 ? 20.522 45.638 27.750 1.00 22.61 102 LEU B N 1
ATOM 2702 C CA . LEU B 1 101 ? 19.240 45.040 28.086 1.00 28.36 102 LEU B CA 1
ATOM 2703 C C . LEU B 1 101 ? 18.230 46.142 28.380 1.00 27.19 102 LEU B C 1
ATOM 2704 O O . LEU B 1 101 ? 18.579 47.146 28.961 1.00 25.34 102 LEU B O 1
ATO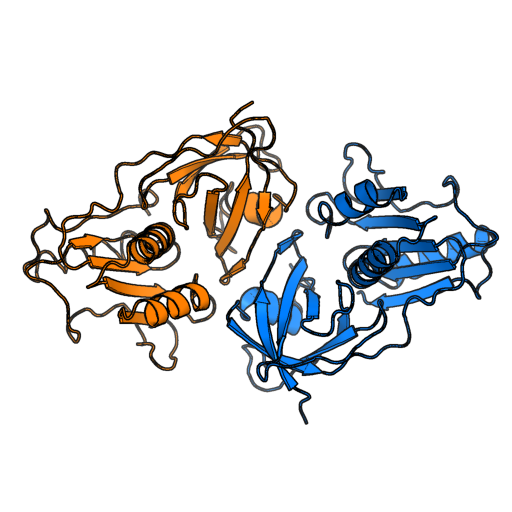M 2709 N N . TYR B 1 102 ? 16.995 45.971 27.929 1.00 25.18 103 TYR B N 1
ATOM 2710 C CA . TYR B 1 102 ? 15.945 46.957 28.155 1.00 27.22 103 TYR B CA 1
ATOM 2711 C C . TYR B 1 102 ? 14.883 46.341 29.068 1.00 28.10 103 TYR B C 1
ATOM 2712 O O . TYR B 1 102 ? 14.629 45.146 28.992 1.00 30.26 103 TYR B O 1
ATOM 2721 N N . ALA B 1 103 ? 14.256 47.170 29.901 1.00 29.00 104 ALA B N 1
ATOM 2722 C CA . ALA B 1 103 ? 13.460 46.719 31.059 1.00 27.24 104 ALA B CA 1
ATOM 2723 C C . ALA B 1 103 ? 12.279 45.820 30.715 1.00 21.98 104 ALA B C 1
ATOM 2724 O O . ALA B 1 103 ? 11.700 45.963 29.667 1.00 28.62 104 ALA B O 1
ATOM 2726 N N . PRO B 1 104 ? 11.892 44.912 31.625 1.00 28.58 105 PRO B N 1
ATOM 2727 C CA . PRO B 1 104 ? 10.723 44.051 31.400 1.00 30.20 105 PRO B CA 1
ATOM 2728 C C . PRO B 1 104 ? 9.488 44.835 31.006 1.00 32.78 105 PRO B C 1
ATOM 2729 O O . PRO B 1 104 ? 9.267 45.920 31.531 1.00 29.30 105 PRO B O 1
ATOM 2733 N N . ALA B 1 105 ? 8.697 44.269 30.102 1.00 30.54 106 ALA B N 1
ATOM 2734 C CA . ALA B 1 105 ? 7.457 44.867 29.642 1.00 27.06 106 ALA B CA 1
ATOM 2735 C C . ALA B 1 105 ? 6.607 43.742 29.044 1.00 24.82 106 ALA B C 1
ATOM 2736 O O . ALA B 1 105 ? 7.082 42.601 28.905 1.00 23.73 106 ALA B O 1
ATOM 2738 N N . GLY B 1 106 ? 5.361 44.058 28.695 1.00 25.93 107 GLY B N 1
ATOM 2739 C CA . GLY B 1 106 ? 4.522 43.126 27.945 1.00 26.44 107 GLY B CA 1
ATOM 2740 C C . GLY B 1 106 ? 3.077 42.967 28.408 1.00 24.89 107 GLY B C 1
ATOM 2741 O O . GLY B 1 106 ? 2.774 43.096 29.592 1.00 24.96 107 GLY B O 1
ATOM 2742 N N A ASP B 1 107 ? 2.198 42.648 27.460 0.52 26.82 108 ASP B N 1
ATOM 2743 N N B ASP B 1 107 ? 2.192 42.654 27.475 0.48 26.76 108 ASP B N 1
ATOM 2744 C CA A ASP B 1 107 ? 0.753 42.552 27.704 0.52 26.08 108 ASP B CA 1
ATOM 2745 C CA B ASP B 1 107 ? 0.768 42.586 27.779 0.48 25.94 108 ASP B CA 1
ATOM 2746 C C A ASP B 1 107 ? 0.321 41.169 28.170 0.52 28.76 108 ASP B C 1
ATOM 2747 C C B ASP B 1 107 ? 0.307 41.158 28.070 0.48 28.78 108 ASP B C 1
ATOM 2748 O O A ASP B 1 107 ? -0.831 40.962 28.530 0.52 34.75 108 ASP B O 1
ATOM 2749 O O B ASP B 1 107 ? -0.884 40.910 28.215 0.48 34.35 108 ASP B O 1
ATOM 2758 N N . PHE B 1 108 ? 1.251 40.226 28.167 1.00 27.98 109 PHE B N 1
ATOM 2759 C CA . PHE B 1 108 ? 0.940 38.837 28.501 1.00 28.56 109 PHE B CA 1
ATOM 2760 C C . PHE B 1 108 ? 1.669 38.412 29.793 1.00 26.27 109 PHE B C 1
ATOM 2761 O O . PHE B 1 108 ? 2.880 38.494 29.866 1.00 23.44 109 PHE B O 1
ATOM 2769 N N . PHE B 1 109 ? 0.920 37.949 30.795 1.00 25.66 110 PHE B N 1
ATOM 2770 C CA . PHE B 1 109 ? 1.478 37.615 32.112 1.00 29.92 110 PHE B CA 1
ATOM 2771 C C . PHE B 1 109 ? 0.403 36.903 32.950 1.00 30.25 110 PHE B C 1
ATOM 2772 O O . PHE B 1 109 ? -0.803 37.084 32.743 1.00 25.06 110 PHE B O 1
ATOM 2780 N N . TYR B 1 110 ? 0.848 36.053 33.858 1.00 28.06 111 TYR B N 1
ATOM 2781 C CA . TYR B 1 110 ? -0.058 35.403 34.778 1.00 31.50 111 TYR B CA 1
ATOM 2782 C C . TYR B 1 110 ? -0.732 36.453 35.678 1.00 33.84 111 TYR B C 1
ATOM 2783 O O . TYR B 1 110 ? -0.092 37.411 36.076 1.00 34.47 111 TYR B O 1
ATOM 2792 N N . VAL B 1 111 ? -2.026 36.283 35.946 1.00 30.71 112 VAL B N 1
ATOM 2793 C CA . VAL B 1 111 ? -2.749 37.072 36.948 1.00 31.35 112 VAL B CA 1
ATOM 2794 C C . VAL B 1 111 ? -3.423 36.078 37.912 1.00 37.40 112 VAL B C 1
ATOM 2795 O O . VAL B 1 111 ? -4.064 35.106 37.487 1.00 36.66 112 VAL B O 1
ATOM 2799 N N . GLU B 1 112 ? -3.264 36.306 39.201 1.00 33.00 113 GLU B N 1
ATOM 2800 C CA . GLU B 1 112 ? -3.792 35.377 40.181 1.00 37.04 113 GLU B CA 1
ATOM 2801 C C . GLU B 1 112 ? -5.296 35.622 40.300 1.00 39.18 113 GLU B C 1
ATOM 2802 O O . GLU B 1 112 ? -5.718 36.712 40.670 1.00 36.15 113 GLU B O 1
ATOM 2808 N N . ARG B 1 113 ? -6.103 34.620 39.963 1.00 36.43 114 ARG B N 1
ATOM 2809 C CA . ARG B 1 113 ? -7.553 34.785 40.030 1.00 41.60 114 ARG B CA 1
ATOM 2810 C C . ARG B 1 113 ? -8.167 33.743 40.947 1.00 44.64 114 ARG B C 1
ATOM 2811 O O . ARG B 1 113 ? -9.384 33.528 40.919 1.00 46.43 114 ARG B O 1
ATOM 2819 N N . GLU B 1 114 ? -7.320 33.116 41.766 1.00 41.48 115 GLU B N 1
ATOM 2820 C CA . GLU B 1 114 ? -7.688 31.946 42.580 1.00 44.50 115 GLU B CA 1
ATOM 2821 C C . GLU B 1 114 ? -8.572 30.912 41.888 1.00 44.36 115 GLU B C 1
ATOM 2822 O O . GLU B 1 114 ? -9.524 30.419 42.470 1.00 48.59 115 GLU B O 1
ATOM 2828 N N . ARG B 1 115 ? -8.227 30.594 40.645 1.00 47.71 116 ARG B N 1
ATOM 2829 C CA . ARG B 1 115 ? -8.890 29.550 39.869 1.00 48.33 116 ARG B CA 1
ATOM 2830 C C . ARG B 1 115 ? -7.811 28.566 39.450 1.00 42.09 116 ARG B C 1
ATOM 2831 O O . ARG B 1 115 ? -6.613 28.877 39.554 1.00 38.85 116 ARG B O 1
ATOM 2839 N N . PRO B 1 116 ? -8.217 27.380 38.976 1.00 40.02 117 PRO B N 1
ATOM 2840 C CA . PRO B 1 116 ? -7.245 26.477 38.348 1.00 39.09 117 PRO B CA 1
ATOM 2841 C C . PRO B 1 116 ? -6.464 27.141 37.202 1.00 41.08 117 PRO B C 1
ATOM 2842 O O . PRO B 1 116 ? -6.908 28.128 36.605 1.00 40.25 117 PRO B O 1
ATOM 2846 N N . VAL B 1 117 ? -5.284 26.598 36.917 1.00 37.08 118 VAL B N 1
ATOM 2847 C CA . VAL B 1 117 ? -4.378 27.194 35.939 1.00 32.06 118 VAL B CA 1
ATOM 2848 C C . VAL B 1 117 ? -3.897 26.125 34.976 1.00 38.40 118 VAL B C 1
ATOM 2849 O O . VAL B 1 117 ? -3.464 25.035 35.393 1.00 38.40 118 VAL B O 1
ATOM 2853 N N . VAL B 1 118 ? -3.980 26.426 33.685 1.00 36.92 119 VAL B N 1
ATOM 2854 C CA . VAL B 1 118 ? -3.479 25.516 32.680 1.00 29.37 119 VAL B CA 1
ATOM 2855 C C . VAL B 1 118 ? -2.479 26.254 31.797 1.00 38.09 119 VAL B C 1
ATOM 2856 O O . VAL B 1 118 ? -2.790 27.305 31.213 1.00 33.24 119 VAL B O 1
ATOM 2860 N N . LEU B 1 119 ? -1.272 25.694 31.722 1.00 35.21 120 LEU B N 1
ATOM 2861 C CA . LEU B 1 119 ? -0.210 26.231 30.887 1.00 35.56 120 LEU B CA 1
ATOM 2862 C C . LEU B 1 119 ? 0.014 25.281 29.722 1.00 35.21 120 LEU B C 1
ATOM 2863 O O . LEU B 1 119 ? 0.268 24.085 29.908 1.00 37.75 120 LEU B O 1
ATOM 2868 N N . ILE B 1 120 ? -0.052 25.826 28.520 1.00 31.93 121 ILE B N 1
ATOM 2869 C CA . ILE B 1 120 ? 0.078 25.020 27.319 1.00 31.22 121 ILE B CA 1
ATOM 2870 C C . ILE B 1 120 ? 1.086 25.669 26.431 1.00 33.87 121 ILE B C 1
ATOM 2871 O O . ILE B 1 120 ? 0.950 26.848 26.105 1.00 38.51 121 ILE B O 1
ATOM 2876 N N . SER B 1 121 ? 2.085 24.907 26.007 1.00 36.54 122 SER B N 1
ATOM 2877 C CA . SER B 1 121 ? 3.036 25.435 25.039 1.00 29.63 122 SER B CA 1
ATOM 2878 C C . SER B 1 121 ? 3.629 24.357 24.178 1.00 37.42 122 SER B C 1
ATOM 2879 O O . SER B 1 121 ? 3.452 23.164 24.421 1.00 38.19 122 SER B O 1
ATOM 2882 N N . ALA B 1 122 ? 4.375 24.805 23.182 1.00 36.87 123 ALA B N 1
ATOM 2883 C CA . ALA B 1 122 ? 5.142 23.918 22.338 1.00 39.56 123 ALA B CA 1
ATOM 2884 C C . ALA B 1 122 ? 6.483 24.568 22.071 1.00 38.47 123 ALA B C 1
ATOM 2885 O O . ALA B 1 122 ? 6.548 25.790 21.965 1.00 38.41 123 ALA B O 1
ATOM 2887 N N . GLY B 1 123 ? 7.537 23.762 21.947 1.00 33.83 124 GLY B N 1
ATOM 2888 C CA . GLY B 1 123 ? 8.790 24.262 21.406 1.00 34.30 124 GLY B CA 1
ATOM 2889 C C . GLY B 1 123 ? 9.285 25.354 22.340 1.00 35.35 124 GLY B C 1
ATOM 2890 O O . GLY B 1 123 ? 9.234 25.188 23.542 1.00 32.92 124 GLY B O 1
ATOM 2891 N N . VAL B 1 124 ? 9.729 26.480 21.803 1.00 35.70 125 VAL B N 1
ATOM 2892 C CA . VAL B 1 124 ? 10.358 27.490 22.654 1.00 37.75 125 VAL B CA 1
ATOM 2893 C C . VAL B 1 124 ? 9.289 28.342 23.340 1.00 34.72 125 VAL B C 1
ATOM 2894 O O . VAL B 1 124 ? 9.590 29.182 24.188 1.00 33.60 125 VAL B O 1
ATOM 2898 N N . GLY B 1 125 ? 8.025 28.078 23.013 1.00 31.19 126 GLY B N 1
ATOM 2899 C CA . GLY B 1 125 ? 6.916 28.772 23.664 1.00 27.37 126 GLY B CA 1
ATOM 2900 C C . GLY B 1 125 ? 6.834 28.441 25.145 1.00 28.75 126 GLY B C 1
ATOM 2901 O O . GLY B 1 125 ? 6.117 29.067 25.911 1.00 34.50 126 GLY B O 1
ATOM 2902 N N . ALA B 1 126 ? 7.604 27.447 25.554 1.00 30.86 127 ALA B N 1
ATOM 2903 C CA . ALA B 1 126 ? 7.696 27.058 26.947 1.00 25.88 127 ALA B CA 1
ATOM 2904 C C . ALA B 1 126 ? 8.292 28.163 27.856 1.00 30.04 127 ALA B C 1
ATOM 2905 O O . ALA B 1 126 ? 8.083 28.145 29.071 1.00 27.34 127 ALA B O 1
ATOM 2907 N N A THR B 1 127 ? 9.046 29.094 27.266 0.69 27.09 128 THR B N 1
ATOM 2908 N N B THR B 1 127 ? 9.048 29.077 27.263 0.31 27.34 128 THR B N 1
ATOM 2909 C CA A THR B 1 127 ? 9.823 30.063 28.054 0.69 26.12 128 THR B CA 1
ATOM 2910 C CA B THR B 1 127 ? 9.817 30.047 28.035 0.31 25.87 128 THR B CA 1
ATOM 2911 C C A THR B 1 127 ? 8.978 30.907 29.028 0.69 26.47 128 THR B C 1
ATOM 2912 C C B THR B 1 127 ? 8.980 30.889 29.018 0.31 25.82 128 THR B C 1
ATOM 2913 O O A THR B 1 127 ? 9.282 30.962 30.222 0.69 22.73 128 THR B O 1
ATOM 2914 O O B THR B 1 127 ? 9.297 30.936 30.209 0.31 23.77 128 THR B O 1
ATOM 2921 N N . PRO B 1 128 ? 7.911 31.546 28.536 1.00 27.69 129 PRO B N 1
ATOM 2922 C CA . PRO B 1 128 ? 7.153 32.296 29.546 1.00 27.21 129 PRO B CA 1
ATOM 2923 C C . PRO B 1 128 ? 6.433 31.352 30.497 1.00 31.56 129 PRO B C 1
ATOM 2924 O O . PRO B 1 128 ? 6.246 31.717 31.674 1.00 28.93 129 PRO B O 1
ATOM 2928 N N . MET B 1 129 ? 6.072 30.152 30.032 1.00 30.01 130 MET B N 1
ATOM 2929 C CA . MET B 1 129 ? 5.424 29.180 30.935 1.00 26.37 130 MET B CA 1
ATOM 2930 C C . MET B 1 129 ? 6.363 28.783 32.077 1.00 25.91 130 MET B C 1
ATOM 2931 O O . MET B 1 129 ? 5.914 28.568 33.206 1.00 30.75 130 MET B O 1
ATOM 2936 N N . GLN B 1 130 ? 7.664 28.722 31.793 1.00 23.76 131 GLN B N 1
ATOM 2937 C CA . GLN B 1 130 ? 8.631 28.437 32.843 1.00 23.44 131 GLN B CA 1
ATOM 2938 C C . GLN B 1 130 ? 8.685 29.514 33.920 1.00 26.79 131 GLN B C 1
ATOM 2939 O O . GLN B 1 130 ? 8.860 29.189 35.109 1.00 22.76 131 GLN B O 1
ATOM 2945 N N . ALA B 1 131 ? 8.567 30.781 33.517 1.00 26.61 132 ALA B N 1
ATOM 2946 C CA . ALA B 1 131 ? 8.601 31.884 34.503 1.00 24.87 132 ALA B CA 1
ATOM 2947 C C . ALA B 1 131 ? 7.375 31.757 35.394 1.00 28.35 132 ALA B C 1
ATOM 2948 O O . ALA B 1 131 ? 7.435 31.945 36.595 1.00 24.86 132 ALA B O 1
ATOM 2950 N N . ILE B 1 132 ? 6.243 31.460 34.767 1.00 26.97 133 ILE B N 1
ATOM 2951 C CA . ILE B 1 132 ? 4.999 31.295 35.487 1.00 29.73 133 ILE B CA 1
ATOM 2952 C C . ILE B 1 132 ? 5.058 30.093 36.432 1.00 29.61 133 ILE B C 1
ATOM 2953 O O . ILE B 1 132 ? 4.636 30.182 37.590 1.00 34.79 133 ILE B O 1
ATOM 2958 N N . LEU B 1 133 ? 5.588 28.971 35.960 1.00 28.39 134 LEU B N 1
ATOM 2959 C CA . LEU B 1 133 ? 5.721 27.810 36.853 1.00 31.42 134 LEU B CA 1
ATOM 2960 C C . LEU B 1 133 ? 6.514 28.102 38.104 1.00 31.32 134 LEU B C 1
ATOM 2961 O O . LEU B 1 133 ? 6.095 27.728 39.197 1.00 27.82 134 LEU B O 1
ATOM 2966 N N . HIS B 1 134 ? 7.690 28.716 37.952 1.00 23.40 135 HIS B N 1
ATOM 2967 C CA . HIS B 1 134 ? 8.523 28.962 39.134 1.00 27.25 135 HIS B CA 1
ATOM 2968 C C . HIS B 1 134 ? 7.829 29.942 40.067 1.00 27.94 135 HIS B C 1
ATOM 2969 O O . HIS B 1 134 ? 8.006 29.881 41.267 1.00 26.15 135 HIS B O 1
ATOM 2976 N N . THR B 1 135 ? 7.046 30.856 39.499 1.00 29.70 136 THR B N 1
ATOM 2977 C CA . THR B 1 135 ? 6.396 31.882 40.295 1.00 26.91 136 THR B CA 1
ATOM 2978 C C . THR B 1 135 ? 5.296 31.234 41.124 1.00 31.12 136 THR B C 1
ATOM 2979 O O . THR B 1 135 ? 5.168 31.484 42.322 1.00 27.66 136 THR B O 1
ATOM 2983 N N . LEU B 1 136 ? 4.536 30.367 40.476 1.00 24.71 137 LEU B N 1
ATOM 2984 C CA . LEU B 1 136 ? 3.462 29.664 41.135 1.00 29.00 137 LEU B CA 1
ATOM 2985 C C . LEU B 1 136 ? 4.035 28.737 42.195 1.00 35.96 137 LEU B C 1
ATOM 2986 O O . LEU B 1 136 ? 3.453 28.574 43.269 1.00 30.41 137 LEU B O 1
ATOM 2991 N N . ALA B 1 137 ? 5.186 28.146 41.894 1.00 36.96 138 ALA B N 1
ATOM 2992 C CA . ALA B 1 137 ? 5.850 27.264 42.850 1.00 35.76 138 ALA B CA 1
ATOM 2993 C C . ALA B 1 137 ? 6.201 28.041 44.100 1.00 38.49 138 ALA B C 1
ATOM 2994 O O . ALA B 1 137 ? 5.955 27.553 45.190 1.00 36.83 138 ALA B O 1
ATOM 2996 N N . LYS B 1 138 ? 6.764 29.245 43.943 1.00 35.36 139 LYS B N 1
ATOM 2997 C CA . LYS B 1 138 ? 7.075 30.087 45.110 1.00 39.03 139 LYS B CA 1
ATOM 2998 C C . LYS B 1 138 ? 5.822 30.515 45.854 1.00 45.69 139 LYS B C 1
ATOM 2999 O O . LYS B 1 138 ? 5.887 30.893 47.013 1.00 47.94 139 LYS B O 1
ATOM 3005 N N . GLN B 1 139 ? 4.680 30.481 45.182 1.00 48.46 140 GLN B N 1
ATOM 3006 C CA . GLN B 1 139 ? 3.430 30.918 45.807 1.00 46.61 140 GLN B CA 1
ATOM 3007 C C . GLN B 1 139 ? 2.638 29.715 46.355 1.00 44.54 140 GLN B C 1
ATOM 3008 O O . GLN B 1 139 ? 1.622 29.893 47.016 1.00 45.81 140 GLN B O 1
ATOM 3014 N N . ASN B 1 140 ? 3.150 28.503 46.117 1.00 40.35 141 ASN B N 1
ATOM 3015 C CA . ASN B 1 140 ? 2.474 27.252 46.486 1.00 51.07 141 ASN B CA 1
ATOM 3016 C C . ASN B 1 140 ? 1.019 27.192 46.028 1.00 50.86 141 ASN B C 1
ATOM 3017 O O . ASN B 1 140 ? 0.116 26.751 46.748 1.00 48.37 141 ASN B O 1
ATOM 3022 N N . LYS B 1 141 ? 0.826 27.665 44.808 1.00 47.85 142 LYS B N 1
ATOM 3023 C CA . LYS B 1 141 ? -0.428 27.557 44.092 1.00 44.76 142 LYS B CA 1
ATOM 3024 C C . LYS B 1 141 ? -0.825 26.095 43.908 1.00 43.92 142 LYS B C 1
ATOM 3025 O O . LYS B 1 141 ? -0.037 25.295 43.414 1.00 50.06 142 LYS B O 1
ATOM 3031 N N . SER B 1 142 ? -2.048 25.763 44.300 1.00 38.54 143 SER B N 1
ATOM 3032 C CA . SER B 1 142 ? -2.699 24.509 43.912 1.00 39.80 143 SER B CA 1
ATOM 3033 C C . SER B 1 142 ? -3.374 24.629 42.559 1.00 41.40 143 SER B C 1
ATOM 3034 O O . SER B 1 142 ? -3.613 25.736 42.072 1.00 42.60 143 SER B O 1
ATOM 3037 N N . GLY B 1 143 ? -3.720 23.483 41.981 1.00 39.95 144 GLY B N 1
ATOM 3038 C CA . GLY B 1 143 ? -4.508 23.418 40.760 1.00 41.34 144 GLY B CA 1
ATOM 3039 C C . GLY B 1 143 ? -3.776 23.832 39.492 1.00 42.27 144 GLY B C 1
ATOM 3040 O O . GLY B 1 143 ? -4.335 24.568 38.670 1.00 44.31 144 GLY B O 1
ATOM 3041 N N . VAL B 1 144 ? -2.541 23.356 39.317 1.00 38.61 145 VAL B N 1
ATOM 3042 C CA . VAL B 1 144 ? -1.751 23.691 38.111 1.00 31.94 145 VAL B CA 1
ATOM 3043 C C . VAL B 1 144 ? -1.586 22.496 37.162 1.00 39.21 145 VAL B C 1
ATOM 3044 O O . VAL B 1 144 ? -1.204 21.393 37.574 1.00 34.02 145 VAL B O 1
ATOM 3048 N N . THR B 1 145 ? -1.883 22.721 35.891 1.00 34.04 146 THR B N 1
ATOM 3049 C CA . THR B 1 145 ? -1.665 21.688 34.874 1.00 38.45 146 THR B CA 1
ATOM 3050 C C . THR B 1 145 ? -0.748 22.235 33.789 1.00 38.23 146 THR B C 1
ATOM 3051 O O . THR B 1 145 ? -0.899 23.379 33.334 1.00 34.93 146 THR B O 1
ATOM 3055 N N . TYR B 1 146 ? 0.218 21.420 33.390 1.00 38.05 147 TYR B N 1
ATOM 3056 C CA . TYR B 1 146 ? 1.213 21.847 32.428 1.00 34.50 147 TYR B CA 1
ATOM 3057 C C . TYR B 1 146 ? 1.207 20.937 31.204 1.00 39.16 147 TYR B C 1
ATOM 3058 O O . TYR B 1 146 ? 1.512 19.742 31.288 1.00 43.04 147 TYR B O 1
ATOM 3067 N N . LEU B 1 147 ? 0.871 21.508 30.062 1.00 32.74 148 LEU B N 1
ATOM 3068 C CA . LEU B 1 147 ? 0.721 20.700 28.853 1.00 36.29 148 LEU B CA 1
ATOM 3069 C C . LEU B 1 147 ? 1.766 21.154 27.838 1.00 35.10 148 LEU B C 1
ATOM 3070 O O . LEU B 1 147 ? 1.833 22.326 27.506 1.00 28.83 148 LEU B O 1
ATOM 3075 N N . TYR B 1 148 ? 2.605 20.241 27.376 1.00 36.83 149 TYR B N 1
ATOM 3076 C CA . TYR B 1 148 ? 3.710 20.668 26.543 1.00 33.43 149 TYR B CA 1
ATOM 3077 C C . TYR B 1 148 ? 3.952 19.772 25.340 1.00 34.66 149 TYR B C 1
ATOM 3078 O O . TYR B 1 148 ? 3.940 18.555 25.465 1.00 36.85 149 TYR B O 1
ATOM 3087 N N . ALA B 1 149 ? 4.206 20.374 24.181 1.00 31.48 150 ALA B N 1
ATOM 3088 C CA . ALA B 1 149 ? 4.492 19.592 22.988 1.00 37.48 150 ALA B CA 1
ATOM 3089 C C . ALA B 1 149 ? 5.855 19.959 22.371 1.00 38.60 150 ALA B C 1
ATOM 3090 O O . ALA B 1 149 ? 6.221 21.135 22.312 1.00 36.16 150 ALA B O 1
ATOM 3092 N N . CYS B 1 150 ? 6.600 18.958 21.918 1.00 36.34 151 CYS B N 1
ATOM 3093 C CA . CYS B 1 150 ? 7.866 19.195 21.207 1.00 35.59 151 CYS B CA 1
ATOM 3094 C C . CYS B 1 150 ? 8.102 18.031 20.256 1.00 39.02 151 CYS B C 1
ATOM 3095 O O . CYS B 1 150 ? 7.406 17.019 20.349 1.00 39.65 151 CYS B O 1
ATOM 3098 N N . ASN B 1 151 ? 9.073 18.165 19.350 1.00 39.55 152 ASN B N 1
ATOM 3099 C CA . ASN B 1 151 ? 9.223 17.200 18.258 1.00 42.57 152 ASN B CA 1
ATOM 3100 C C . ASN B 1 151 ? 9.742 15.847 18.708 1.00 43.19 152 ASN B C 1
ATOM 3101 O O . ASN B 1 151 ? 9.398 14.811 18.143 1.00 42.26 152 ASN B O 1
ATOM 3106 N N . SER B 1 152 ? 10.576 15.864 19.733 1.00 46.36 153 SER B N 1
ATOM 3107 C CA . SER B 1 152 ? 11.244 14.660 20.189 1.00 47.23 153 SER B CA 1
ATOM 3108 C C . SER B 1 152 ? 11.867 14.921 21.557 1.00 44.00 153 SER B C 1
ATOM 3109 O O . SER B 1 152 ? 11.835 16.045 22.059 1.00 38.76 153 SER B O 1
ATOM 3112 N N . ALA B 1 153 ? 12.448 13.876 22.134 1.00 38.96 154 ALA B N 1
ATOM 3113 C CA . ALA B 1 153 ? 13.148 13.977 23.400 1.00 41.57 154 ALA B CA 1
ATOM 3114 C C . ALA B 1 153 ? 14.266 15.031 23.361 1.00 40.32 154 ALA B C 1
ATOM 3115 O O . ALA B 1 153 ? 14.444 15.785 24.306 1.00 40.49 154 ALA B O 1
ATOM 3117 N N . LYS B 1 154 ? 15.023 15.084 22.275 1.00 40.03 155 LYS B N 1
ATOM 3118 C CA . LYS B 1 154 ? 16.167 15.986 22.234 1.00 40.52 155 LYS B CA 1
ATOM 3119 C C . LYS B 1 154 ? 15.738 17.458 22.223 1.00 39.99 155 LYS B C 1
ATOM 3120 O O . LYS B 1 154 ? 16.520 18.341 22.586 1.00 35.27 155 LYS B O 1
ATOM 3126 N N . GLU B 1 155 ? 14.492 17.717 21.836 1.00 34.33 156 GLU B N 1
ATOM 3127 C CA . GLU B 1 155 ? 13.982 19.084 21.853 1.00 34.45 156 GLU B CA 1
ATOM 3128 C C . GLU B 1 155 ? 13.050 19.318 23.039 1.00 36.00 156 GLU B C 1
ATOM 3129 O O . GLU B 1 155 ? 12.264 20.256 23.061 1.00 36.04 156 GLU B O 1
ATOM 3135 N N . HIS B 1 156 ? 13.172 18.481 24.054 1.00 40.00 157 HIS B N 1
ATOM 3136 C CA . HIS B 1 156 ? 12.312 18.615 25.209 1.00 33.08 157 HIS B CA 1
ATOM 3137 C C . HIS B 1 156 ? 12.870 19.656 26.220 1.00 33.44 157 HIS B C 1
ATOM 3138 O O . HIS B 1 156 ? 13.590 19.339 27.159 1.00 36.54 157 HIS B O 1
ATOM 3145 N N . THR B 1 157 ? 12.534 20.912 25.995 1.00 26.83 158 THR B N 1
ATOM 3146 C CA . THR B 1 157 ? 13.094 22.027 26.766 1.00 25.45 158 THR B CA 1
ATOM 3147 C C . THR B 1 157 ? 12.625 22.070 28.230 1.00 31.42 158 THR B C 1
ATOM 3148 O O . THR B 1 157 ? 11.439 21.914 28.497 1.00 31.18 158 THR B O 1
ATOM 3152 N N . PHE B 1 158 ? 13.565 22.296 29.156 1.00 31.96 159 PHE B N 1
ATOM 3153 C CA . PHE B 1 158 ? 13.312 22.260 30.605 1.00 27.40 159 PHE B CA 1
ATOM 3154 C C . PHE B 1 158 ? 12.781 20.921 31.114 1.00 32.94 159 PHE B C 1
ATOM 3155 O O . PHE B 1 158 ? 12.033 20.913 32.071 1.00 33.63 159 PHE B O 1
ATOM 3163 N N . ALA B 1 159 ? 13.125 19.799 30.488 1.00 31.67 160 ALA B N 1
ATOM 3164 C CA . ALA B 1 159 ? 12.520 18.524 30.915 1.00 35.81 160 ALA B CA 1
ATOM 3165 C C . ALA B 1 159 ? 12.714 18.214 32.417 1.00 38.65 160 ALA B C 1
ATOM 3166 O O . ALA B 1 159 ? 11.742 17.997 33.139 1.00 39.57 160 ALA B O 1
ATOM 3168 N N . GLN B 1 160 ? 13.966 18.189 32.873 1.00 35.33 161 GLN B N 1
ATOM 3169 C CA . GLN B 1 160 ? 14.282 17.868 34.267 1.00 39.28 161 GLN B CA 1
ATOM 3170 C C . GLN B 1 160 ? 13.736 18.907 35.248 1.00 35.14 161 GLN B C 1
ATOM 3171 O O . GLN B 1 160 ? 13.089 18.568 36.242 1.00 29.93 161 GLN B O 1
ATOM 3177 N N . GLU B 1 161 ? 14.013 20.171 34.959 1.00 33.16 162 GLU B N 1
ATOM 3178 C CA . GLU B 1 161 ? 13.597 21.291 35.812 1.00 35.55 162 GLU B CA 1
ATOM 3179 C C . GLU B 1 161 ? 12.081 21.279 36.049 1.00 38.11 162 GLU B C 1
ATOM 3180 O O . GLU B 1 161 ? 11.592 21.408 37.179 1.00 29.64 162 GLU B O 1
ATOM 3186 N N . THR B 1 162 ? 11.340 21.120 34.964 1.00 34.68 163 THR B N 1
ATOM 3187 C CA . THR B 1 162 ? 9.897 21.077 35.048 1.00 36.09 163 THR B CA 1
ATOM 3188 C C . THR B 1 162 ? 9.414 19.864 35.856 1.00 37.24 163 THR B C 1
ATOM 3189 O O . THR B 1 162 ? 8.500 19.978 36.669 1.00 32.08 163 THR B O 1
ATOM 3193 N N . ALA B 1 163 ? 10.026 18.713 35.617 1.00 30.49 164 ALA B N 1
ATOM 3194 C CA . ALA B 1 163 ? 9.602 17.493 36.258 1.00 38.72 164 ALA B CA 1
ATOM 3195 C C . ALA B 1 163 ? 9.783 17.585 37.772 1.00 44.21 164 ALA B C 1
ATOM 3196 O O . ALA B 1 163 ? 8.900 17.188 38.531 1.00 44.55 164 ALA B O 1
ATOM 3198 N N . GLN B 1 164 ? 10.925 18.107 38.203 1.00 44.22 165 GLN B N 1
ATOM 3199 C CA . GLN B 1 164 ? 11.174 18.294 39.619 1.00 49.00 165 GLN B CA 1
ATOM 3200 C C . GLN B 1 164 ? 10.129 19.211 40.240 1.00 48.16 165 GLN B C 1
ATOM 3201 O O . GLN B 1 164 ? 9.585 18.911 41.315 1.00 44.27 165 GLN B O 1
ATOM 3207 N N . LEU B 1 165 ? 9.847 20.324 39.571 1.00 40.71 166 LEU B N 1
ATOM 3208 C CA . LEU B 1 165 ? 8.805 21.247 40.039 1.00 42.10 166 LEU B CA 1
ATOM 3209 C C . LEU B 1 165 ? 7.420 20.599 40.145 1.00 43.22 166 LEU B C 1
ATOM 3210 O O . LEU B 1 165 ? 6.712 20.789 41.130 1.00 41.93 166 LEU B O 1
ATOM 3215 N N . ILE B 1 166 ? 7.031 19.843 39.127 1.00 39.03 167 ILE B N 1
ATOM 3216 C CA . ILE B 1 166 ? 5.700 19.235 39.100 1.00 36.18 167 ILE B CA 1
ATOM 3217 C C . ILE B 1 166 ? 5.545 18.280 40.284 1.00 42.07 167 ILE B C 1
ATOM 3218 O O . ILE B 1 166 ? 4.534 18.279 40.976 1.00 46.33 167 ILE B O 1
ATOM 3223 N N . ALA B 1 167 ? 6.579 17.499 40.538 1.00 43.80 168 ALA B N 1
ATOM 3224 C CA . ALA B 1 167 ? 6.533 16.506 41.604 1.00 44.46 168 ALA B CA 1
ATOM 3225 C C . ALA B 1 167 ? 6.553 17.186 42.951 1.00 48.12 168 ALA B C 1
ATOM 3226 O O . ALA B 1 167 ? 5.903 16.746 43.901 1.00 53.85 168 ALA B O 1
ATOM 3228 N N . GLN B 1 168 ? 7.311 18.262 43.029 1.00 43.37 169 GLN B N 1
ATOM 3229 C CA . GLN B 1 168 ? 7.525 18.927 44.294 1.00 48.69 169 GLN B CA 1
ATOM 3230 C C . GLN B 1 168 ? 6.233 19.606 44.724 1.00 42.70 169 GLN B C 1
ATOM 3231 O O . GLN B 1 168 ? 5.884 19.596 45.886 1.00 42.87 169 GLN B O 1
ATOM 3237 N N . GLN B 1 169 ? 5.524 20.192 43.775 1.00 35.56 170 GLN B N 1
ATOM 3238 C CA . GLN B 1 169 ? 4.354 20.978 44.093 1.00 37.27 170 GLN B CA 1
ATOM 3239 C C . GLN B 1 169 ? 3.079 20.147 44.039 1.00 49.13 170 GLN B C 1
ATOM 3240 O O . GLN B 1 169 ? 2.002 20.621 44.436 1.00 52.30 170 GLN B O 1
ATOM 3246 N N . GLY B 1 170 ? 3.195 18.916 43.547 1.00 52.38 171 GLY B N 1
ATOM 3247 C CA . GLY B 1 170 ? 2.032 18.055 43.415 1.00 52.24 171 GLY B CA 1
ATOM 3248 C C . GLY B 1 170 ? 1.120 18.451 42.266 1.00 49.70 171 GLY B C 1
ATOM 3249 O O . GLY B 1 170 ? -0.100 18.292 42.330 1.00 47.54 171 GLY B O 1
ATOM 3250 N N . TRP B 1 171 ? 1.711 18.976 41.203 1.00 41.37 172 TRP B N 1
ATOM 3251 C CA . TRP B 1 171 ? 0.938 19.327 40.023 1.00 44.18 172 TRP B CA 1
ATOM 3252 C C . TRP B 1 171 ? 0.879 18.154 39.038 1.00 46.87 172 TRP B C 1
ATOM 3253 O O . TRP B 1 171 ? 1.274 17.027 39.362 1.00 51.88 172 TRP B O 1
ATOM 3264 N N . MET B 1 172 ? 0.358 18.414 37.846 1.00 45.16 173 MET B N 1
ATOM 3265 C CA . MET B 1 172 ? 0.254 17.395 36.813 1.00 47.47 173 MET B CA 1
ATOM 3266 C C . MET B 1 172 ? 0.795 17.957 35.501 1.00 48.19 173 MET B C 1
ATOM 3267 O O . MET B 1 172 ? 0.711 19.156 35.237 1.00 46.56 173 MET B O 1
ATOM 3272 N N . GLN B 1 173 ? 1.360 17.085 34.685 1.00 46.24 174 GLN B N 1
ATOM 3273 C CA . GLN B 1 173 ? 1.823 17.489 33.379 1.00 47.82 174 GLN B CA 1
ATOM 3274 C C . GLN B 1 173 ? 1.590 16.392 32.373 1.00 52.08 174 GLN B C 1
ATOM 3275 O O . GLN B 1 173 ? 1.388 15.231 32.743 1.00 50.57 174 GLN B O 1
ATOM 3281 N N . GLN B 1 174 ? 1.578 16.780 31.103 1.00 47.11 175 GLN B N 1
ATOM 3282 C CA . GLN B 1 174 ? 1.486 15.826 30.012 1.00 49.53 175 GLN B CA 1
ATOM 3283 C C . GLN B 1 174 ? 2.286 16.374 28.844 1.00 47.33 175 GLN B C 1
ATOM 3284 O O . GLN B 1 174 ? 2.123 17.528 28.458 1.00 45.36 175 GLN B O 1
ATOM 3290 N N . VAL B 1 175 ? 3.159 15.534 28.308 1.00 52.03 176 VAL B N 1
ATOM 3291 C CA . VAL B 1 175 ? 4.043 15.906 27.213 1.00 53.28 176 VAL B CA 1
ATOM 3292 C C . VAL B 1 175 ? 3.746 15.068 25.979 1.00 58.36 176 VAL B C 1
ATOM 3293 O O . VAL B 1 175 ? 3.473 13.863 26.078 1.00 60.13 176 VAL B O 1
ATOM 3297 N N . TRP B 1 176 ? 3.786 15.715 24.820 1.00 47.38 177 TRP B N 1
ATOM 3298 C CA . TRP B 1 176 ? 3.687 15.027 23.543 1.00 49.33 177 TRP B CA 1
ATOM 3299 C C . TRP B 1 176 ? 5.001 15.134 22.758 1.00 52.43 177 TRP B C 1
ATOM 3300 O O . TRP B 1 176 ? 5.523 16.237 22.589 1.00 45.56 177 TRP B O 1
ATOM 3311 N N . TYR B 1 177 ? 5.535 14.006 22.284 1.00 49.01 178 TYR B N 1
ATOM 3312 C CA . TYR B 1 177 ? 6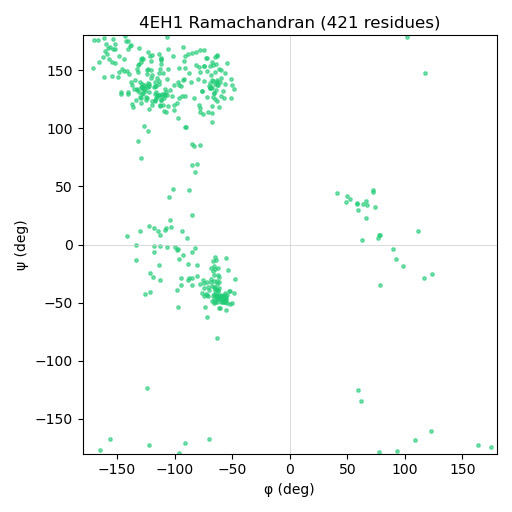.581 14.051 21.263 1.00 48.40 178 TYR B CA 1
ATOM 3313 C C . TYR B 1 177 ? 5.933 13.753 19.942 1.00 50.81 178 TYR B C 1
ATOM 3314 O O . TYR B 1 177 ? 5.358 12.679 19.757 1.00 53.89 178 TYR B O 1
ATOM 3323 N N . ARG B 1 178 ? 6.032 14.701 19.020 1.00 50.13 179 ARG B N 1
ATOM 3324 C CA . ARG B 1 178 ? 5.416 14.550 17.720 1.00 53.57 179 ARG B CA 1
ATOM 3325 C C . ARG B 1 178 ? 6.023 13.410 16.893 1.00 56.91 179 ARG B C 1
ATOM 3326 O O . ARG B 1 178 ? 5.298 12.701 16.203 1.00 56.85 179 ARG B O 1
ATOM 3334 N N . ASP B 1 179 ? 7.341 13.226 16.983 1.00 54.17 180 ASP B N 1
ATOM 3335 C CA . ASP B 1 179 ? 8.064 12.373 16.031 1.00 57.32 180 ASP B CA 1
ATOM 3336 C C . ASP B 1 179 ? 8.546 11.016 16.540 1.00 59.70 180 ASP B C 1
ATOM 3337 O O . ASP B 1 179 ? 9.120 10.241 15.773 1.00 58.95 180 ASP B O 1
ATOM 3342 N N . GLU B 1 180 ? 8.317 10.716 17.810 1.00 55.83 181 GLU B N 1
ATOM 3343 C CA . GLU B 1 180 ? 8.769 9.448 18.368 1.00 68.87 181 GLU B CA 1
ATOM 3344 C C . GLU B 1 180 ? 8.022 9.140 19.651 1.00 68.00 181 GLU B C 1
ATOM 3345 O O . GLU B 1 180 ? 7.219 9.942 20.110 1.00 69.21 181 GLU B O 1
ATOM 3351 N N . SER B 1 181 ? 8.310 7.984 20.237 1.00 69.55 182 SER B N 1
ATOM 3352 C CA . SER B 1 181 ? 7.605 7.525 21.430 1.00 70.26 182 SER B CA 1
ATOM 3353 C C . SER B 1 181 ? 8.519 7.522 22.649 1.00 70.70 182 SER B C 1
ATOM 3354 O O . SER B 1 181 ? 9.742 7.435 22.525 1.00 75.63 182 SER B O 1
ATOM 3357 N N . ALA B 1 182 ? 7.921 7.630 23.828 1.00 68.92 183 ALA B N 1
ATOM 3358 C CA . ALA B 1 182 ? 8.668 7.599 25.079 1.00 67.29 183 ALA B CA 1
ATOM 3359 C C . ALA B 1 182 ? 7.714 7.212 26.188 1.00 65.39 183 ALA B C 1
ATOM 3360 O O . ALA B 1 182 ? 6.505 7.281 26.009 1.00 70.15 183 ALA B O 1
ATOM 3362 N N . ASP B 1 183 ? 8.251 6.807 27.329 1.00 68.39 184 ASP B N 1
ATOM 3363 C CA . ASP B 1 183 ? 7.420 6.475 28.484 1.00 82.95 184 ASP B CA 1
ATOM 3364 C C . ASP B 1 183 ? 6.762 7.717 29.085 1.00 80.31 184 ASP B C 1
ATOM 3365 O O . ASP B 1 183 ? 7.389 8.763 29.195 1.00 80.16 184 ASP B O 1
ATOM 3370 N N . ASP B 1 184 ? 5.494 7.588 29.463 1.00 85.48 185 ASP B N 1
ATOM 3371 C CA . ASP B 1 184 ? 4.697 8.689 30.010 1.00 85.62 185 ASP B CA 1
ATOM 3372 C C . ASP B 1 184 ? 4.507 9.818 29.010 1.00 77.52 185 ASP B C 1
ATOM 3373 O O . ASP B 1 184 ? 3.922 10.846 29.332 1.00 79.23 185 ASP B O 1
ATOM 3378 N N . VAL B 1 185 ? 5.006 9.630 27.796 1.00 67.81 186 VAL B N 1
ATOM 3379 C CA . VAL B 1 185 ? 4.812 10.609 26.743 1.00 59.94 186 VAL B CA 1
ATOM 3380 C C . VAL B 1 185 ? 3.832 10.077 25.696 1.00 63.12 186 VAL B C 1
ATOM 3381 O O . VAL B 1 185 ? 3.925 8.928 25.291 1.00 67.32 186 VAL B O 1
ATOM 3385 N N . LEU B 1 186 ? 2.878 10.907 25.289 1.00 59.34 187 LEU B N 1
ATOM 3386 C CA . LEU B 1 186 ? 2.028 10.611 24.143 1.00 61.79 187 LEU B CA 1
ATOM 3387 C C . LEU B 1 186 ? 2.744 10.918 22.824 1.00 63.04 187 LEU B C 1
ATOM 3388 O O . LEU B 1 186 ? 3.499 11.892 22.721 1.00 57.49 187 LEU B O 1
ATOM 3393 N N . GLN B 1 187 ? 2.521 10.085 21.811 1.00 64.67 188 GLN B N 1
ATOM 3394 C CA . GLN B 1 187 ? 3.125 10.337 20.507 1.00 63.97 188 GLN B CA 1
ATOM 3395 C C . GLN B 1 187 ? 2.152 11.133 19.648 1.00 63.16 188 GLN B C 1
ATOM 3396 O O . GLN B 1 187 ? 0.952 10.929 19.736 1.00 65.56 188 GLN B O 1
ATOM 3402 N N . GLY B 1 188 ? 2.660 12.077 18.862 1.00 61.64 189 GLY B N 1
ATOM 3403 C CA . GLY B 1 188 ? 1.815 12.842 17.953 1.00 67.66 189 GLY B CA 1
ATOM 3404 C C . GLY B 1 188 ? 1.585 14.300 18.320 1.00 65.21 189 GLY B C 1
ATOM 3405 O O . GLY B 1 188 ? 2.274 14.847 19.187 1.00 62.81 189 GLY B O 1
ATOM 3406 N N . GLU B 1 189 ? 0.627 14.940 17.650 1.00 58.18 190 GLU B N 1
ATOM 3407 C CA . GLU B 1 189 ? 0.247 16.300 18.007 1.00 66.06 190 GLU B CA 1
ATOM 3408 C C . GLU B 1 189 ? -0.566 16.290 19.296 1.00 67.00 190 GLU B C 1
ATOM 3409 O O . GLU B 1 189 ? -1.209 15.296 19.621 1.00 70.57 190 GLU B O 1
ATOM 3415 N N . MET B 1 190 ? -0.521 17.395 20.031 1.00 61.33 191 MET B N 1
ATOM 3416 C CA . MET B 1 190 ? -1.189 17.478 21.319 1.00 63.93 191 MET B CA 1
ATOM 3417 C C . MET B 1 190 ? -2.709 17.283 21.195 1.00 67.31 191 MET B C 1
ATOM 3418 O O . MET B 1 190 ? -3.389 18.065 20.531 1.00 66.53 191 MET B O 1
ATOM 3423 N N . GLN B 1 191 ? -3.225 16.234 21.835 1.00 71.46 192 GLN B N 1
ATOM 3424 C CA . GLN B 1 191 ? -4.658 15.910 21.815 1.00 78.81 192 GLN B CA 1
ATOM 3425 C C . GLN B 1 191 ? -5.360 16.191 23.148 1.00 78.77 192 GLN B C 1
ATOM 3426 O O . GLN B 1 191 ? -5.097 15.504 24.128 1.00 76.45 192 GLN B O 1
ATOM 3432 N N . LEU B 1 192 ? -6.281 17.154 23.176 1.00 78.47 193 LEU B N 1
ATOM 3433 C CA . LEU B 1 192 ? -6.925 17.555 24.433 1.00 77.17 193 LEU B CA 1
ATOM 3434 C C . LEU B 1 192 ? -8.360 17.088 24.662 1.00 85.26 193 LEU B C 1
ATOM 3435 O O . LEU B 1 192 ? -9.173 17.854 25.184 1.00 86.82 193 LEU B O 1
ATOM 3440 N N . ALA B 1 193 ? -8.676 15.843 24.310 1.00 84.70 194 ALA B N 1
ATOM 3441 C CA . ALA B 1 193 ? -10.022 15.330 24.552 1.00 80.30 194 ALA B CA 1
ATOM 3442 C C . ALA B 1 193 ? -10.067 14.217 25.598 1.00 80.47 194 ALA B C 1
ATOM 3443 O O . ALA B 1 193 ? -11.051 14.079 26.307 1.00 83.11 194 ALA B O 1
ATOM 3445 N N . GLU B 1 194 ? -9.000 13.434 25.713 0.71 82.54 195 GLU B N 1
ATOM 3446 C CA . GLU B 1 194 ? -9.029 12.262 26.592 0.71 89.87 195 GLU B CA 1
ATOM 3447 C C . GLU B 1 194 ? -8.498 12.504 28.004 0.71 85.97 195 GLU B C 1
ATOM 3448 O O . GLU B 1 194 ? -8.279 11.555 28.756 0.71 86.12 195 GLU B O 1
ATOM 3454 N N . LEU B 1 195 ? -8.290 13.762 28.371 1.00 83.66 196 LEU B N 1
ATOM 3455 C CA . LEU B 1 195 ? -7.805 14.050 29.715 1.00 85.44 196 LEU B CA 1
ATOM 3456 C C . LEU B 1 195 ? -8.595 15.094 30.509 1.00 81.79 196 LEU B C 1
ATOM 3457 O O . LEU B 1 195 ? -9.329 15.924 29.956 1.00 72.23 196 LEU B O 1
ATOM 3462 N N . ILE B 1 196 ? -8.414 15.018 31.823 1.00 79.16 197 ILE B N 1
ATOM 3463 C CA . ILE B 1 196 ? -9.129 15.834 32.796 1.00 81.19 197 ILE B CA 1
ATOM 3464 C C . ILE B 1 196 ? -8.613 17.270 32.831 1.00 74.05 197 ILE B C 1
ATOM 3465 O O . ILE B 1 196 ? -7.493 17.519 33.261 1.00 71.71 197 ILE B O 1
ATOM 3470 N N . LEU B 1 197 ? -9.444 18.207 32.387 1.00 72.36 198 LEU B N 1
ATOM 3471 C CA . LEU B 1 197 ? -9.118 19.626 32.439 1.00 65.32 198 LEU B CA 1
ATOM 3472 C C . LEU B 1 197 ? -10.175 20.447 33.194 1.00 63.06 198 LEU B C 1
ATOM 3473 O O . LEU B 1 197 ? -11.357 20.099 33.203 1.00 66.79 198 LEU B O 1
ATOM 3478 N N . PRO B 1 198 ? -9.750 21.555 33.824 1.00 59.48 199 PRO B N 1
ATOM 3479 C CA . PRO B 1 198 ? -10.701 22.483 34.460 1.00 63.13 199 PRO B CA 1
ATOM 3480 C C . PRO B 1 198 ? -11.369 23.447 33.457 1.00 63.08 199 PRO B C 1
ATOM 3481 O O . PRO B 1 198 ? -11.094 24.646 33.528 1.00 57.47 199 PRO B O 1
ATOM 3485 N N . ILE B 1 199 ? -12.241 22.948 32.571 1.00 64.07 200 ILE B N 1
ATOM 3486 C CA . ILE B 1 199 ? -12.797 23.775 31.485 1.00 67.64 200 ILE B CA 1
ATOM 3487 C C . ILE B 1 199 ? -13.746 24.880 31.924 1.00 67.88 200 ILE B C 1
ATOM 3488 O O . ILE B 1 199 ? -13.821 25.939 31.301 1.00 67.32 200 ILE B O 1
ATOM 3493 N N . GLU B 1 200 ? -14.483 24.622 32.992 1.00 71.56 201 GLU B N 1
ATOM 3494 C CA . GLU B 1 200 ? -15.487 25.557 33.472 1.00 77.64 201 GLU B CA 1
ATOM 3495 C C . GLU B 1 200 ? -14.896 26.770 34.208 1.00 69.48 201 GLU B C 1
ATOM 3496 O O . GLU B 1 200 ? -15.474 27.862 34.167 1.00 68.56 201 GLU B O 1
ATOM 3502 N N . ASP B 1 201 ? -13.747 26.598 34.864 1.00 60.45 202 ASP B N 1
ATOM 3503 C CA . ASP B 1 201 ? -13.257 27.650 35.757 1.00 60.73 202 ASP B CA 1
ATOM 3504 C C . ASP B 1 201 ? -11.781 28.021 35.613 1.00 57.77 202 ASP B C 1
ATOM 3505 O O . ASP B 1 201 ? -11.337 29.037 36.146 1.00 54.72 202 ASP B O 1
ATOM 3510 N N . GLY B 1 202 ? -11.015 27.203 34.904 1.00 59.91 203 GLY B N 1
ATOM 3511 C CA . GLY B 1 202 ? -9.588 27.439 34.798 1.00 54.58 203 GLY B CA 1
ATOM 3512 C C . GLY B 1 202 ? -9.247 28.623 33.919 1.00 51.16 203 GLY B C 1
ATOM 3513 O O . GLY B 1 202 ? -10.056 29.079 33.117 1.00 51.59 203 GLY B O 1
ATOM 3514 N N . ASP B 1 203 ? -8.038 29.139 34.084 1.00 49.64 204 ASP B N 1
ATOM 3515 C CA . ASP B 1 203 ? -7.494 30.068 33.115 1.00 48.60 204 ASP B CA 1
ATOM 3516 C C . ASP B 1 203 ? -6.417 29.348 32.309 1.00 48.45 204 ASP B C 1
ATOM 3517 O O . ASP B 1 203 ? -5.520 28.731 32.883 1.00 43.95 204 ASP B O 1
ATOM 3522 N N . PHE B 1 204 ? -6.536 29.429 30.981 1.00 48.40 205 PHE B N 1
ATOM 3523 C CA . PHE B 1 204 ? -5.681 28.719 30.035 1.00 44.71 205 PHE B CA 1
ATOM 3524 C C . PHE B 1 204 ? -4.695 29.657 29.371 1.00 43.97 205 PHE B C 1
ATOM 3525 O O . PHE B 1 204 ? -5.100 30.605 28.716 1.00 44.17 205 PHE B O 1
ATOM 3533 N N . TYR B 1 205 ? -3.401 29.394 29.562 1.00 42.10 206 TYR B N 1
ATOM 3534 C CA . TYR B 1 205 ? -2.335 30.269 29.084 1.00 35.34 206 TYR B CA 1
ATOM 3535 C C . TYR B 1 205 ? -1.612 29.560 27.966 1.00 34.98 206 TYR B C 1
ATOM 3536 O O . TYR B 1 205 ? -1.245 28.398 28.093 1.00 37.69 206 TYR B O 1
ATOM 3545 N N A LEU B 1 206 ? -1.388 30.270 26.871 0.47 35.07 207 LEU B N 1
ATOM 3546 N N B LEU B 1 206 ? -1.413 30.258 26.854 0.53 35.13 207 LEU B N 1
ATOM 3547 C CA A LEU B 1 206 ? -0.938 29.631 25.649 0.47 37.50 207 LEU B CA 1
ATOM 3548 C CA B LEU B 1 206 ? -0.928 29.618 25.639 0.53 37.39 207 LEU B CA 1
ATOM 3549 C C A LEU B 1 206 ? 0.253 30.333 25.018 0.47 35.97 207 LEU B C 1
ATOM 3550 C C B LEU B 1 206 ? 0.259 30.331 25.027 0.53 35.93 207 LEU B C 1
ATOM 3551 O O A LEU B 1 206 ? 0.288 31.561 24.940 0.47 35.63 207 LEU B O 1
ATOM 3552 O O B LEU B 1 206 ? 0.295 31.560 24.966 0.53 35.58 207 LEU B O 1
ATOM 3561 N N . CYS B 1 207 ? 1.221 29.551 24.557 1.00 36.15 208 CYS B N 1
ATOM 3562 C CA . CYS B 1 207 ? 2.380 30.112 23.859 1.00 36.53 208 CYS B CA 1
ATOM 3563 C C . CYS B 1 207 ? 3.069 29.084 22.958 1.00 38.75 208 CYS B C 1
ATOM 3564 O O . CYS B 1 207 ? 3.452 28.016 23.423 1.00 41.88 208 CYS B O 1
ATOM 3567 N N . GLY B 1 208 ? 3.231 29.408 21.682 1.00 38.87 209 GLY B N 1
ATOM 3568 C CA . GLY B 1 208 ? 3.833 28.494 20.713 1.00 40.09 209 GLY B CA 1
ATOM 3569 C C . GLY B 1 208 ? 3.786 29.061 19.298 1.00 45.23 209 GLY B C 1
ATOM 3570 O O . GLY B 1 208 ? 3.385 30.209 19.126 1.00 37.56 209 GLY B O 1
ATOM 3571 N N . PRO B 1 209 ? 4.208 28.272 18.279 1.00 45.16 210 PRO B N 1
ATOM 3572 C CA . PRO B 1 209 ? 3.941 28.680 16.899 1.00 43.30 210 PRO B CA 1
ATOM 3573 C C . PRO B 1 209 ? 2.446 28.885 16.753 1.00 48.36 210 PRO B C 1
ATOM 3574 O O . PRO B 1 209 ? 1.658 28.205 17.416 1.00 47.56 210 PRO B O 1
ATOM 3578 N N . ILE B 1 210 ? 2.072 29.835 15.903 1.00 51.97 211 ILE B N 1
ATOM 3579 C CA . ILE B 1 210 ? 0.680 30.193 15.672 1.00 53.58 211 ILE B CA 1
ATOM 3580 C C . ILE B 1 210 ? -0.178 29.000 15.241 1.00 60.73 211 ILE B C 1
ATOM 3581 O O . ILE B 1 210 ? -1.302 28.821 15.723 1.00 64.62 211 ILE B O 1
ATOM 3586 N N . GLY B 1 211 ? 0.357 28.180 14.344 1.00 59.29 212 GLY B N 1
ATOM 3587 C CA . GLY B 1 211 ? -0.374 27.014 13.888 1.00 61.67 212 GLY B CA 1
ATOM 3588 C C . GLY B 1 211 ? -0.759 26.128 15.049 1.00 57.47 212 GLY B C 1
ATOM 3589 O O . GLY B 1 211 ? -1.899 25.705 15.160 1.00 58.97 212 GLY B O 1
ATOM 3590 N N . PHE B 1 212 ? 0.211 25.859 15.916 1.00 54.77 213 PHE B N 1
ATOM 3591 C CA . PHE B 1 212 ? -0.009 25.058 17.107 1.00 53.88 213 PHE B CA 1
ATOM 3592 C C . PHE B 1 212 ? -1.098 25.675 17.972 1.00 54.61 213 PHE B C 1
ATOM 3593 O O . PHE B 1 212 ? -2.000 24.972 18.418 1.00 56.45 213 PHE B O 1
ATOM 3601 N N A MET B 1 213 ? -1.037 26.996 18.142 0.52 52.99 214 MET B N 1
ATOM 3602 N N B MET B 1 213 ? -0.965 26.974 18.234 0.48 52.75 214 MET B N 1
ATOM 3603 C CA A MET B 1 213 ? -1.936 27.751 19.019 0.52 54.46 214 MET B CA 1
ATOM 3604 C CA B MET B 1 213 ? -1.899 27.708 19.076 0.48 53.84 214 MET B CA 1
ATOM 3605 C C A MET B 1 213 ? -3.354 27.980 18.497 0.52 60.90 214 MET B C 1
ATOM 3606 C C B MET B 1 213 ? -3.321 27.514 18.558 0.48 60.84 214 MET B C 1
ATOM 3607 O O A MET B 1 213 ? -4.329 27.744 19.227 0.52 63.41 214 MET B O 1
ATOM 3608 O O B MET B 1 213 ? -4.248 27.304 19.346 0.48 62.64 214 MET B O 1
ATOM 3617 N N A GLN B 1 214 ? -3.460 28.487 17.265 0.52 58.66 215 GLN B N 1
ATOM 3618 N N B GLN B 1 214 ? -3.475 27.541 17.235 0.48 58.61 215 GLN B N 1
ATOM 3619 C CA A GLN B 1 214 ? -4.750 28.810 16.654 0.52 60.48 215 GLN B CA 1
ATOM 3620 C CA B GLN B 1 214 ? -4.771 27.326 16.598 0.48 59.97 215 GLN B CA 1
ATOM 3621 C C A GLN B 1 214 ? -5.637 27.578 16.674 0.52 60.39 215 GLN B C 1
ATOM 3622 C C B GLN B 1 214 ? -5.358 25.966 16.945 0.48 59.07 215 GLN B C 1
ATOM 3623 O O A GLN B 1 214 ? -6.846 27.654 16.918 0.52 60.59 215 GLN B O 1
ATOM 3624 O O B GLN B 1 214 ? -6.406 25.882 17.575 0.48 57.34 215 GLN B O 1
ATOM 3635 N N A TYR B 1 215 ? -4.999 26.450 16.400 0.52 59.44 216 TYR B N 1
ATOM 3636 N N B TYR B 1 215 ? -4.666 24.912 16.529 0.48 61.92 216 TYR B N 1
ATOM 3637 C CA A TYR B 1 215 ? -5.550 25.129 16.612 0.52 60.48 216 TYR B CA 1
ATOM 3638 C CA B TYR B 1 215 ? -5.093 23.536 16.768 0.48 67.34 216 TYR B CA 1
ATOM 3639 C C A TYR B 1 215 ? -6.143 25.038 18.025 0.52 58.10 216 TYR B C 1
ATOM 3640 C C B TYR B 1 215 ? -5.423 23.236 18.240 0.48 61.93 216 TYR B C 1
ATOM 3641 O O A TYR B 1 215 ? -7.343 24.793 18.201 0.52 59.61 216 TYR B O 1
ATOM 3642 O O B TYR B 1 215 ? -6.440 22.610 18.542 0.48 58.54 216 TYR B O 1
ATOM 3659 N N A VAL B 1 216 ? -5.321 25.253 19.046 0.52 56.96 217 VAL B N 1
ATOM 3660 N N B VAL B 1 216 ? -4.579 23.687 19.161 0.48 61.37 217 VAL B N 1
ATOM 3661 C CA A VAL B 1 216 ? -5.817 25.025 20.395 0.52 53.80 217 VAL B CA 1
ATOM 3662 C CA B VAL B 1 216 ? -4.876 23.464 20.572 0.48 57.72 217 VAL B CA 1
ATOM 3663 C C A VAL B 1 216 ? -6.712 26.163 20.923 0.52 52.90 217 VAL B C 1
ATOM 3664 C C B VAL B 1 216 ? -6.095 24.268 21.038 0.48 56.68 217 VAL B C 1
ATOM 3665 O O A VAL B 1 216 ? -7.582 25.918 21.752 0.52 54.53 217 VAL B O 1
ATOM 3666 O O B VAL B 1 216 ? -6.994 23.705 21.664 0.48 52.67 217 VAL B O 1
ATOM 3673 N N A VAL B 1 217 ? -6.522 27.387 20.433 0.52 52.09 218 VAL B N 1
ATOM 3674 N N B VAL B 1 217 ? -6.125 25.566 20.722 0.48 53.03 218 VAL B N 1
ATOM 3675 C CA A VAL B 1 217 ? -7.426 28.498 20.778 0.52 52.38 218 VAL B CA 1
ATOM 3676 C CA B VAL B 1 217 ? -7.228 26.447 21.117 0.48 53.21 218 VAL B CA 1
ATOM 3677 C C A VAL B 1 217 ? -8.861 28.256 20.279 0.52 56.05 218 VAL B C 1
ATOM 3678 C C B VAL B 1 217 ? -8.538 25.870 20.628 0.48 54.93 218 VAL B C 1
ATOM 3679 O O A VAL B 1 217 ? -9.831 28.446 21.022 0.52 55.94 218 VAL B O 1
ATOM 3680 O O B VAL B 1 217 ? -9.570 25.926 21.295 0.48 55.82 218 VAL B O 1
ATOM 3687 N N A LYS B 1 218 ? -9.002 27.835 19.025 0.52 57.01 219 LYS B N 1
ATOM 3688 N N B LYS B 1 218 ? -8.483 25.296 19.445 0.48 56.82 219 LYS B N 1
ATOM 3689 C CA A LYS B 1 218 ? -10.324 27.495 18.507 0.52 62.60 219 LYS B CA 1
ATOM 3690 C CA B LYS B 1 218 ? -9.667 24.721 18.877 0.48 65.10 219 LYS B CA 1
ATOM 3691 C C A LYS B 1 218 ? -10.868 26.297 19.283 0.52 61.90 219 LYS B C 1
ATOM 3692 C C B LYS B 1 218 ? -10.061 23.442 19.629 0.48 65.00 219 LYS B C 1
ATOM 3693 O O A LYS B 1 218 ? -12.062 26.211 19.553 0.52 62.41 219 LYS B O 1
ATOM 3694 O O B LYS B 1 218 ? -11.242 23.211 19.899 0.48 63.51 219 LYS B O 1
ATOM 3705 N N A GLN B 1 219 ? -9.962 25.413 19.698 0.52 61.30 220 GLN B N 1
ATOM 3706 N N B GLN B 1 219 ? -9.070 22.636 19.998 0.48 65.37 220 GLN B N 1
ATOM 3707 C CA A GLN B 1 219 ? -10.312 24.189 20.417 0.52 61.90 220 GLN B CA 1
ATOM 3708 C CA B GLN B 1 219 ? -9.305 21.513 20.903 0.48 66.91 220 GLN B CA 1
ATOM 3709 C C A GLN B 1 219 ? -10.954 24.449 21.785 0.52 61.91 220 GLN B C 1
ATOM 3710 C C B GLN B 1 219 ? -9.877 22.005 22.225 0.48 68.73 220 GLN B C 1
ATOM 3711 O O A GLN B 1 219 ? -11.846 23.719 22.217 0.52 62.21 220 GLN B O 1
ATOM 3712 O O B GLN B 1 219 ? -10.743 21.367 22.821 0.48 73.40 220 GLN B O 1
ATOM 3723 N N A LEU B 1 220 ? -10.493 25.490 22.468 0.52 60.45 221 LEU B N 1
ATOM 3724 N N B LEU B 1 220 ? -9.355 23.131 22.693 0.48 63.84 221 LEU B N 1
ATOM 3725 C CA A LEU B 1 220 ? -10.991 25.793 23.804 0.52 60.68 221 LEU B CA 1
ATOM 3726 C CA B LEU B 1 220 ? -9.845 23.760 23.906 0.48 63.31 221 LEU B CA 1
ATOM 3727 C C A LEU B 1 220 ? -12.289 26.594 23.738 0.52 60.26 221 LEU B C 1
ATOM 3728 C C B LEU B 1 220 ? -11.320 24.070 23.758 0.48 62.35 221 LEU B C 1
ATOM 3729 O O A LEU B 1 220 ? -13.207 26.377 24.532 0.52 59.11 221 LEU B O 1
ATOM 3730 O O B LEU B 1 220 ? -12.155 23.553 24.505 0.48 58.76 221 LEU B O 1
ATOM 3739 N N A LEU B 1 221 ? -12.345 27.530 22.792 0.52 59.46 222 LEU B N 1
ATOM 3740 N N B LEU B 1 221 ? -11.626 24.902 22.766 0.48 61.35 222 LEU B N 1
ATOM 3741 C CA A LEU B 1 221 ? -13.583 28.232 22.481 0.52 62.75 222 LEU B CA 1
ATOM 3742 C CA B LEU B 1 221 ? -12.985 25.368 22.520 0.48 63.75 222 LEU B CA 1
ATOM 3743 C C A LEU B 1 221 ? -14.692 27.202 22.316 0.52 65.76 222 LEU B C 1
ATOM 3744 C C B LEU B 1 221 ? -13.933 24.207 22.324 0.48 65.85 222 LEU B C 1
ATOM 3745 O O A LEU B 1 221 ? -15.739 27.282 22.973 0.52 66.56 222 LEU B O 1
ATOM 3746 O O B LEU B 1 221 ? -15.141 24.364 22.430 0.48 68.44 222 LEU B O 1
ATOM 3755 N N A ALA B 1 222 ? -14.416 26.215 21.465 0.52 64.51 223 ALA B N 1
ATOM 3756 N N B ALA B 1 222 ? -13.371 23.032 22.068 0.48 70.47 223 ALA B N 1
ATOM 3757 C CA A ALA B 1 222 ? -15.318 25.096 21.209 0.52 70.53 223 ALA B CA 1
ATOM 3758 C CA B ALA B 1 222 ? -14.167 21.826 21.930 0.48 78.24 223 ALA B CA 1
ATOM 3759 C C A ALA B 1 222 ? -15.687 24.343 22.482 0.52 70.97 223 ALA B C 1
ATOM 3760 C C B ALA B 1 222 ? -14.925 21.455 23.209 0.48 78.36 223 ALA B C 1
ATOM 3761 O O A ALA B 1 222 ? -16.866 24.103 22.740 0.52 74.25 223 ALA B O 1
ATOM 3762 O O B ALA B 1 222 ? -15.728 20.520 23.211 0.48 82.72 223 ALA B O 1
ATOM 3765 N N A LEU B 1 223 ? -14.685 23.969 23.272 0.52 66.60 224 LEU B N 1
ATOM 3766 N N B LEU B 1 223 ? -14.662 22.187 24.290 0.48 73.99 224 LEU B N 1
ATOM 3767 C CA A LEU B 1 223 ? -14.930 23.182 24.486 0.52 71.81 224 LEU B CA 1
ATOM 3768 C CA B LEU B 1 223 ? -15.532 22.171 25.463 0.48 74.06 224 LEU B CA 1
ATOM 3769 C C A LEU B 1 223 ? -15.725 23.901 25.587 0.52 72.95 224 LEU B C 1
ATOM 3770 C C B LEU B 1 223 ? -15.873 23.583 25.952 0.48 72.60 224 LEU B C 1
ATOM 3771 O O A LEU B 1 223 ? -16.060 23.293 26.604 0.52 71.25 224 LEU B O 1
ATOM 3772 O O B LEU B 1 223 ? -16.166 23.787 27.130 0.48 71.44 224 LEU B O 1
ATOM 3781 N N A GLY B 1 224 ? -16.031 25.182 25.387 0.52 75.28 225 GLY B N 1
ATOM 3782 N N B GLY B 1 224 ? -15.829 24.545 25.031 0.48 74.03 225 GLY B N 1
ATOM 3783 C CA A GLY B 1 224 ? -16.862 25.907 26.337 0.52 79.13 225 GLY B CA 1
ATOM 3784 C CA B GLY B 1 224 ? -16.270 25.907 25.288 0.48 76.70 225 GLY B CA 1
ATOM 3785 C C A GLY B 1 224 ? -16.163 26.989 27.149 0.52 78.78 225 GLY B C 1
ATOM 3786 C C B GLY B 1 224 ? -15.647 26.609 26.484 0.48 77.70 225 GLY B C 1
ATOM 3787 O O A GLY B 1 224 ? -16.826 27.838 27.753 0.52 79.03 225 GLY B O 1
ATOM 3788 O O B GLY B 1 224 ? -16.207 26.600 27.588 0.48 78.14 225 GLY B O 1
ATOM 3789 N N A VAL B 1 225 ? -14.831 26.950 27.170 0.52 74.38 226 VAL B N 1
ATOM 3790 N N B VAL B 1 225 ? -14.485 27.218 26.265 0.48 71.61 226 VAL B N 1
ATOM 3791 C CA A VAL B 1 225 ? -14.030 27.990 27.801 0.52 71.15 226 VAL B CA 1
ATOM 3792 C CA B VAL B 1 225 ? -13.855 28.061 27.266 0.48 70.32 226 VAL B CA 1
ATOM 3793 C C A VAL B 1 225 ? -14.371 29.337 27.168 0.52 72.31 226 VAL B C 1
ATOM 3794 C C B VAL B 1 225 ? -14.082 29.530 26.897 0.48 71.73 226 VAL B C 1
ATOM 3795 O O A VAL B 1 225 ? -14.388 29.449 25.947 0.52 71.68 226 VAL B O 1
ATOM 3796 O O B VAL B 1 225 ? -13.836 29.929 25.758 0.48 70.04 226 VAL B O 1
ATOM 3803 N N A ASP B 1 226 ? -14.641 30.365 27.971 0.52 73.58 227 ASP B N 1
ATOM 3804 N N B ASP B 1 226 ? -14.558 30.334 27.846 0.48 73.63 227 ASP B N 1
ATOM 3805 C CA A ASP B 1 226 ? -14.841 31.688 27.373 0.52 75.78 227 ASP B CA 1
ATOM 3806 C CA B ASP B 1 226 ? -14.736 31.765 27.595 0.48 75.40 227 ASP B CA 1
ATOM 3807 C C A ASP B 1 226 ? -13.522 32.411 27.113 0.52 74.27 227 ASP B C 1
ATOM 3808 C C B ASP B 1 226 ? -13.433 32.398 27.112 0.48 74.23 227 ASP B C 1
ATOM 3809 O O A ASP B 1 226 ? -12.584 32.350 27.910 0.52 70.52 227 ASP B O 1
ATOM 3810 O O B ASP B 1 226 ? -12.393 32.240 27.753 0.48 70.60 227 ASP B O 1
ATOM 3819 N N . LYS B 1 227 ? -13.487 33.105 25.984 1.00 78.30 228 LYS B N 1
ATOM 3820 C CA . LYS B 1 227 ? -12.304 33.791 25.481 1.00 84.42 228 LYS B CA 1
ATOM 3821 C C . LYS B 1 227 ? -11.659 34.696 26.526 1.00 78.49 228 LYS B C 1
ATOM 3822 O O . LYS B 1 227 ? -10.452 34.938 26.500 1.00 75.29 228 LYS B O 1
ATOM 3828 N N . ALA B 1 228 ? -12.467 35.176 27.461 1.00 74.72 229 ALA B N 1
ATOM 3829 C CA . ALA B 1 228 ? -11.948 35.966 28.557 1.00 70.03 229 ALA B CA 1
ATOM 3830 C C . ALA B 1 228 ? -11.052 35.117 29.470 1.00 63.72 229 ALA B C 1
ATOM 3831 O O . ALA B 1 228 ? -10.315 35.667 30.278 1.00 67.90 229 ALA B O 1
ATOM 3833 N N . ARG B 1 229 ? -11.115 33.789 29.322 1.00 58.24 230 ARG B N 1
ATOM 3834 C CA . ARG B 1 229 ? -10.305 32.855 30.119 1.00 62.08 230 ARG B CA 1
ATOM 3835 C C . ARG B 1 229 ? -9.189 32.181 29.304 1.00 59.95 230 ARG B C 1
ATOM 3836 O O . ARG B 1 229 ? -8.565 31.212 29.746 1.00 52.27 230 ARG B O 1
ATOM 3844 N N . ILE B 1 230 ? -8.944 32.699 28.108 1.00 59.96 231 ILE B N 1
ATOM 3845 C CA . ILE B 1 230 ? -7.846 32.208 27.285 1.00 55.96 231 ILE B CA 1
ATOM 3846 C C . ILE B 1 230 ? -6.873 33.330 27.013 1.00 52.97 231 ILE B C 1
ATOM 3847 O O . ILE B 1 230 ? -7.252 34.371 26.481 1.00 58.88 231 ILE B O 1
ATOM 3852 N N . HIS B 1 231 ? -5.615 33.109 27.373 1.00 44.71 232 HIS B N 1
ATOM 3853 C CA . HIS B 1 231 ? -4.596 34.141 27.286 1.00 45.12 232 HIS B CA 1
ATOM 3854 C C . HIS B 1 231 ? -3.398 33.588 26.541 1.00 48.73 232 HIS B C 1
ATOM 3855 O O . HIS B 1 231 ? -2.955 32.463 26.783 1.00 50.78 232 HIS B O 1
ATOM 3862 N N . TYR B 1 232 ? -2.866 34.381 25.624 1.00 46.79 233 TYR B N 1
ATOM 3863 C CA . TYR B 1 232 ? -1.864 33.845 24.752 1.00 43.48 233 TYR B CA 1
ATOM 3864 C C . TYR B 1 232 ? -0.832 34.862 24.318 1.00 44.12 233 TYR B C 1
ATOM 3865 O O . TYR B 1 232 ? -1.123 36.057 24.200 1.00 44.70 233 TYR B O 1
ATOM 3874 N N . GLU B 1 233 ? 0.377 34.353 24.100 1.00 34.23 234 GLU B N 1
ATOM 3875 C CA . GLU B 1 233 ? 1.506 35.145 23.653 1.00 42.06 234 GLU B CA 1
ATOM 3876 C C . GLU B 1 233 ? 2.009 34.610 22.299 1.00 40.26 234 GLU B C 1
ATOM 3877 O O . GLU B 1 233 ? 1.975 33.407 22.041 1.00 40.20 234 GLU B O 1
ATOM 3883 N N . VAL B 1 234 ? 2.480 35.511 21.450 1.00 40.15 235 VAL B N 1
ATOM 3884 C CA . VAL B 1 234 ? 3.022 35.134 20.158 1.00 42.93 235 VAL B CA 1
ATOM 3885 C C . VAL B 1 234 ? 4.410 35.733 20.041 1.00 40.96 235 VAL B C 1
ATOM 3886 O O . VAL B 1 234 ? 4.629 36.873 20.445 1.00 42.09 235 VAL B O 1
ATOM 3890 N N . PHE B 1 235 ? 5.359 34.956 19.523 1.00 36.32 236 PHE B N 1
ATOM 3891 C CA . PHE B 1 235 ? 6.727 35.442 19.365 1.00 37.13 236 PHE B CA 1
ATOM 3892 C C . PHE B 1 235 ? 6.832 36.135 18.021 1.00 47.14 236 PHE B C 1
ATOM 3893 O O . PHE B 1 235 ? 7.778 35.932 17.274 1.00 56.31 236 PHE B O 1
ATOM 3901 N N . GLY B 1 236 ? 5.852 36.985 17.744 1.00 53.26 237 GLY B N 1
ATOM 3902 C CA . GLY B 1 236 ? 5.708 37.607 16.443 1.00 59.83 237 GLY B CA 1
ATOM 3903 C C . GLY B 1 236 ? 4.779 36.747 15.623 1.00 60.43 237 GLY B C 1
ATOM 3904 O O . GLY B 1 236 ? 4.263 35.755 16.136 1.00 60.46 237 GLY B O 1
ATOM 3905 N N . PRO B 1 237 ? 4.552 37.121 14.351 1.00 61.28 238 PRO B N 1
ATOM 3906 C CA . PRO B 1 237 ? 3.628 36.372 13.491 1.00 66.83 238 PRO B CA 1
ATOM 3907 C C . PRO B 1 237 ? 4.282 35.138 12.870 1.00 68.58 238 PRO B C 1
ATOM 3908 O O . PRO B 1 237 ? 4.410 35.046 11.656 1.00 55.15 238 PRO B O 1
ATOM 3912 N N . HIS B 1 238 ? 4.699 34.197 13.712 1.00 76.12 239 HIS B N 1
ATOM 3913 C CA . HIS B 1 238 ? 5.202 32.918 13.228 1.00 81.73 239 H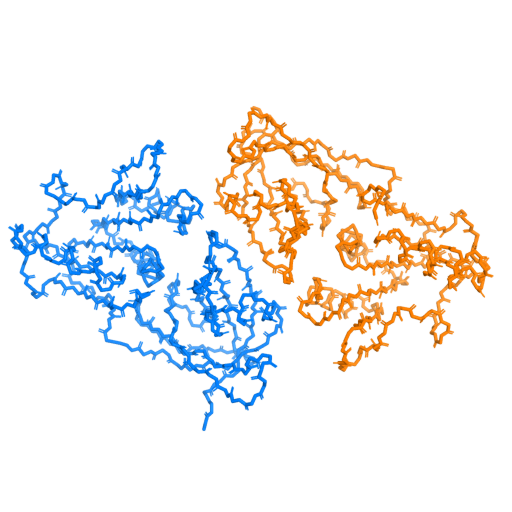IS B CA 1
ATOM 3914 C C . HIS B 1 238 ? 4.697 31.788 14.118 1.00 83.10 239 HIS B C 1
ATOM 3915 O O . HIS B 1 238 ? 4.472 30.674 13.648 1.00 88.77 239 HIS B O 1
#

Nearest PDB structures (foldseek):
  4eh1-assembly1_A  TM=1.004E+00  e=1.436E-54  Vibrio cholerae O1 biovar El Tor str. N16961
  1gvh-assembly1_A  TM=9.356E-01  e=8.651E-30  Escherichia coli
  6o0a-assembly1_A  TM=8.982E-01  e=5.941E-21  Malassezia yamatoensis
  1cqx-assembly1_A  TM=7.522E-01  e=3.302E-23  Cupriavidus necator
  3ozu-assembly1_A  TM=7.246E-01  e=3.083E-22  Cupriavidus necator H16